Protein AF-A0AAW9QCF8-F1 (afdb_monomer)

InterPro domains:
  IPR000160 GGDEF domain [PF00990] (441-596)
  IPR000160 GGDEF domain [PS50887] (470-600)
  IPR000160 GGDEF domain [SM00267] (429-600)
  IPR000160 GGDEF domain [TIGR00254] (440-597)
  IPR000160 GGDEF domain [cd01949] (442-598)
  IPR029787 Nucleotide cyclase [SSF55073] (445-598)
  IPR043128 Reverse transcriptase/Diguanylate cyclase domain [G3DSA:3.30.70.270] (432-599)
  IPR050469 Diguanylate cyclase Dgc-like, bacteria [PTHR45138] (59-599)

Sequence (600 aa):
MNATLTPAQIAKGALRRLAVTQQEPTPENYARAWAEELGQPAAAAALPERSRPLLERLAARASDDADSRTELVRSLMQGQWDDLARALDRSADHGASSAQAWAGLLERMVRGLERGGRQWTMARKKDSLQRVLDGSRSDLPRLQQRLRQLVAGWDSDSNVDEGSGDAGGAAVPVHHAAAAQEPASAAVGGMPASSAGHWPELASSLSGTVVAALPTSAPNACELAATLAQLADRIHHEGATPELAQAVHGVCERARRLFAHRHHLLEQVGALCLELTAGLTELAEEGSWAQGQAEALRARLQGEDADTGAETLNVRGVRAAGELLAQTRQQQHRLRSERDQARDALKTLIHSLLQQVGDLGDETGRFSENLGRYAETIAEADSLVDLAGVVQAMVDESRAVQQRVSRTQQRLSEEHARASELESRVRDLEGELRRLSDEVATDALTQVANRRGLMQAFEAERARIDRDGRPLAVGLIDIDNFKRLNDTLGHGAGDEALKSLARRVREALRPIDHVARFGGEEFVVLLPDTGVEEAQQVLTRLQRQLTASLFMHEGQDVFVTFSAGVTAYRPGERIEVALERADEALYEAKHQGKNRTCAG

Mean predicted aligned error: 22.41 Å

Structure (mmCIF, N/CA/C/O backbone):
data_AF-A0AAW9QCF8-F1
#
_entry.id   AF-A0AAW9QCF8-F1
#
loop_
_atom_site.group_PDB
_atom_site.id
_atom_site.type_symbol
_atom_site.label_atom_id
_atom_site.label_alt_id
_atom_site.label_comp_id
_atom_site.label_asym_id
_atom_site.label_entity_id
_atom_site.label_seq_id
_atom_site.pdbx_PDB_ins_code
_atom_site.Cartn_x
_atom_site.Cartn_y
_atom_site.Cartn_z
_atom_site.occupancy
_atom_site.B_iso_or_equiv
_atom_site.auth_seq_id
_atom_site.auth_comp_id
_atom_site.auth_asym_id
_atom_site.auth_atom_id
_atom_site.pdbx_PDB_model_num
ATOM 1 N N . MET A 1 1 ? -54.223 -27.384 -18.149 1.00 37.25 1 MET A N 1
ATOM 2 C CA . MET A 1 1 ? -54.232 -26.599 -16.896 1.00 37.25 1 MET A CA 1
ATOM 3 C C . MET A 1 1 ? -52.918 -25.828 -16.815 1.00 37.25 1 MET A C 1
ATOM 5 O O . MET A 1 1 ? -51.976 -26.337 -16.235 1.00 37.25 1 MET A O 1
ATOM 9 N N . ASN A 1 2 ? -52.826 -24.647 -17.436 1.00 39.09 2 ASN A N 1
ATOM 10 C CA . ASN A 1 2 ? -51.687 -23.741 -17.238 1.00 39.09 2 ASN A CA 1
ATOM 11 C C . ASN A 1 2 ? -52.180 -22.593 -16.363 1.00 39.09 2 ASN A C 1
ATOM 13 O O . ASN A 1 2 ? -52.816 -21.667 -16.860 1.00 39.09 2 ASN A O 1
ATOM 17 N N . ALA A 1 3 ? -51.968 -22.705 -15.053 1.00 49.81 3 ALA A N 1
ATOM 18 C CA . ALA A 1 3 ? -52.207 -21.599 -14.140 1.00 49.81 3 ALA A CA 1
ATOM 19 C C . ALA A 1 3 ? -51.183 -20.505 -14.465 1.00 49.81 3 ALA A C 1
ATOM 21 O O . ALA A 1 3 ? -49.992 -20.671 -14.215 1.00 49.81 3 ALA A O 1
ATOM 22 N N . THR A 1 4 ? -51.636 -19.414 -15.079 1.00 61.69 4 THR A N 1
ATOM 23 C CA . THR A 1 4 ? -50.832 -18.208 -15.275 1.00 61.69 4 THR A CA 1
ATOM 24 C C . THR A 1 4 ? -50.436 -17.684 -13.901 1.00 61.69 4 THR A C 1
ATOM 26 O O . THR A 1 4 ? -51.288 -17.181 -13.165 1.00 61.69 4 THR A O 1
ATOM 29 N N . LEU A 1 5 ? -49.166 -17.867 -13.531 1.00 69.31 5 LEU A N 1
ATOM 30 C CA . LEU A 1 5 ? -48.614 -17.341 -12.287 1.00 69.31 5 LEU A CA 1
ATOM 31 C C . LEU A 1 5 ? -48.873 -15.836 -12.236 1.00 69.31 5 LEU A C 1
ATOM 33 O O . LEU A 1 5 ? -48.597 -15.104 -13.186 1.00 69.31 5 LEU A O 1
ATOM 37 N N . THR A 1 6 ? -49.435 -15.373 -11.126 1.00 78.88 6 THR A N 1
ATOM 38 C CA . THR A 1 6 ? -49.631 -13.937 -10.913 1.00 78.88 6 THR A CA 1
ATOM 39 C C . THR A 1 6 ? -48.269 -13.233 -10.817 1.00 78.88 6 THR A C 1
ATOM 41 O O . THR A 1 6 ? -47.312 -13.837 -10.323 1.00 78.88 6 THR A O 1
ATOM 44 N N . PRO A 1 7 ? -48.149 -11.951 -11.212 1.00 76.81 7 PRO A N 1
ATOM 45 C CA . PRO A 1 7 ? -46.881 -11.216 -11.133 1.00 76.81 7 PRO A CA 1
ATOM 46 C C . PRO A 1 7 ? -46.233 -11.257 -9.739 1.00 76.81 7 PRO A C 1
ATOM 48 O O . PRO A 1 7 ? -45.017 -11.348 -9.614 1.00 76.81 7 PRO A O 1
ATOM 51 N N . ALA A 1 8 ? -47.041 -11.285 -8.675 1.00 79.38 8 ALA A N 1
ATOM 52 C CA . ALA A 1 8 ? -46.558 -11.419 -7.301 1.00 79.38 8 ALA A CA 1
ATOM 53 C C . ALA A 1 8 ? -45.926 -12.795 -7.001 1.00 79.38 8 ALA A C 1
ATOM 55 O O . ALA A 1 8 ? -44.991 -12.891 -6.206 1.00 79.38 8 ALA A O 1
ATOM 56 N N . GLN A 1 9 ? -46.409 -13.868 -7.631 1.00 82.81 9 GLN A N 1
ATOM 57 C CA . GLN A 1 9 ? -45.841 -15.211 -7.479 1.00 82.81 9 GLN A CA 1
ATOM 58 C C . GLN A 1 9 ? -44.517 -15.351 -8.235 1.00 82.81 9 GLN A C 1
ATOM 60 O O . GLN A 1 9 ? -43.593 -15.967 -7.709 1.00 82.81 9 GLN A O 1
ATOM 65 N N . ILE A 1 10 ? -44.401 -14.716 -9.404 1.00 81.62 10 ILE A N 1
ATOM 66 C CA . ILE A 1 10 ? -43.161 -14.662 -10.193 1.00 81.62 10 ILE A CA 1
ATOM 67 C C . ILE A 1 10 ? -42.103 -13.833 -9.452 1.00 81.62 10 ILE A C 1
ATOM 69 O O . ILE A 1 10 ? -40.972 -14.287 -9.300 1.00 81.62 10 ILE A O 1
ATOM 73 N N . ALA A 1 11 ? -42.492 -12.691 -8.866 1.00 81.75 11 ALA A N 1
ATOM 74 C CA . ALA A 1 11 ? -41.622 -11.880 -8.004 1.00 81.75 11 ALA A CA 1
ATOM 75 C C . ALA A 1 11 ? -41.033 -12.698 -6.852 1.00 81.75 11 ALA A C 1
ATOM 77 O O . ALA A 1 11 ? -39.831 -12.679 -6.583 1.00 81.75 11 ALA A O 1
ATOM 78 N N . LYS A 1 12 ? -41.904 -13.447 -6.169 1.00 85.31 12 LYS A N 1
ATOM 79 C CA . LYS A 1 12 ? -41.529 -14.275 -5.025 1.00 85.31 12 LYS A CA 1
ATOM 80 C C . LYS A 1 12 ? -40.623 -15.437 -5.438 1.00 85.31 12 LYS A C 1
ATOM 82 O O . LYS A 1 12 ? -39.700 -15.763 -4.695 1.00 85.31 12 LYS A O 1
ATOM 87 N N . GLY A 1 13 ? -40.866 -16.037 -6.605 1.00 83.94 13 GLY A N 1
ATOM 88 C CA . GLY A 1 13 ? -39.987 -17.041 -7.210 1.00 83.94 13 GLY A CA 1
ATOM 89 C C . GLY A 1 13 ? -38.596 -16.478 -7.505 1.00 83.94 13 GLY A C 1
ATOM 90 O O . GLY A 1 13 ? -37.603 -17.037 -7.043 1.00 83.94 13 GLY A O 1
ATOM 91 N N . ALA A 1 14 ? -38.531 -15.310 -8.151 1.00 83.50 14 ALA A N 1
ATOM 92 C CA . ALA A 1 14 ? -37.286 -14.636 -8.511 1.00 83.50 14 ALA A CA 1
ATOM 93 C C . ALA A 1 14 ? -36.433 -14.271 -7.280 1.00 83.50 14 ALA A C 1
ATOM 95 O O . ALA A 1 14 ? -35.244 -14.585 -7.239 1.00 83.50 14 ALA A O 1
ATOM 96 N N . LEU A 1 15 ? -37.035 -13.698 -6.227 1.00 84.12 15 LEU A N 1
ATOM 97 C CA . LEU A 1 15 ? -36.326 -13.388 -4.972 1.00 84.12 15 LEU A CA 1
ATOM 98 C C . LEU A 1 15 ? -35.841 -14.644 -4.247 1.00 84.12 15 LEU A C 1
ATOM 100 O O . LEU A 1 15 ? -34.735 -14.665 -3.709 1.00 84.12 15 LEU A O 1
ATOM 104 N N . ARG A 1 16 ? -36.654 -15.708 -4.236 1.00 84.69 16 ARG A N 1
ATOM 105 C CA . ARG A 1 16 ? -36.264 -16.982 -3.625 1.00 84.69 16 ARG A CA 1
ATOM 106 C C . ARG A 1 16 ? -35.082 -17.600 -4.365 1.00 84.69 16 ARG A C 1
ATOM 108 O O . ARG A 1 16 ? -34.184 -18.132 -3.721 1.00 84.69 16 ARG A O 1
ATOM 115 N N . ARG A 1 17 ? -35.068 -17.509 -5.694 1.00 79.25 17 ARG A N 1
ATOM 116 C CA . ARG A 1 17 ? -33.975 -17.998 -6.535 1.00 79.25 17 ARG A CA 1
ATOM 117 C C . ARG A 1 17 ? -32.686 -17.226 -6.265 1.00 79.25 17 ARG A C 1
ATOM 119 O O . ARG A 1 17 ? -31.681 -17.866 -5.986 1.00 79.25 17 ARG A O 1
ATOM 126 N N . LEU A 1 18 ? -32.748 -15.893 -6.199 1.00 83.94 18 LEU A N 1
ATOM 127 C CA . LEU A 1 18 ? -31.604 -15.047 -5.830 1.00 83.94 18 LEU A CA 1
ATOM 128 C C . LEU A 1 18 ? -31.026 -15.395 -4.454 1.00 83.94 18 LEU A C 1
ATOM 130 O O . LEU A 1 18 ? -29.808 -15.528 -4.320 1.00 83.94 18 LEU A O 1
ATOM 134 N N . ALA A 1 19 ? -31.899 -15.617 -3.465 1.00 80.81 19 ALA A N 1
ATOM 135 C CA . ALA A 1 19 ? -31.506 -16.015 -2.115 1.00 80.81 19 ALA A CA 1
ATOM 136 C C . ALA A 1 19 ? -30.834 -17.400 -2.075 1.00 80.81 19 ALA A C 1
ATOM 138 O O . ALA A 1 19 ? -29.875 -17.595 -1.334 1.00 80.81 19 ALA A O 1
ATOM 139 N N . VAL A 1 20 ? -31.299 -18.353 -2.891 1.00 82.88 20 VAL A N 1
ATOM 140 C CA . VAL A 1 20 ? -30.681 -19.686 -3.012 1.00 82.88 20 VAL A CA 1
ATOM 141 C C . VAL A 1 20 ? -29.335 -19.613 -3.735 1.00 82.88 20 VAL A C 1
ATOM 143 O O . VAL A 1 20 ? -28.398 -20.302 -3.345 1.00 82.88 20 VAL A O 1
ATOM 146 N N . THR A 1 21 ? -29.210 -18.762 -4.754 1.00 76.94 21 THR A N 1
ATOM 147 C CA . THR A 1 21 ? -27.964 -18.585 -5.514 1.00 76.94 21 THR A CA 1
ATOM 148 C C . THR A 1 21 ? -26.952 -17.653 -4.843 1.00 76.94 21 THR A C 1
ATOM 150 O O . THR A 1 21 ? -25.882 -17.447 -5.407 1.00 76.94 21 THR A O 1
ATOM 153 N N . GLN A 1 22 ? 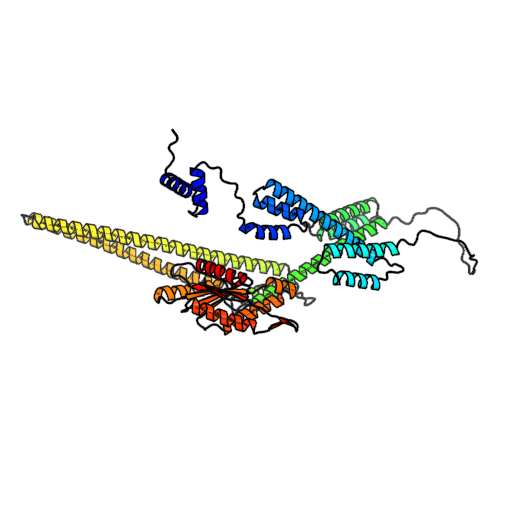-27.276 -17.082 -3.674 1.00 80.00 22 GLN A N 1
ATOM 154 C CA . GLN A 1 22 ? -26.458 -16.088 -2.957 1.00 80.00 22 GLN A CA 1
ATOM 155 C C . GLN A 1 22 ? -26.003 -14.916 -3.847 1.00 80.00 22 GLN A C 1
ATOM 157 O O . GLN A 1 22 ? -24.901 -14.395 -3.698 1.00 80.00 22 GLN A O 1
ATOM 162 N N . GLN A 1 23 ? -26.846 -14.509 -4.797 1.00 71.88 23 GLN A N 1
ATOM 163 C CA . GLN A 1 23 ? -26.563 -13.373 -5.672 1.00 71.88 23 GLN A CA 1
ATOM 164 C C . GLN A 1 23 ? -27.154 -12.108 -5.064 1.00 71.88 23 GLN A C 1
ATOM 166 O O . GLN A 1 23 ? -28.287 -12.119 -4.577 1.00 71.88 23 GLN A O 1
ATOM 171 N N . GLU A 1 24 ? -26.399 -11.013 -5.111 1.00 69.88 24 GLU A N 1
ATOM 172 C CA . GLU A 1 24 ? -26.893 -9.720 -4.653 1.00 69.88 24 GLU A CA 1
ATOM 173 C C . GLU A 1 24 ? -28.153 -9.327 -5.444 1.00 69.88 24 GLU A C 1
ATOM 175 O O . GLU A 1 24 ? -28.189 -9.506 -6.671 1.00 69.88 24 GLU A O 1
ATOM 180 N N . PRO A 1 25 ? -29.198 -8.807 -4.770 1.00 71.50 25 PRO A N 1
ATOM 181 C CA . PRO A 1 25 ? -30.473 -8.467 -5.390 1.00 71.50 25 PRO A CA 1
ATOM 182 C C . PRO A 1 25 ? -30.372 -7.153 -6.180 1.00 71.50 25 PRO A C 1
ATOM 184 O O . PRO A 1 25 ? -31.023 -6.159 -5.864 1.00 71.50 25 PRO A O 1
ATOM 187 N N . THR A 1 26 ? -29.539 -7.146 -7.219 1.00 75.25 26 THR A N 1
ATOM 188 C CA . THR A 1 26 ? -29.443 -6.052 -8.185 1.00 75.25 26 THR A CA 1
ATOM 189 C C . THR A 1 26 ? -30.610 -6.112 -9.182 1.00 75.25 26 THR A C 1
ATOM 191 O O . THR A 1 26 ? -31.163 -7.193 -9.425 1.00 75.25 26 THR A O 1
ATOM 194 N N . PRO A 1 27 ? -30.992 -4.982 -9.810 1.00 68.88 27 PRO A N 1
ATOM 195 C CA . PRO A 1 27 ? -32.065 -4.951 -10.809 1.00 68.88 27 PRO A CA 1
ATOM 196 C C . PRO A 1 27 ? -31.845 -5.924 -11.978 1.00 68.88 27 PRO A C 1
ATOM 198 O O . PRO A 1 27 ? -32.795 -6.533 -12.466 1.00 68.88 27 PRO A O 1
ATOM 201 N N . GLU A 1 28 ? -30.591 -6.115 -12.393 1.00 70.62 28 GLU A N 1
ATOM 202 C CA . GLU A 1 28 ? -30.205 -7.017 -13.484 1.00 70.62 28 GLU A CA 1
ATOM 203 C C . GLU A 1 28 ? -30.338 -8.494 -13.083 1.00 70.62 28 GLU A C 1
ATOM 205 O O . GLU A 1 28 ? -30.924 -9.293 -13.820 1.00 70.62 28 GLU A O 1
ATOM 210 N N . ASN A 1 29 ? -29.877 -8.855 -11.880 1.00 74.25 29 ASN A N 1
ATOM 211 C CA . ASN A 1 29 ? -30.011 -10.212 -11.347 1.00 74.25 29 ASN A CA 1
ATOM 212 C C . ASN A 1 29 ? -31.485 -10.573 -11.109 1.00 74.25 29 ASN A C 1
ATOM 214 O O . ASN A 1 29 ? -31.906 -11.694 -11.400 1.00 74.25 29 ASN A O 1
ATOM 218 N N . TYR A 1 30 ? -32.286 -9.611 -10.646 1.00 81.00 30 TYR A N 1
ATOM 219 C CA . TYR A 1 30 ? -33.728 -9.775 -10.489 1.00 81.00 30 TYR A CA 1
ATOM 220 C C . TYR A 1 30 ? -34.447 -9.945 -11.830 1.00 81.00 30 TYR A C 1
ATOM 222 O O . TYR A 1 30 ? -35.272 -10.846 -11.955 1.00 81.00 30 TYR A O 1
ATOM 230 N N . ALA A 1 31 ? -34.109 -9.151 -12.852 1.00 76.75 31 ALA A N 1
ATOM 231 C CA . ALA A 1 31 ? -34.680 -9.292 -14.193 1.00 76.75 31 ALA A CA 1
ATOM 232 C C . ALA A 1 31 ? -34.362 -10.661 -14.820 1.00 76.75 31 ALA A C 1
ATOM 234 O O . ALA A 1 31 ? -35.232 -11.274 -15.441 1.00 76.75 31 ALA A O 1
ATOM 235 N N . ARG A 1 32 ? -33.147 -11.181 -14.598 1.00 71.94 32 ARG A N 1
ATOM 236 C CA . ARG A 1 32 ? -32.743 -12.524 -15.039 1.00 71.94 32 ARG A CA 1
ATOM 237 C C . ARG A 1 32 ? -33.512 -13.623 -14.304 1.00 71.94 32 ARG A C 1
ATOM 239 O O . ARG A 1 32 ? -34.113 -14.474 -14.951 1.00 71.94 32 ARG A O 1
ATOM 246 N N . ALA A 1 33 ? -33.571 -13.560 -12.973 1.00 78.69 33 ALA A N 1
ATOM 247 C CA . ALA A 1 33 ? -34.332 -14.514 -12.165 1.00 78.69 33 ALA A CA 1
ATOM 248 C C . ALA A 1 33 ? -35.839 -14.478 -12.488 1.00 78.69 33 ALA A C 1
ATOM 250 O O . ALA A 1 33 ? -36.503 -15.510 -12.482 1.00 78.69 33 ALA A O 1
ATOM 251 N N . TRP A 1 34 ? -36.380 -13.306 -12.828 1.00 82.44 34 TRP A N 1
ATOM 252 C CA . TRP A 1 34 ? -37.761 -13.127 -13.274 1.00 82.44 34 TRP A CA 1
ATOM 253 C C . TRP A 1 34 ? -38.032 -13.761 -14.646 1.00 82.44 34 TRP A C 1
ATOM 255 O O . TRP A 1 34 ? -39.049 -14.430 -14.827 1.00 82.44 34 TRP A O 1
ATOM 265 N N . ALA A 1 35 ? -37.128 -13.576 -15.613 1.00 74.81 35 ALA A N 1
ATOM 266 C CA . ALA A 1 35 ? -37.239 -14.180 -16.942 1.00 74.81 35 ALA A CA 1
ATOM 267 C C . ALA A 1 35 ? -37.131 -15.716 -16.895 1.00 74.81 35 ALA A C 1
ATOM 269 O O . ALA A 1 35 ? -37.852 -16.412 -17.614 1.00 74.81 35 ALA A O 1
ATOM 270 N N . GLU A 1 36 ? -36.297 -16.242 -15.995 1.00 76.06 36 GLU A N 1
ATOM 271 C CA . GLU A 1 36 ? -36.171 -17.679 -15.730 1.00 76.06 36 GLU A CA 1
ATOM 272 C C . GLU A 1 36 ? -37.448 -18.278 -15.116 1.00 76.06 36 GLU A C 1
ATOM 274 O O . GLU A 1 36 ? -37.871 -19.359 -15.523 1.00 76.06 36 GLU A O 1
ATOM 279 N N . GLU A 1 37 ? -38.115 -17.571 -14.195 1.00 82.00 37 GLU A N 1
ATOM 280 C CA . GLU A 1 37 ? -39.420 -17.988 -13.642 1.00 82.00 37 GLU A CA 1
ATOM 281 C C . GLU A 1 37 ? -40.558 -17.933 -14.679 1.00 82.00 37 GLU A C 1
ATOM 283 O O . GLU A 1 37 ? -41.562 -18.632 -14.547 1.00 82.00 37 GLU A O 1
ATOM 288 N N . LEU A 1 38 ? -40.394 -17.140 -15.742 1.00 77.38 38 LEU A N 1
ATOM 289 C CA . LEU A 1 38 ? -41.301 -17.089 -16.892 1.00 77.38 38 LEU A CA 1
ATOM 290 C C . LEU A 1 38 ? -41.001 -18.155 -17.963 1.00 77.38 38 LEU A C 1
ATOM 292 O O . LEU A 1 38 ? -41.746 -18.252 -18.940 1.00 77.38 38 LEU A O 1
ATOM 296 N N . GLY A 1 39 ? -39.937 -18.952 -17.803 1.00 67.25 39 GLY A N 1
ATOM 297 C CA . GLY A 1 39 ? -39.540 -19.987 -18.762 1.00 67.25 39 GLY A CA 1
ATOM 298 C C . GLY A 1 39 ? -39.023 -19.442 -20.098 1.00 67.25 39 GLY A C 1
ATOM 299 O O . GLY A 1 39 ? -39.035 -20.163 -21.096 1.00 67.25 39 GLY A O 1
ATOM 300 N N . GLN A 1 40 ? -38.592 -18.178 -20.145 1.00 63.34 40 GLN A N 1
ATOM 301 C CA . GLN A 1 40 ? -37.971 -17.602 -21.337 1.00 63.34 40 GLN A CA 1
ATOM 302 C C . GLN A 1 40 ? -36.483 -17.984 -21.373 1.00 63.34 40 GLN A C 1
ATOM 304 O O . GLN A 1 40 ? -35.812 -17.884 -20.342 1.00 63.34 40 GLN A O 1
ATOM 309 N N . PRO A 1 41 ? -35.939 -18.433 -22.523 1.00 50.03 41 PRO A N 1
ATOM 310 C CA . PRO A 1 41 ? -34.514 -18.713 -22.629 1.00 50.03 41 PRO A CA 1
ATOM 311 C C . PRO A 1 41 ? -33.744 -17.422 -22.354 1.00 50.03 41 PRO A C 1
ATOM 313 O O . PRO A 1 41 ? -34.056 -16.380 -22.933 1.00 50.03 41 PRO A O 1
ATOM 316 N N . ALA A 1 42 ? -32.761 -17.496 -21.454 1.00 49.53 42 ALA A N 1
ATOM 317 C CA . ALA A 1 42 ? -31.885 -16.376 -21.149 1.00 49.53 42 ALA A CA 1
ATOM 318 C C . ALA A 1 42 ? -31.294 -15.859 -22.464 1.00 49.53 42 ALA A C 1
ATOM 320 O O . ALA A 1 42 ? -30.568 -16.585 -23.147 1.00 49.53 42 ALA A O 1
ATOM 321 N N . ALA A 1 43 ? -31.653 -14.632 -22.850 1.00 49.47 43 ALA A N 1
ATOM 322 C CA . ALA A 1 43 ? -31.053 -13.989 -24.004 1.00 49.47 43 ALA A CA 1
ATOM 323 C C . ALA A 1 43 ? -29.536 -14.013 -23.789 1.00 49.47 43 ALA A C 1
ATOM 325 O O . ALA A 1 43 ? -29.057 -13.497 -22.776 1.00 49.47 43 ALA A O 1
ATOM 326 N N . ALA A 1 44 ? -28.799 -14.670 -24.696 1.00 51.91 44 ALA A N 1
ATOM 327 C CA . ALA A 1 44 ? -27.344 -14.599 -24.712 1.00 51.91 44 ALA A CA 1
ATOM 328 C C . ALA A 1 44 ? -26.987 -13.120 -24.596 1.00 51.91 44 ALA A C 1
ATOM 330 O O . ALA A 1 44 ? -27.529 -12.313 -25.353 1.00 51.91 44 ALA A O 1
ATOM 331 N N . ALA A 1 45 ? -26.210 -12.777 -23.568 1.00 55.09 45 ALA A N 1
ATOM 332 C CA . ALA A 1 45 ? -26.008 -11.408 -23.129 1.00 55.09 45 ALA A CA 1
ATOM 333 C C . ALA A 1 45 ? -25.365 -10.585 -24.252 1.00 55.09 45 ALA A C 1
ATOM 335 O O . ALA A 1 45 ? -24.143 -10.487 -24.347 1.00 55.09 45 ALA A O 1
ATOM 336 N N . ALA A 1 46 ? -26.199 -10.024 -25.128 1.00 59.53 46 ALA A N 1
ATOM 337 C CA . ALA A 1 46 ? -25.791 -9.025 -26.087 1.00 59.53 46 ALA A CA 1
ATOM 338 C C . ALA A 1 46 ? -25.251 -7.866 -25.261 1.00 59.53 46 ALA A C 1
ATOM 340 O O . ALA A 1 46 ? -25.933 -7.334 -24.378 1.00 59.53 46 ALA A O 1
ATOM 341 N N . LEU A 1 47 ? -23.985 -7.537 -25.493 1.00 67.94 47 LEU A N 1
ATOM 342 C CA . LEU A 1 47 ? -23.349 -6.441 -24.792 1.00 67.94 47 LEU A CA 1
ATOM 343 C C . LEU A 1 47 ? -24.178 -5.165 -25.056 1.00 67.94 47 LEU A C 1
ATOM 345 O O . LEU A 1 47 ? -24.583 -4.919 -26.195 1.00 67.94 47 LEU A O 1
ATOM 349 N N . PRO A 1 48 ? -24.484 -4.359 -24.025 1.00 71.44 48 PRO A N 1
ATOM 350 C CA . PRO A 1 48 ? -25.374 -3.212 -24.182 1.00 71.44 48 PRO A CA 1
ATOM 351 C C . PRO A 1 48 ? -24.792 -2.214 -25.191 1.00 71.44 48 PRO A C 1
ATOM 353 O O . PRO A 1 48 ? -23.576 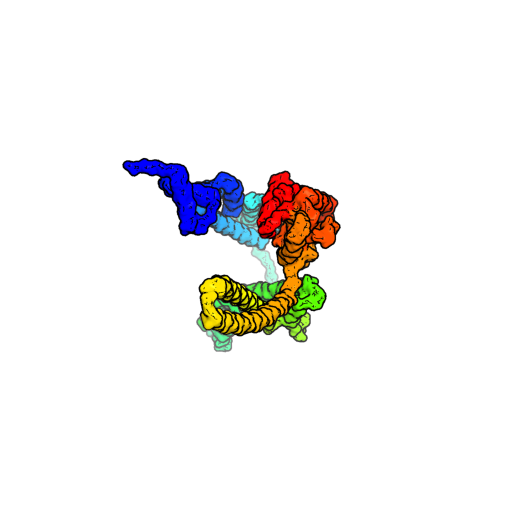-2.026 -25.215 1.00 71.44 48 PRO A O 1
ATOM 356 N N . GLU A 1 49 ? -25.623 -1.539 -25.997 1.00 69.12 49 GLU A N 1
ATOM 357 C CA . GLU A 1 49 ? -25.156 -0.696 -27.121 1.00 69.12 49 GLU A CA 1
ATOM 358 C C . GLU A 1 49 ? -24.130 0.378 -26.716 1.00 69.12 49 GLU A C 1
ATOM 360 O O . GLU A 1 49 ? -23.236 0.713 -27.492 1.00 69.12 49 GLU A O 1
ATOM 365 N N . ARG A 1 50 ? -24.174 0.841 -25.458 1.00 75.50 50 ARG A N 1
ATOM 366 C CA . ARG A 1 50 ? -23.169 1.740 -24.856 1.00 75.50 50 ARG A CA 1
ATOM 367 C C . ARG A 1 50 ? -21.732 1.200 -24.885 1.00 75.50 50 ARG A C 1
ATOM 369 O O . ARG A 1 50 ? -20.786 1.973 -24.795 1.00 75.50 50 ARG A O 1
ATOM 376 N N . SER A 1 51 ? -21.557 -0.115 -24.993 1.00 77.75 51 SER A N 1
ATOM 377 C CA . SER A 1 51 ? -20.247 -0.772 -25.055 1.00 77.75 51 SER A CA 1
ATOM 378 C C . SER A 1 51 ? -19.652 -0.795 -26.463 1.00 77.75 51 SER A C 1
ATOM 380 O O . SER A 1 51 ? -18.435 -0.904 -26.592 1.00 77.75 51 SER A O 1
ATOM 382 N N . ARG A 1 52 ? -20.456 -0.591 -27.516 1.00 80.31 52 ARG A N 1
ATOM 383 C CA . ARG A 1 52 ? -19.992 -0.514 -28.909 1.00 80.31 52 ARG A CA 1
ATOM 384 C C . ARG A 1 52 ? -18.805 0.439 -29.118 1.00 80.31 52 ARG A C 1
ATOM 386 O O . ARG A 1 52 ? -17.795 -0.021 -29.644 1.00 80.31 52 ARG A O 1
ATOM 393 N N . PRO A 1 53 ? -18.834 1.708 -28.662 1.00 78.56 53 PRO A N 1
ATOM 394 C CA . PRO A 1 53 ? -17.696 2.615 -28.835 1.00 78.56 53 PRO A CA 1
ATOM 395 C C . PRO A 1 53 ? -16.443 2.175 -28.059 1.00 78.56 53 PRO A C 1
ATOM 397 O O . PRO A 1 53 ? -15.321 2.468 -28.473 1.00 78.56 53 PRO A O 1
ATOM 400 N N . LEU A 1 54 ? -16.596 1.459 -26.939 1.00 78.44 54 LEU A N 1
ATOM 401 C CA . LEU A 1 54 ? -15.465 0.901 -26.190 1.00 78.44 54 LEU A CA 1
ATOM 402 C C . LEU A 1 54 ? -14.855 -0.298 -26.925 1.00 78.44 54 LEU A C 1
ATOM 404 O O . LEU A 1 54 ? -13.632 -0.401 -27.018 1.00 78.44 54 LEU A O 1
ATOM 408 N N . LEU A 1 55 ? -15.696 -1.159 -27.498 1.00 80.50 55 LEU A N 1
ATOM 409 C CA . LEU A 1 55 ? -15.271 -2.304 -28.301 1.00 80.50 55 LEU A CA 1
ATOM 410 C C . LEU A 1 55 ? -14.615 -1.861 -29.611 1.00 80.50 55 LEU A C 1
ATOM 412 O O . LEU A 1 55 ? -13.600 -2.430 -29.988 1.00 80.50 55 LEU A O 1
ATOM 416 N N . GLU A 1 56 ? -15.115 -0.810 -30.265 1.00 79.38 56 GLU A N 1
ATOM 417 C CA . GLU A 1 56 ? -14.490 -0.220 -31.458 1.00 79.38 56 GLU A CA 1
ATOM 418 C C . GLU A 1 56 ? -13.088 0.319 -31.149 1.00 79.38 56 GLU A C 1
ATOM 420 O O . GLU A 1 56 ? -12.150 0.093 -31.915 1.00 79.38 56 GLU A O 1
ATOM 425 N N . ARG A 1 57 ? -12.898 0.951 -29.983 1.00 77.69 57 ARG A N 1
ATOM 426 C CA . ARG A 1 57 ? -11.573 1.395 -29.517 1.00 77.69 57 ARG A CA 1
ATOM 427 C C . ARG A 1 57 ? -10.645 0.234 -29.167 1.00 77.69 57 ARG A C 1
ATOM 429 O O . ARG A 1 57 ? -9.438 0.350 -29.369 1.00 77.69 57 ARG A O 1
ATOM 436 N N . LEU A 1 58 ? -11.184 -0.857 -28.627 1.00 76.25 58 LEU A N 1
ATOM 437 C CA . LEU A 1 58 ? -10.419 -2.055 -28.289 1.00 76.25 58 LEU A CA 1
ATOM 438 C C . LEU A 1 58 ? -9.999 -2.817 -29.553 1.00 76.25 58 LEU A C 1
ATOM 440 O O . LEU A 1 58 ? -8.824 -3.138 -29.707 1.00 76.25 58 LEU A O 1
ATOM 444 N N . ALA A 1 59 ? -10.915 -3.003 -30.503 1.00 78.75 59 ALA A N 1
ATOM 445 C CA . ALA A 1 59 ? -10.627 -3.587 -31.808 1.00 78.75 59 ALA A CA 1
ATOM 446 C C . ALA A 1 59 ? -9.601 -2.745 -32.582 1.00 78.75 59 ALA A C 1
ATOM 448 O O . ALA A 1 59 ? -8.669 -3.301 -33.154 1.00 78.75 59 ALA A O 1
ATOM 449 N N . ALA A 1 60 ? -9.688 -1.410 -32.512 1.00 73.75 60 ALA A N 1
ATOM 450 C CA . ALA A 1 60 ? -8.701 -0.499 -33.099 1.00 73.75 60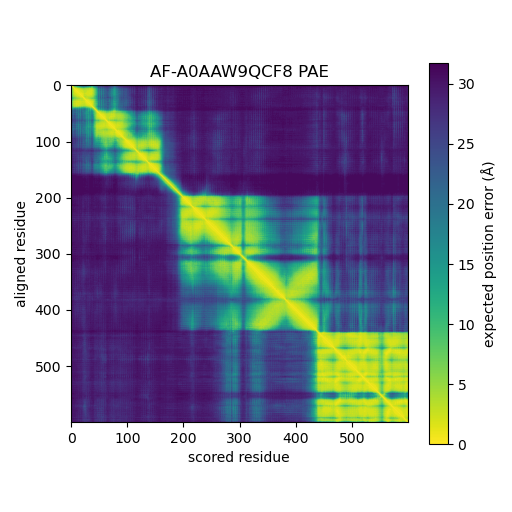 ALA A CA 1
ATOM 451 C C . ALA A 1 60 ? -7.290 -0.595 -32.509 1.00 73.75 60 ALA A C 1
ATOM 453 O O . ALA A 1 60 ? -6.352 -0.102 -33.125 1.00 73.75 60 ALA A O 1
ATOM 454 N N . ARG A 1 61 ? -7.129 -1.209 -31.334 1.00 70.12 61 ARG A N 1
ATOM 455 C CA . ARG A 1 61 ? -5.817 -1.514 -30.751 1.00 70.12 61 ARG A CA 1
ATOM 456 C C . ARG A 1 61 ? -5.335 -2.925 -31.056 1.00 70.12 61 ARG A C 1
ATOM 458 O O . ARG A 1 61 ? -4.141 -3.177 -30.963 1.00 70.12 61 ARG A O 1
ATOM 465 N N . ALA A 1 62 ? -6.257 -3.832 -31.359 1.00 65.38 62 ALA A N 1
ATOM 466 C CA . ALA A 1 62 ? -5.960 -5.233 -31.620 1.00 65.38 62 ALA A CA 1
ATOM 467 C C . ALA A 1 62 ? -5.617 -5.504 -33.094 1.00 65.38 62 ALA A C 1
ATOM 469 O O . ALA A 1 62 ? -4.909 -6.466 -33.384 1.00 65.38 62 ALA A O 1
ATOM 470 N N . SER A 1 63 ? -6.115 -4.679 -34.020 1.00 69.38 63 SER A N 1
ATOM 471 C CA . SER A 1 63 ? -5.888 -4.846 -35.454 1.00 69.38 63 SER A CA 1
ATOM 472 C C . SER A 1 63 ? -5.854 -3.504 -36.181 1.00 69.38 63 SER A C 1
ATOM 474 O O . SER A 1 63 ? -6.705 -2.648 -35.937 1.00 69.38 63 SER A O 1
ATOM 476 N N . ASP A 1 64 ? -4.912 -3.345 -37.110 1.00 67.94 64 ASP A N 1
ATOM 477 C CA . ASP A 1 64 ? -4.835 -2.179 -38.002 1.00 67.94 64 ASP A CA 1
ATOM 478 C C . ASP A 1 64 ? -5.780 -2.304 -39.216 1.00 67.94 64 ASP A C 1
ATOM 480 O O . ASP A 1 64 ? -6.051 -1.318 -39.904 1.00 67.94 64 ASP A O 1
ATOM 484 N N . ASP A 1 65 ? -6.320 -3.502 -39.470 1.00 74.44 65 ASP A N 1
ATOM 485 C CA . ASP A 1 65 ? -7.213 -3.779 -40.594 1.00 74.44 65 ASP A CA 1
ATOM 486 C C . ASP A 1 65 ? -8.672 -3.388 -40.289 1.00 74.44 65 ASP A C 1
ATOM 488 O O . ASP A 1 65 ? -9.252 -3.750 -39.263 1.00 74.44 65 ASP A O 1
ATOM 492 N N . ALA A 1 66 ? -9.295 -2.614 -41.179 1.00 73.38 66 ALA A N 1
ATOM 493 C CA . ALA A 1 66 ? -10.642 -2.081 -40.967 1.00 73.38 66 ALA A CA 1
ATOM 494 C C . ALA A 1 66 ? -11.725 -3.170 -40.988 1.00 73.38 66 ALA A C 1
ATOM 496 O O . ALA A 1 66 ? -12.675 -3.104 -40.197 1.00 73.38 66 ALA A O 1
ATOM 497 N N . ASP A 1 67 ? -11.559 -4.184 -41.834 1.00 73.88 67 ASP A N 1
ATOM 498 C CA . ASP A 1 67 ? -12.522 -5.274 -41.973 1.00 73.88 67 ASP A CA 1
ATOM 499 C C . ASP A 1 67 ? -12.464 -6.199 -40.754 1.00 73.88 67 ASP A C 1
ATOM 501 O O . ASP A 1 67 ? -13.498 -6.475 -40.135 1.00 73.88 67 ASP A O 1
ATOM 505 N N . SER A 1 68 ? -11.253 -6.546 -40.311 1.00 77.00 68 SER A N 1
ATOM 506 C CA . SER A 1 68 ? -11.011 -7.318 -39.088 1.00 77.00 68 SER A CA 1
ATOM 507 C C . SER A 1 68 ? -11.547 -6.613 -37.837 1.00 77.00 68 SER A C 1
ATOM 509 O O . SER A 1 68 ? -12.194 -7.242 -37.000 1.00 77.00 68 SER A O 1
ATOM 511 N N . ARG A 1 69 ? -11.375 -5.288 -37.714 1.00 80.88 69 ARG A N 1
ATOM 512 C CA . ARG A 1 69 ? -11.958 -4.511 -36.600 1.00 80.88 69 ARG A CA 1
ATOM 513 C C . ARG A 1 69 ? -13.477 -4.589 -36.571 1.00 80.88 69 ARG A C 1
ATOM 515 O O . ARG A 1 69 ? -14.070 -4.773 -35.510 1.00 80.88 69 ARG A O 1
ATOM 522 N N . THR A 1 70 ? -14.101 -4.448 -37.736 1.00 82.19 70 THR A N 1
ATOM 523 C CA . THR A 1 70 ? -15.561 -4.479 -37.861 1.00 82.19 70 THR A CA 1
ATOM 524 C C . THR A 1 70 ? -16.108 -5.868 -37.532 1.00 82.19 70 THR A C 1
ATOM 526 O O . THR A 1 70 ? -17.151 -5.984 -36.888 1.00 82.19 70 THR A O 1
ATOM 529 N N . GLU A 1 71 ? -15.398 -6.924 -37.930 1.00 82.56 71 GLU A N 1
ATOM 530 C CA . GLU A 1 71 ? -15.735 -8.306 -37.595 1.00 82.56 71 GLU A CA 1
ATOM 531 C C . GLU A 1 71 ? -15.605 -8.584 -36.089 1.00 82.56 71 GLU A C 1
ATOM 533 O O . GLU A 1 71 ? -16.556 -9.083 -35.493 1.00 82.56 71 GLU A O 1
ATOM 538 N N . LEU A 1 72 ? -14.510 -8.160 -35.445 1.00 82.62 72 LEU A N 1
ATOM 539 C CA . LEU A 1 72 ? -14.300 -8.307 -33.997 1.00 82.62 72 LEU A CA 1
ATOM 540 C C . LEU A 1 72 ? -15.405 -7.627 -33.176 1.00 82.62 72 LEU A C 1
ATOM 542 O O . LEU A 1 72 ? -15.975 -8.238 -32.272 1.00 82.62 72 LEU A O 1
ATOM 546 N N . VAL A 1 73 ? -15.741 -6.375 -33.507 1.00 84.19 73 VAL A N 1
ATOM 547 C CA . VAL A 1 73 ? -16.804 -5.621 -32.819 1.00 84.19 73 VAL A CA 1
ATOM 548 C C . VAL A 1 73 ? -18.161 -6.292 -33.011 1.00 84.19 73 VAL A C 1
ATOM 550 O O . VAL A 1 73 ? -18.929 -6.392 -32.057 1.00 84.19 73 VAL A O 1
ATOM 553 N N . ARG A 1 74 ? -18.459 -6.783 -34.220 1.00 83.81 74 ARG A N 1
ATOM 554 C CA . ARG A 1 74 ? -19.720 -7.474 -34.517 1.00 83.81 74 ARG A CA 1
ATOM 555 C C . ARG A 1 74 ? -19.857 -8.760 -33.704 1.00 83.81 74 ARG A C 1
ATOM 557 O O . ARG A 1 74 ? -20.886 -8.936 -33.054 1.00 83.81 74 ARG A O 1
ATOM 564 N N . SER A 1 75 ? -18.829 -9.606 -33.690 1.00 83.31 75 SER A N 1
ATOM 565 C CA . SER A 1 75 ? -18.842 -10.877 -32.957 1.00 83.31 75 SER A CA 1
ATOM 566 C C . SER A 1 75 ? -18.927 -10.663 -31.442 1.00 83.31 75 SER A C 1
ATOM 568 O O . SER A 1 75 ? -19.669 -11.372 -30.764 1.00 83.31 75 SER A O 1
ATOM 570 N N . LEU A 1 76 ? -18.255 -9.630 -30.912 1.00 80.50 76 LEU A N 1
ATOM 571 C CA . LEU A 1 76 ? -18.358 -9.221 -29.504 1.00 80.50 76 LEU A CA 1
ATOM 572 C C . LEU A 1 76 ? -19.763 -8.724 -29.148 1.00 80.50 76 LEU A C 1
ATOM 574 O O . LEU A 1 76 ? -20.318 -9.124 -28.128 1.00 80.50 76 LEU A O 1
ATOM 578 N N . MET A 1 77 ? -20.365 -7.884 -29.992 1.00 79.69 77 MET A N 1
ATOM 579 C CA . MET A 1 77 ? -21.705 -7.342 -29.741 1.00 79.69 77 MET A CA 1
ATOM 580 C C . MET A 1 77 ? -22.793 -8.417 -29.790 1.00 79.69 77 MET A C 1
ATOM 582 O O . MET A 1 77 ? -23.777 -8.328 -29.058 1.00 79.69 77 MET A O 1
ATOM 586 N N . GLN A 1 78 ? -22.606 -9.437 -30.628 1.00 80.38 78 GLN A N 1
ATOM 587 C CA . GLN A 1 78 ? -23.557 -10.533 -30.823 1.00 80.38 78 GLN A CA 1
ATOM 588 C C . GLN A 1 78 ? -23.291 -11.746 -29.914 1.00 80.38 78 GLN A C 1
ATOM 590 O O . GLN A 1 78 ? -24.041 -12.718 -29.978 1.00 80.38 78 GLN A O 1
ATOM 595 N N . GLY A 1 79 ? -22.252 -11.708 -29.069 1.00 75.44 79 GLY A N 1
ATOM 596 C CA . GLY A 1 79 ? -21.896 -12.818 -28.176 1.00 75.44 79 GLY A CA 1
ATOM 597 C C . GLY A 1 79 ? -21.456 -14.091 -28.913 1.00 75.44 79 GLY A C 1
ATOM 598 O O . GLY A 1 79 ? -21.629 -15.193 -28.394 1.00 75.44 79 GLY A O 1
ATOM 599 N N . GLN A 1 80 ? -20.919 -13.956 -30.130 1.00 78.31 80 GLN A N 1
ATOM 600 C CA . GLN A 1 80 ? -20.464 -15.059 -30.981 1.00 78.31 80 GLN A CA 1
ATOM 601 C C . GLN A 1 80 ? -18.987 -15.369 -30.707 1.00 78.31 80 GLN A C 1
ATOM 603 O O . GLN A 1 80 ? -18.086 -14.918 -31.417 1.00 78.31 80 GLN A O 1
ATOM 608 N N . TRP A 1 81 ? -18.731 -16.125 -29.639 1.00 75.12 81 TRP A N 1
ATOM 609 C CA . TRP A 1 81 ? -17.375 -16.381 -29.134 1.00 75.12 81 TRP A CA 1
ATOM 610 C C . TRP A 1 81 ? -16.489 -17.184 -30.099 1.00 75.12 81 TRP A C 1
ATOM 612 O O . TRP A 1 81 ? -15.298 -16.895 -30.208 1.00 75.12 81 TRP A O 1
ATOM 622 N N . ASP A 1 82 ? -17.062 -18.121 -30.856 1.00 73.94 82 ASP A N 1
ATOM 623 C CA . ASP A 1 82 ? -16.315 -18.925 -31.836 1.00 73.94 82 ASP A CA 1
ATOM 624 C C . ASP A 1 82 ? -15.886 -18.103 -33.065 1.00 73.94 82 ASP A C 1
ATOM 626 O O . ASP A 1 82 ? -14.806 -18.301 -33.628 1.00 73.94 82 ASP A O 1
ATOM 630 N N . ASP A 1 83 ? -16.715 -17.144 -33.482 1.00 75.31 83 ASP A N 1
ATOM 631 C CA . ASP A 1 83 ? -16.389 -16.214 -34.569 1.00 75.31 83 ASP A CA 1
ATOM 632 C C . ASP A 1 83 ? -15.356 -15.181 -34.121 1.00 75.31 83 ASP A C 1
ATOM 634 O O . ASP A 1 83 ? -14.449 -14.835 -34.881 1.00 75.31 83 ASP A O 1
ATOM 638 N N . LEU A 1 84 ? -15.446 -14.740 -32.864 1.00 79.12 84 LEU A N 1
ATOM 639 C CA . LEU A 1 84 ? -14.458 -13.866 -32.243 1.00 79.12 84 LEU A CA 1
ATOM 640 C C . LEU A 1 84 ? -13.075 -14.526 -32.171 1.00 79.12 84 LEU A C 1
ATOM 642 O O . LEU A 1 84 ? -12.093 -13.901 -32.565 1.00 79.12 84 LEU A O 1
ATOM 646 N N . ALA A 1 85 ? -12.994 -15.778 -31.711 1.00 75.44 85 ALA A N 1
ATOM 647 C CA . ALA A 1 85 ? -11.732 -16.514 -31.631 1.00 75.44 85 ALA A CA 1
ATOM 648 C C . ALA A 1 85 ? -11.058 -16.619 -33.010 1.00 75.44 85 ALA A C 1
ATOM 650 O O . ALA A 1 85 ? -9.903 -16.232 -33.173 1.00 75.44 85 ALA A O 1
ATOM 651 N N . ARG A 1 86 ? -11.822 -17.005 -34.042 1.00 79.88 86 ARG A N 1
ATOM 652 C CA . ARG A 1 86 ? -11.314 -17.098 -35.421 1.00 79.88 86 ARG A CA 1
ATOM 653 C C . ARG A 1 86 ? -10.862 -15.753 -35.994 1.00 79.88 86 ARG A C 1
ATOM 655 O O . ARG A 1 86 ? -9.917 -15.722 -36.780 1.00 79.88 86 ARG A O 1
ATOM 662 N N . ALA A 1 87 ? -11.537 -14.656 -35.656 1.00 77.38 87 ALA A N 1
ATOM 663 C CA . ALA A 1 87 ? -11.145 -13.317 -36.094 1.00 77.38 87 ALA A CA 1
ATOM 664 C C . ALA A 1 87 ? -9.866 -12.823 -35.388 1.00 77.38 87 ALA A C 1
ATOM 666 O O . ALA A 1 87 ? -9.028 -12.176 -36.020 1.00 77.38 87 ALA A O 1
ATOM 667 N N . LEU A 1 88 ? -9.680 -13.166 -34.109 1.00 76.00 88 LEU A N 1
ATOM 668 C CA . LEU A 1 88 ? -8.462 -12.851 -33.357 1.00 76.00 88 LEU A CA 1
ATOM 669 C C . LEU A 1 88 ? -7.243 -13.609 -33.894 1.00 76.00 88 LEU A C 1
ATOM 671 O O . LEU A 1 88 ? -6.211 -12.979 -34.122 1.00 76.00 88 LEU A O 1
ATOM 675 N N . ASP A 1 89 ? -7.379 -14.907 -34.175 1.00 77.81 89 ASP A N 1
ATOM 676 C CA . ASP A 1 89 ? -6.290 -15.722 -34.732 1.00 77.81 89 ASP A CA 1
ATOM 677 C C . ASP A 1 89 ? -5.826 -15.180 -36.093 1.00 77.81 89 ASP A C 1
ATOM 679 O O . ASP A 1 89 ? -4.634 -14.965 -36.314 1.00 77.81 89 ASP A O 1
ATOM 683 N N . ARG A 1 90 ? -6.767 -14.820 -36.981 1.00 75.19 90 ARG A N 1
ATOM 684 C CA . ARG A 1 90 ? -6.431 -14.192 -38.272 1.00 75.19 90 ARG A CA 1
ATOM 685 C C . ARG A 1 90 ? -5.706 -12.858 -38.105 1.00 75.19 90 ARG A C 1
ATOM 687 O O . ARG A 1 90 ? -4.779 -12.578 -38.863 1.00 75.19 90 ARG A O 1
ATOM 694 N N . SER A 1 91 ? -6.113 -12.027 -37.144 1.00 71.75 91 SER A N 1
ATOM 695 C CA . SER A 1 91 ? -5.445 -10.747 -36.873 1.00 71.75 91 SER A CA 1
ATOM 696 C C . SER A 1 91 ? -4.027 -10.950 -36.326 1.00 71.75 91 SER A C 1
ATOM 698 O O . SER A 1 91 ? -3.109 -10.219 -36.704 1.00 71.75 91 SER A O 1
ATOM 700 N N . ALA A 1 92 ? -3.823 -11.964 -35.481 1.00 69.25 92 ALA A N 1
ATOM 701 C CA . ALA A 1 92 ? -2.506 -12.333 -34.968 1.00 69.25 92 ALA A CA 1
ATOM 702 C C . ALA A 1 92 ? -1.568 -12.815 -36.090 1.00 69.25 92 ALA A C 1
ATOM 704 O O . ALA A 1 92 ? -0.425 -12.358 -36.168 1.00 69.25 92 ALA A O 1
ATOM 705 N N . ASP A 1 93 ? -2.068 -13.636 -37.018 1.00 72.00 93 ASP A N 1
ATOM 706 C CA . ASP A 1 93 ? -1.309 -14.099 -38.187 1.00 72.00 93 ASP A CA 1
ATOM 707 C C . ASP A 1 93 ? -0.910 -12.944 -39.125 1.00 72.00 93 ASP A C 1
ATOM 709 O O . ASP A 1 93 ? 0.221 -12.891 -39.621 1.00 72.00 93 ASP A O 1
ATOM 713 N N . HIS A 1 94 ? -1.795 -11.960 -39.330 1.00 69.12 94 HIS A N 1
ATOM 714 C CA . HIS A 1 94 ? -1.472 -10.749 -40.098 1.00 69.12 94 HIS A CA 1
ATOM 715 C C . HIS A 1 94 ? -0.394 -9.901 -39.407 1.00 69.12 94 HIS A C 1
ATOM 717 O O . HIS A 1 94 ? 0.516 -9.398 -40.076 1.00 69.12 94 HIS A O 1
ATOM 723 N N . GLY A 1 95 ? -0.448 -9.781 -38.076 1.00 67.25 95 GLY A N 1
ATOM 724 C CA . GLY A 1 95 ? 0.590 -9.130 -37.274 1.00 67.25 95 GLY A CA 1
ATOM 725 C C . GLY A 1 95 ? 1.951 -9.821 -37.408 1.00 67.25 95 GLY A C 1
ATOM 726 O O . GLY A 1 95 ? 2.956 -9.156 -37.674 1.00 67.25 95 GLY A O 1
ATOM 727 N N . ALA A 1 96 ? 1.981 -11.154 -37.320 1.00 66.44 96 ALA A N 1
ATOM 728 C CA . ALA A 1 96 ? 3.193 -11.954 -37.503 1.00 66.44 96 ALA A CA 1
ATOM 729 C C . ALA A 1 96 ? 3.780 -11.807 -38.921 1.00 66.44 96 ALA A C 1
ATOM 731 O O . ALA A 1 96 ? 4.979 -11.568 -39.077 1.00 66.44 96 ALA A O 1
ATOM 732 N N . SER A 1 97 ? 2.940 -11.847 -39.962 1.00 68.56 97 SER A N 1
ATOM 733 C CA . SER A 1 97 ? 3.359 -11.622 -41.354 1.00 68.56 97 SER A CA 1
ATOM 734 C C . SER A 1 97 ? 3.906 -10.204 -41.582 1.00 68.56 97 SER A C 1
ATOM 736 O O . SER A 1 97 ? 4.908 -10.017 -42.279 1.00 68.56 97 SER A O 1
ATOM 738 N N . SER A 1 98 ? 3.290 -9.185 -40.974 1.00 69.81 98 SER A N 1
ATOM 739 C CA . SER A 1 98 ? 3.764 -7.797 -41.047 1.00 69.81 98 SER A CA 1
ATOM 740 C C . SER A 1 98 ? 5.127 -7.628 -40.368 1.00 69.81 98 SER A C 1
ATOM 742 O O . SER A 1 98 ? 6.034 -7.023 -40.948 1.00 69.81 98 SER A O 1
ATOM 744 N N . ALA A 1 99 ? 5.319 -8.231 -39.190 1.00 68.62 99 ALA A N 1
ATOM 745 C CA . ALA A 1 99 ? 6.601 -8.245 -38.487 1.00 68.62 99 ALA A CA 1
ATOM 746 C C . ALA A 1 99 ? 7.704 -8.926 -39.318 1.00 68.62 99 ALA A C 1
ATOM 748 O O . ALA A 1 99 ? 8.794 -8.368 -39.460 1.00 68.62 99 ALA A O 1
ATOM 749 N N . GLN A 1 100 ? 7.407 -10.063 -39.959 1.00 74.25 100 GLN A N 1
ATOM 750 C CA . GLN A 1 100 ? 8.335 -10.749 -40.867 1.00 74.25 100 GLN A CA 1
ATOM 751 C C . GLN A 1 100 ? 8.714 -9.868 -42.074 1.00 74.25 100 GLN A C 1
ATOM 753 O O . GLN A 1 100 ? 9.881 -9.797 -42.469 1.00 74.25 100 GLN A O 1
ATOM 758 N N . ALA A 1 101 ? 7.746 -9.145 -42.648 1.00 74.75 101 ALA A N 1
ATOM 759 C CA . ALA A 1 101 ? 7.979 -8.231 -43.766 1.00 74.75 101 ALA A CA 1
ATOM 760 C C . ALA A 1 101 ? 8.832 -7.011 -43.371 1.00 74.75 101 ALA A C 1
ATOM 762 O O . ALA A 1 101 ? 9.634 -6.533 -44.179 1.00 74.75 101 ALA A O 1
ATOM 763 N N . TRP A 1 102 ? 8.678 -6.511 -42.142 1.00 78.62 102 TRP A N 1
ATOM 764 C CA . TRP A 1 102 ? 9.526 -5.461 -41.575 1.00 78.62 102 TRP A CA 1
ATOM 765 C C . TRP A 1 102 ? 10.940 -5.957 -41.283 1.00 78.62 102 TRP A C 1
ATOM 767 O O . TRP A 1 102 ? 11.894 -5.280 -41.664 1.00 78.62 102 TRP A O 1
ATOM 777 N N . ALA A 1 103 ? 11.091 -7.151 -40.710 1.00 75.38 103 ALA A N 1
ATOM 778 C CA . ALA A 1 103 ? 12.394 -7.773 -40.491 1.00 75.38 103 ALA A CA 1
ATOM 779 C C . ALA A 1 103 ? 13.164 -7.936 -41.815 1.00 75.38 103 ALA A C 1
ATOM 781 O O . ALA A 1 103 ? 14.289 -7.454 -41.941 1.00 75.38 103 ALA A O 1
ATOM 782 N N . GLY A 1 104 ? 12.523 -8.482 -42.855 1.00 82.19 104 GLY A N 1
ATOM 783 C CA . GLY A 1 104 ? 13.141 -8.624 -44.179 1.00 82.19 104 GLY A CA 1
ATOM 784 C C . GLY A 1 104 ? 13.436 -7.292 -44.886 1.00 82.19 104 GLY A C 1
ATOM 785 O O . GLY A 1 104 ? 14.333 -7.207 -45.728 1.00 82.19 104 GLY A O 1
ATOM 786 N N . LEU A 1 105 ? 12.700 -6.223 -44.573 1.00 84.12 105 LEU A N 1
ATOM 787 C CA . LEU A 1 105 ? 12.997 -4.878 -45.069 1.00 84.12 105 LEU A CA 1
ATOM 788 C C . LEU A 1 105 ? 14.202 -4.262 -44.350 1.00 84.12 105 LEU A C 1
ATOM 790 O O . LEU A 1 105 ? 15.092 -3.738 -45.016 1.00 84.12 105 LEU A O 1
ATOM 794 N N . LEU A 1 106 ? 14.259 -4.372 -43.023 1.00 80.44 106 LEU A N 1
ATOM 795 C CA . LEU A 1 106 ? 15.371 -3.881 -42.211 1.00 80.44 106 LEU A CA 1
ATOM 796 C C . LEU A 1 106 ? 16.673 -4.613 -42.548 1.00 80.44 106 LEU A C 1
ATOM 798 O O . LEU A 1 106 ? 17.696 -3.967 -42.747 1.00 80.44 106 LEU A O 1
ATOM 802 N N . GLU A 1 107 ? 16.639 -5.933 -42.733 1.00 80.44 107 GLU A N 1
ATOM 803 C CA . GLU A 1 107 ? 17.813 -6.693 -43.177 1.00 80.44 107 GLU A CA 1
ATOM 804 C C . GLU A 1 107 ? 18.316 -6.272 -44.562 1.00 80.44 107 GLU A C 1
ATOM 806 O O . GLU A 1 107 ? 19.525 -6.260 -44.811 1.00 80.44 107 GLU A O 1
ATOM 811 N N . ARG A 1 108 ? 17.410 -5.951 -45.496 1.00 81.38 108 ARG A N 1
ATOM 812 C CA . ARG A 1 108 ? 17.798 -5.424 -46.814 1.00 81.38 108 ARG A CA 1
ATOM 813 C C . ARG A 1 108 ? 18.360 -4.012 -46.709 1.00 81.38 108 ARG A C 1
ATOM 815 O O . ARG A 1 108 ? 19.339 -3.713 -47.381 1.00 81.38 108 ARG A O 1
ATOM 822 N N . MET A 1 109 ? 17.810 -3.174 -45.832 1.00 81.75 109 MET A N 1
ATOM 823 C CA . MET A 1 109 ? 18.346 -1.840 -45.557 1.00 81.75 109 MET A CA 1
ATOM 824 C C . MET A 1 109 ? 19.747 -1.888 -44.956 1.00 81.75 109 MET A C 1
ATOM 826 O O . MET A 1 109 ? 20.615 -1.164 -45.429 1.00 81.75 109 MET A O 1
ATOM 830 N N . VAL A 1 110 ? 19.982 -2.737 -43.951 1.00 79.25 110 VAL A N 1
ATOM 831 C CA . VAL A 1 110 ? 21.299 -2.891 -43.310 1.00 79.25 110 VAL A CA 1
ATOM 832 C C . VAL A 1 110 ? 22.330 -3.359 -44.337 1.00 79.25 110 VAL A C 1
ATOM 834 O O . VAL A 1 110 ? 23.341 -2.688 -44.535 1.00 79.25 110 VAL A O 1
ATOM 837 N N . ARG A 1 111 ? 22.019 -4.417 -45.102 1.00 78.81 111 ARG A N 1
ATOM 838 C CA . ARG A 1 111 ? 22.883 -4.889 -46.200 1.00 78.81 111 ARG A CA 1
ATOM 839 C C . ARG A 1 111 ? 23.099 -3.827 -47.281 1.00 78.81 111 ARG A C 1
ATOM 841 O O . ARG A 1 111 ? 24.191 -3.716 -47.830 1.00 78.81 111 ARG A O 1
ATOM 848 N N . GLY A 1 112 ? 22.067 -3.052 -47.605 1.00 75.12 112 GLY A N 1
ATOM 849 C CA . GLY A 1 112 ? 22.121 -1.984 -48.599 1.00 75.12 112 GLY A CA 1
ATOM 850 C C . GLY A 1 112 ? 22.928 -0.768 -48.142 1.00 75.12 112 GLY A C 1
ATOM 851 O O . GLY A 1 112 ? 23.567 -0.133 -48.975 1.00 75.12 112 GLY A O 1
ATOM 852 N N . LEU A 1 113 ? 22.945 -0.448 -46.846 1.00 74.69 113 LEU A N 1
ATOM 853 C CA . LEU A 1 113 ? 23.757 0.630 -46.272 1.00 74.69 113 LEU A CA 1
ATOM 854 C C . LEU A 1 113 ? 25.245 0.271 -46.272 1.00 74.69 113 LEU A C 1
ATOM 856 O O . LEU A 1 113 ? 26.069 1.117 -46.593 1.00 74.69 113 LEU A O 1
ATOM 860 N N . GLU A 1 114 ? 25.592 -0.983 -45.992 1.00 69.19 114 GLU A N 1
ATOM 861 C CA . GLU A 1 114 ? 26.987 -1.445 -45.965 1.00 69.19 114 GLU A CA 1
ATOM 862 C C . GLU A 1 114 ? 27.627 -1.549 -47.362 1.00 69.19 114 GLU A C 1
ATOM 864 O O . GLU A 1 114 ? 28.847 -1.463 -47.495 1.00 69.19 114 GLU A O 1
ATOM 869 N N . ARG A 1 115 ? 26.824 -1.686 -48.427 1.00 68.06 115 ARG A N 1
ATOM 870 C CA . ARG A 1 115 ? 27.318 -1.755 -49.813 1.00 68.06 115 ARG A CA 1
ATOM 871 C C . ARG A 1 115 ? 27.529 -0.365 -50.420 1.00 68.06 115 ARG A C 1
ATOM 873 O O . ARG A 1 115 ? 26.627 0.474 -50.413 1.00 68.06 115 ARG A O 1
ATOM 880 N N . GLY A 1 116 ? 28.695 -0.132 -51.019 1.00 60.31 116 GLY A N 1
ATOM 881 C CA . GLY A 1 116 ? 28.971 1.068 -51.819 1.00 60.31 116 GLY A CA 1
ATOM 882 C C . GLY A 1 116 ? 28.378 0.965 -53.228 1.00 60.31 116 GLY A C 1
ATOM 883 O O . GLY A 1 116 ? 28.520 -0.071 -53.868 1.00 60.31 116 GLY A O 1
ATOM 884 N N . GLY A 1 117 ? 27.716 2.027 -53.701 1.00 64.19 117 GLY A N 1
ATOM 885 C CA . GLY A 1 117 ? 27.199 2.158 -55.072 1.00 64.19 117 GLY A CA 1
ATOM 886 C C . GLY A 1 117 ? 27.732 3.423 -55.751 1.00 64.19 117 GLY A C 1
ATOM 887 O O . GLY A 1 117 ? 28.234 4.329 -55.079 1.00 64.19 117 GLY A O 1
ATOM 888 N N . ARG A 1 118 ? 27.652 3.491 -57.084 1.00 61.28 118 ARG A N 1
ATOM 889 C CA . ARG A 1 118 ? 28.248 4.578 -57.882 1.00 61.28 118 ARG A CA 1
ATOM 890 C C . ARG A 1 118 ? 27.472 5.893 -57.739 1.00 61.28 118 ARG A C 1
ATOM 892 O O . ARG A 1 118 ? 28.079 6.962 -57.788 1.00 61.28 118 ARG A O 1
ATOM 899 N N . GLN A 1 119 ? 26.155 5.834 -57.524 1.00 66.56 119 GLN A N 1
ATOM 900 C CA . GLN A 1 119 ? 25.300 7.008 -57.306 1.00 66.56 119 GLN A CA 1
ATOM 901 C C . GLN A 1 119 ? 24.947 7.224 -55.827 1.00 66.56 119 GLN A C 1
ATOM 903 O O . GLN A 1 119 ? 24.771 8.373 -55.390 1.00 66.56 119 GLN A O 1
ATOM 908 N N . TRP A 1 120 ? 24.881 6.142 -55.047 1.00 76.69 120 TRP A N 1
ATOM 909 C CA . TRP A 1 120 ? 24.520 6.173 -53.631 1.00 76.69 120 TRP A CA 1
ATOM 910 C C . TRP A 1 120 ? 25.730 6.023 -52.701 1.00 76.69 120 TRP A C 1
ATOM 912 O O . TRP A 1 120 ? 26.080 4.927 -52.261 1.00 76.69 120 TRP A O 1
ATOM 922 N N . THR A 1 121 ? 26.321 7.159 -52.323 1.00 77.56 121 THR A N 1
ATOM 923 C CA . THR A 1 121 ? 27.314 7.221 -51.241 1.00 77.56 121 THR A CA 1
ATOM 924 C C . THR A 1 121 ? 26.658 7.038 -49.870 1.00 77.56 121 THR A C 1
ATOM 926 O O . THR A 1 121 ? 25.477 7.345 -49.687 1.00 77.56 121 THR A O 1
ATOM 929 N N . MET A 1 122 ? 27.433 6.598 -48.874 1.00 76.62 122 MET A N 1
ATOM 930 C CA . MET A 1 122 ? 26.956 6.423 -47.494 1.00 76.62 122 MET A CA 1
ATOM 931 C C . MET A 1 122 ? 26.269 7.674 -46.928 1.00 76.62 122 MET A C 1
ATOM 933 O O . MET A 1 122 ? 25.191 7.583 -46.340 1.00 76.62 122 MET A O 1
ATOM 937 N N . ALA A 1 123 ? 26.836 8.856 -47.185 1.00 76.81 123 ALA A N 1
ATOM 938 C CA . ALA A 1 123 ? 26.242 10.129 -46.781 1.00 76.81 123 ALA A CA 1
ATOM 939 C C . ALA A 1 123 ? 24.871 10.372 -47.444 1.00 76.81 123 ALA A C 1
ATOM 941 O O . ALA A 1 123 ? 23.905 10.712 -46.766 1.00 76.81 123 ALA A O 1
ATOM 942 N N . ARG A 1 124 ? 24.737 10.104 -48.753 1.00 79.50 124 ARG A N 1
ATOM 943 C CA . ARG A 1 124 ? 23.462 10.247 -49.481 1.00 79.50 124 ARG A CA 1
ATOM 944 C C . ARG A 1 124 ? 22.394 9.253 -49.033 1.00 79.50 124 ARG A C 1
ATOM 946 O O . ARG A 1 124 ? 21.215 9.619 -48.986 1.00 79.50 124 ARG A O 1
ATOM 953 N N . LYS A 1 125 ? 22.782 8.011 -48.725 1.00 82.12 125 LYS A N 1
ATOM 954 C CA . LYS A 1 125 ? 21.869 6.991 -48.185 1.00 82.12 125 LYS A CA 1
ATOM 955 C C . LYS A 1 125 ? 21.340 7.421 -46.817 1.00 82.12 125 LYS A C 1
ATOM 957 O O . LYS A 1 125 ? 20.127 7.403 -46.619 1.00 82.12 125 LYS A O 1
ATOM 962 N N . LYS A 1 126 ? 22.223 7.901 -45.933 1.00 81.06 126 LYS A N 1
ATOM 963 C CA . LYS A 1 126 ? 21.869 8.419 -44.603 1.00 81.06 126 LYS A CA 1
ATOM 964 C C . LYS A 1 126 ? 20.923 9.623 -44.683 1.00 81.06 126 LYS A C 1
ATOM 966 O O . LYS A 1 126 ? 19.856 9.581 -44.082 1.00 81.06 126 LYS A O 1
ATOM 971 N N . ASP A 1 127 ? 21.234 10.628 -45.501 1.00 82.25 127 ASP A N 1
ATOM 972 C CA . ASP A 1 127 ? 20.387 11.824 -45.657 1.00 82.25 127 ASP A CA 1
ATOM 973 C C . ASP A 1 127 ? 19.014 11.524 -46.273 1.00 82.25 127 ASP A C 1
ATOM 975 O O . ASP A 1 127 ? 18.014 12.172 -45.960 1.00 82.25 127 ASP A O 1
ATOM 979 N N . SER A 1 128 ? 18.945 10.561 -47.193 1.00 82.62 128 SER A N 1
ATOM 980 C CA . SER A 1 128 ? 17.679 10.175 -47.827 1.00 82.62 128 SER A CA 1
ATOM 981 C C . SER A 1 128 ? 16.816 9.333 -46.893 1.00 82.62 128 SER A C 1
ATOM 983 O O . SER A 1 128 ? 15.599 9.504 -46.878 1.00 82.62 128 SER A O 1
ATOM 985 N N . LEU A 1 129 ? 17.440 8.487 -46.069 1.00 85.25 129 LEU A N 1
ATOM 986 C CA . LEU A 1 129 ? 16.761 7.764 -45.002 1.00 85.25 129 LEU A CA 1
ATOM 987 C C . LEU A 1 129 ? 16.207 8.728 -43.945 1.00 85.25 129 LEU A C 1
ATOM 989 O O . LEU A 1 129 ? 15.036 8.622 -43.589 1.00 85.25 129 LEU A O 1
ATOM 993 N N . GLN A 1 130 ? 17.010 9.708 -43.519 1.00 82.62 130 GLN A N 1
ATOM 994 C CA . GLN A 1 130 ? 16.600 10.757 -42.581 1.00 82.62 130 GLN A CA 1
ATOM 995 C C . GLN A 1 130 ? 15.358 11.504 -43.100 1.00 82.62 130 GLN A C 1
ATOM 997 O O . GLN A 1 130 ? 14.357 11.608 -42.400 1.00 82.62 130 GLN A O 1
ATOM 1002 N N . ARG A 1 131 ? 15.357 11.908 -44.381 1.00 82.62 131 ARG A N 1
ATOM 1003 C CA . ARG A 1 131 ? 14.205 12.568 -45.023 1.00 82.62 131 ARG A CA 1
ATOM 1004 C C . ARG A 1 131 ? 12.946 11.700 -45.086 1.00 82.62 131 ARG A C 1
ATOM 1006 O O . ARG A 1 131 ? 11.842 12.224 -44.938 1.00 82.62 131 ARG A O 1
ATOM 1013 N N . VAL A 1 132 ? 13.083 10.395 -45.328 1.00 84.50 132 VAL A N 1
ATOM 1014 C CA . VAL A 1 132 ? 11.936 9.469 -45.344 1.00 84.50 132 VAL A CA 1
ATOM 1015 C C . VAL A 1 132 ? 11.364 9.286 -43.939 1.00 84.50 132 VAL A C 1
ATOM 1017 O O . VAL A 1 132 ? 10.144 9.312 -43.785 1.00 84.50 132 VAL A O 1
ATOM 1020 N N . LEU A 1 133 ? 12.225 9.164 -42.926 1.00 81.00 133 LEU A N 1
ATOM 1021 C CA . LEU A 1 133 ? 11.814 9.054 -41.528 1.00 81.00 133 LEU A CA 1
ATOM 1022 C C . LEU A 1 133 ? 11.113 10.330 -41.056 1.00 81.00 133 LEU A C 1
ATOM 1024 O O . LEU A 1 133 ? 10.021 10.247 -40.506 1.00 81.00 133 LEU A O 1
ATOM 1028 N N . ASP A 1 134 ? 11.673 11.506 -41.340 1.00 77.69 134 ASP A N 1
ATOM 1029 C CA . ASP A 1 134 ? 11.103 12.792 -40.922 1.00 77.69 134 ASP A CA 1
ATOM 1030 C C . ASP A 1 134 ? 9.769 13.099 -41.616 1.00 77.69 134 ASP A C 1
ATOM 1032 O O . ASP A 1 134 ? 8.842 13.612 -40.993 1.00 77.69 134 ASP A O 1
ATOM 1036 N N . GLY A 1 135 ? 9.625 12.725 -42.890 1.00 75.12 135 GLY A N 1
ATOM 1037 C CA . GLY A 1 135 ? 8.415 12.978 -43.673 1.00 75.12 135 GLY A CA 1
ATOM 1038 C C . GLY A 1 135 ? 7.289 11.955 -43.495 1.00 75.12 135 GLY A C 1
ATOM 1039 O O . GLY A 1 135 ? 6.289 12.039 -44.214 1.00 75.12 135 GLY A O 1
ATOM 1040 N N . SER A 1 136 ? 7.446 10.926 -42.656 1.00 70.25 136 SER A N 1
ATOM 1041 C CA . SER A 1 136 ? 6.470 9.823 -42.540 1.00 70.25 136 SER A CA 1
ATOM 1042 C C . SER A 1 136 ? 6.325 9.262 -41.118 1.00 70.25 136 SER A C 1
ATOM 1044 O O . SER A 1 136 ? 5.876 8.133 -40.949 1.00 70.25 136 SER A O 1
ATOM 1046 N N . ARG A 1 137 ? 6.638 10.065 -40.088 1.00 62.94 137 ARG A N 1
ATOM 1047 C CA . ARG A 1 137 ? 6.567 9.666 -38.665 1.00 62.94 137 ARG A CA 1
ATOM 1048 C C . ARG A 1 137 ? 5.169 9.264 -38.168 1.00 62.94 137 ARG A C 1
ATOM 1050 O O . ARG A 1 137 ? 5.076 8.598 -37.147 1.00 62.94 137 ARG A O 1
ATOM 1057 N N . SER A 1 138 ? 4.099 9.669 -38.854 1.00 55.44 138 SER A N 1
ATOM 1058 C CA . SER A 1 138 ? 2.707 9.481 -38.410 1.00 55.44 138 SER A CA 1
ATOM 1059 C C . SER A 1 138 ? 1.894 8.460 -39.218 1.00 55.44 138 SER A C 1
ATOM 1061 O O . SER A 1 138 ? 0.720 8.266 -38.918 1.00 55.44 138 SER A O 1
ATOM 1063 N N . ASP A 1 139 ? 2.480 7.810 -40.230 1.00 70.75 139 ASP A N 1
ATOM 1064 C CA . ASP A 1 139 ? 1.772 6.889 -41.134 1.00 70.75 139 ASP A CA 1
ATOM 1065 C C . ASP A 1 139 ? 2.659 5.676 -41.465 1.00 70.75 139 ASP A C 1
ATOM 1067 O O . ASP A 1 139 ? 3.555 5.738 -42.314 1.00 70.75 139 ASP A O 1
ATOM 1071 N N . LEU A 1 140 ? 2.425 4.576 -40.742 1.00 66.38 140 LEU A N 1
ATOM 1072 C CA . LEU A 1 140 ? 3.255 3.371 -40.771 1.00 66.38 140 LEU A CA 1
ATOM 1073 C C . LEU A 1 140 ? 3.209 2.633 -42.131 1.00 66.38 140 LEU A C 1
ATOM 1075 O O . LEU A 1 140 ? 4.284 2.289 -42.637 1.00 66.38 140 LEU A O 1
ATOM 1079 N N . PRO A 1 141 ? 2.043 2.443 -42.788 1.00 69.81 141 PRO A N 1
ATOM 1080 C CA . PRO A 1 141 ? 1.987 1.899 -44.149 1.00 69.81 141 PRO A CA 1
ATOM 1081 C C . PRO A 1 141 ? 2.749 2.749 -45.173 1.00 69.81 141 PRO A C 1
ATOM 1083 O O . PRO A 1 141 ? 3.508 2.225 -45.996 1.00 69.81 141 PRO A O 1
ATOM 1086 N N . ARG A 1 142 ? 2.603 4.078 -45.107 1.00 73.62 142 ARG A N 1
ATOM 1087 C CA . ARG A 1 142 ? 3.280 4.997 -46.032 1.00 73.62 142 ARG A CA 1
ATOM 1088 C C . ARG A 1 142 ? 4.789 5.029 -45.813 1.00 73.62 142 ARG A C 1
ATOM 1090 O O . ARG A 1 142 ? 5.546 5.091 -46.786 1.00 73.62 142 ARG A O 1
ATOM 1097 N N . LEU A 1 143 ? 5.230 4.945 -44.559 1.00 79.00 143 LEU A N 1
ATOM 1098 C CA . LEU A 1 143 ? 6.637 4.790 -44.205 1.00 79.00 143 LEU A CA 1
ATOM 1099 C C . LEU A 1 143 ? 7.199 3.484 -44.780 1.00 79.00 143 LEU A C 1
ATOM 1101 O O . LEU A 1 143 ? 8.233 3.510 -45.448 1.00 79.00 143 LEU A O 1
ATOM 1105 N N . GLN A 1 144 ? 6.492 2.363 -44.604 1.00 80.25 144 GLN A N 1
ATOM 1106 C CA . GLN A 1 144 ? 6.907 1.067 -45.144 1.00 80.25 144 GLN A CA 1
ATOM 1107 C C . GLN A 1 144 ? 7.065 1.112 -46.669 1.00 80.25 144 GLN A C 1
ATOM 1109 O O . GLN A 1 144 ? 8.065 0.635 -47.207 1.00 80.25 144 GLN A O 1
ATOM 1114 N N . GLN A 1 145 ? 6.111 1.718 -47.381 1.00 81.06 145 GLN A N 1
ATOM 1115 C CA . GLN A 1 145 ? 6.157 1.850 -48.838 1.00 81.06 145 GLN A CA 1
ATOM 1116 C C . GLN A 1 145 ? 7.335 2.715 -49.309 1.00 81.06 145 GLN A C 1
ATOM 1118 O O . GLN A 1 145 ? 8.044 2.334 -50.242 1.00 81.06 145 GLN A O 1
ATOM 1123 N N . ARG A 1 146 ? 7.581 3.857 -48.657 1.00 81.31 146 ARG A N 1
ATOM 1124 C CA . ARG A 1 146 ? 8.696 4.755 -49.001 1.00 81.31 146 ARG A CA 1
ATOM 1125 C C . ARG A 1 146 ? 10.056 4.135 -48.709 1.00 81.31 146 ARG A C 1
ATOM 1127 O O . ARG A 1 146 ? 10.972 4.288 -49.512 1.00 81.31 146 ARG A O 1
ATOM 1134 N N . LEU A 1 147 ? 10.179 3.389 -47.612 1.00 84.19 147 LEU A N 1
ATOM 1135 C CA . LEU A 1 147 ? 11.392 2.634 -47.310 1.00 84.19 147 LEU A CA 1
ATOM 1136 C C . LEU A 1 147 ? 11.624 1.514 -48.334 1.00 84.19 147 LEU A C 1
ATOM 1138 O O . LEU A 1 147 ? 12.745 1.365 -48.809 1.00 84.19 147 LEU A O 1
ATOM 1142 N N . ARG A 1 148 ? 10.577 0.790 -48.765 1.00 84.88 148 ARG A N 1
ATOM 1143 C CA . ARG A 1 148 ? 10.685 -0.206 -49.854 1.00 84.88 148 ARG A CA 1
ATOM 1144 C C . ARG A 1 148 ? 11.204 0.416 -51.150 1.00 84.88 148 ARG A C 1
ATOM 1146 O O . ARG A 1 148 ? 12.082 -0.159 -51.783 1.00 84.88 148 ARG A O 1
ATOM 1153 N N . GLN A 1 149 ? 10.686 1.583 -51.529 1.00 84.38 149 GLN A N 1
ATOM 1154 C CA . GLN A 1 149 ? 11.119 2.304 -52.732 1.00 84.38 149 GLN A CA 1
ATOM 1155 C C . GLN A 1 149 ? 12.568 2.791 -52.629 1.00 84.38 149 GLN A C 1
ATOM 1157 O O . GLN A 1 149 ? 13.317 2.686 -53.597 1.00 84.38 149 GLN A O 1
ATOM 1162 N N . LEU A 1 150 ? 12.978 3.282 -51.457 1.00 84.44 150 LEU A N 1
ATOM 1163 C CA . LEU A 1 150 ? 14.350 3.725 -51.213 1.00 84.44 150 LEU A CA 1
ATOM 1164 C C . LEU A 1 150 ? 15.345 2.559 -51.321 1.00 84.44 150 LEU A C 1
ATOM 1166 O O . LEU A 1 150 ? 16.360 2.685 -52.000 1.00 84.44 150 LEU A O 1
ATOM 1170 N N . VAL A 1 151 ? 15.019 1.418 -50.707 1.00 84.31 151 VAL A N 1
ATOM 1171 C CA . VAL A 1 151 ? 15.835 0.194 -50.762 1.00 84.31 151 VAL A CA 1
ATOM 1172 C C . VAL A 1 151 ? 15.919 -0.356 -52.183 1.00 84.31 151 VAL A C 1
ATOM 1174 O O . VAL A 1 151 ? 17.011 -0.668 -52.639 1.00 84.31 151 VAL A O 1
ATOM 1177 N N . ALA A 1 152 ? 14.807 -0.390 -52.923 1.00 82.12 152 ALA A N 1
ATOM 1178 C CA . ALA A 1 152 ? 14.814 -0.795 -54.330 1.00 82.12 152 ALA A CA 1
ATOM 1179 C C . ALA A 1 152 ? 15.698 0.124 -55.197 1.00 82.12 152 ALA A C 1
ATOM 1181 O O . ALA A 1 152 ? 16.376 -0.346 -56.108 1.00 82.12 152 ALA A O 1
ATOM 1182 N N . GLY A 1 153 ? 15.740 1.425 -54.886 1.00 80.25 153 GLY A N 1
ATOM 1183 C CA . GLY A 1 153 ? 16.652 2.378 -55.520 1.00 80.25 153 GLY A CA 1
ATOM 1184 C C . GLY A 1 153 ? 18.127 2.082 -55.231 1.00 80.25 153 GLY A C 1
ATOM 1185 O O . GLY A 1 153 ? 18.960 2.218 -56.125 1.00 80.25 153 GLY A O 1
ATOM 1186 N N . TRP A 1 154 ? 18.453 1.626 -54.018 1.00 83.19 154 TRP A N 1
ATOM 1187 C CA . TRP A 1 154 ? 19.806 1.175 -53.673 1.00 83.19 154 TRP A CA 1
ATOM 1188 C C . TRP A 1 154 ? 20.180 -0.118 -54.400 1.00 83.19 154 TRP A C 1
ATOM 1190 O O . TRP A 1 154 ? 21.279 -0.199 -54.939 1.00 83.19 154 TRP A O 1
ATOM 1200 N N . ASP A 1 155 ? 19.259 -1.081 -54.465 1.00 75.81 155 ASP A N 1
ATOM 1201 C CA . ASP A 1 155 ? 19.472 -2.366 -55.140 1.00 75.81 155 ASP A CA 1
ATOM 1202 C C . ASP A 1 155 ? 19.628 -2.194 -56.670 1.00 75.81 155 ASP A C 1
ATOM 1204 O O . ASP A 1 155 ? 20.383 -2.923 -57.316 1.00 75.81 155 ASP A O 1
ATOM 1208 N N . SER A 1 156 ? 18.973 -1.188 -57.263 1.00 70.62 156 SER A N 1
ATOM 1209 C CA . SER A 1 156 ? 19.091 -0.880 -58.697 1.00 70.62 156 SER A CA 1
ATOM 1210 C C . SER A 1 156 ? 20.437 -0.257 -59.099 1.00 70.62 156 SER A C 1
ATOM 1212 O O . SER A 1 156 ? 20.907 -0.508 -60.204 1.00 70.62 156 SER A O 1
ATOM 1214 N N . ASP A 1 157 ? 21.092 0.491 -58.202 1.00 68.19 157 ASP A N 1
ATOM 1215 C CA . ASP A 1 157 ? 22.430 1.075 -58.428 1.00 68.19 157 ASP A CA 1
ATOM 1216 C C . ASP A 1 157 ? 23.545 0.019 -58.319 1.00 68.19 157 ASP A C 1
ATOM 1218 O O . ASP A 1 157 ? 24.650 0.224 -58.813 1.00 68.19 157 ASP A O 1
ATOM 1222 N N . SER A 1 158 ? 23.256 -1.133 -57.701 1.00 57.62 158 SER A N 1
ATOM 1223 C CA . SER A 1 158 ? 24.172 -2.279 -57.626 1.00 57.62 158 SER A CA 1
ATOM 1224 C C . SER A 1 158 ? 24.056 -3.271 -58.791 1.00 57.62 158 SER A C 1
ATOM 1226 O O . SER A 1 158 ? 24.967 -4.068 -58.978 1.00 57.62 158 SER A O 1
ATOM 1228 N N . ASN A 1 159 ? 22.982 -3.220 -59.587 1.00 50.12 159 ASN A N 1
ATOM 1229 C CA . ASN A 1 159 ? 22.693 -4.203 -60.647 1.00 50.12 159 ASN A CA 1
ATOM 1230 C C . ASN A 1 159 ? 23.200 -3.808 -62.051 1.00 50.12 159 ASN A C 1
ATOM 1232 O O . ASN A 1 159 ? 22.821 -4.440 -63.033 1.00 50.12 159 ASN A O 1
ATOM 1236 N N . VAL A 1 160 ? 24.039 -2.774 -62.179 1.00 49.09 160 VAL A N 1
ATOM 1237 C CA . VAL A 1 160 ? 24.527 -2.290 -63.491 1.00 49.09 160 VAL A CA 1
ATOM 1238 C C . VAL A 1 160 ? 25.852 -2.947 -63.924 1.00 49.09 160 VAL A C 1
ATOM 1240 O O . VAL A 1 160 ? 26.410 -2.561 -64.943 1.00 49.09 160 VAL A O 1
ATOM 1243 N N . ASP A 1 161 ? 26.350 -3.967 -63.218 1.00 42.78 161 ASP A N 1
ATOM 1244 C CA . ASP A 1 161 ? 27.647 -4.594 -63.539 1.00 42.78 161 ASP A CA 1
ATOM 1245 C C . ASP A 1 161 ? 27.559 -5.993 -64.169 1.00 42.78 161 ASP A C 1
ATOM 1247 O O . ASP A 1 161 ? 28.451 -6.813 -63.993 1.00 42.78 161 ASP A O 1
ATOM 1251 N N . GLU A 1 162 ? 26.514 -6.266 -64.958 1.00 44.94 162 GLU A N 1
ATOM 1252 C CA . GLU A 1 162 ? 26.548 -7.359 -65.939 1.00 44.94 162 GLU A CA 1
ATOM 1253 C C . GLU A 1 162 ? 25.876 -6.943 -67.254 1.00 44.94 162 GLU A C 1
ATOM 1255 O O . GLU A 1 162 ? 24.673 -7.098 -67.456 1.00 44.94 162 GLU A O 1
ATOM 1260 N N . GLY A 1 163 ? 26.692 -6.437 -68.181 1.00 37.50 163 GLY A N 1
ATOM 1261 C CA . GLY A 1 163 ? 26.383 -6.468 -69.608 1.00 37.50 163 GLY A CA 1
ATOM 1262 C C . GLY A 1 163 ? 26.543 -5.138 -70.333 1.00 37.50 163 GLY A C 1
ATOM 1263 O O . GLY A 1 163 ? 25.589 -4.377 -70.412 1.00 37.50 163 GLY A O 1
ATOM 1264 N N . SER A 1 164 ? 27.715 -4.924 -70.947 1.00 29.56 164 SER A N 1
ATOM 1265 C CA . SER A 1 164 ? 27.848 -4.634 -72.391 1.00 29.56 164 SER A CA 1
ATOM 1266 C C . SER A 1 164 ? 29.231 -4.065 -72.753 1.00 29.56 164 SER A C 1
ATOM 1268 O O . SER A 1 164 ? 29.505 -2.920 -72.413 1.00 29.56 164 SER A O 1
ATOM 1270 N N . GLY A 1 165 ? 30.009 -4.847 -73.520 1.00 28.97 165 GLY A N 1
ATOM 1271 C CA . GLY A 1 165 ? 30.970 -4.422 -74.561 1.00 28.97 165 GLY A CA 1
ATOM 1272 C C . GLY A 1 165 ? 32.195 -3.591 -74.148 1.00 28.97 165 GLY A C 1
ATOM 1273 O O . GLY A 1 165 ? 32.192 -2.865 -73.170 1.00 28.97 165 GLY A O 1
ATOM 1274 N N . ASP A 1 166 ? 33.301 -3.569 -74.874 1.00 28.23 166 ASP A N 1
ATOM 1275 C CA . ASP A 1 166 ? 33.816 -4.341 -76.000 1.00 28.23 166 ASP A CA 1
ATOM 1276 C C . ASP A 1 166 ? 35.307 -3.946 -76.103 1.00 28.23 166 ASP A C 1
ATOM 1278 O O . ASP A 1 166 ? 35.707 -2.872 -75.653 1.00 28.23 166 ASP A O 1
ATOM 1282 N N . ALA A 1 167 ? 36.096 -4.859 -76.653 1.00 31.48 167 ALA A N 1
ATOM 1283 C CA . ALA A 1 167 ? 37.449 -4.766 -77.190 1.00 31.48 167 ALA A CA 1
ATOM 1284 C C . ALA A 1 167 ? 38.308 -3.492 -76.990 1.00 31.48 167 ALA A C 1
ATOM 1286 O O . ALA A 1 167 ? 37.998 -2.407 -77.477 1.00 31.48 167 ALA A O 1
ATOM 1287 N N . GLY A 1 168 ? 39.551 -3.723 -76.542 1.00 26.95 168 GLY A N 1
ATOM 1288 C CA . GLY A 1 168 ? 40.707 -3.083 -77.180 1.00 26.95 168 GLY A CA 1
ATOM 1289 C C . GLY A 1 168 ? 41.855 -2.683 -76.257 1.00 26.95 168 GLY A C 1
ATOM 1290 O O . GLY A 1 168 ? 41.714 -1.784 -75.439 1.00 26.95 168 GLY A O 1
ATOM 1291 N N . GLY A 1 169 ? 43.040 -3.256 -76.503 1.00 26.94 169 GLY A N 1
ATOM 1292 C CA . GLY A 1 169 ? 44.289 -2.504 -76.329 1.00 26.94 169 GLY A CA 1
ATOM 1293 C C . GLY A 1 169 ? 45.322 -3.069 -75.357 1.00 26.94 169 GLY A C 1
ATOM 1294 O O . GLY A 1 169 ? 45.498 -2.548 -74.268 1.00 26.94 169 GLY A O 1
ATOM 1295 N N . ALA A 1 170 ? 46.046 -4.086 -75.829 1.00 26.25 170 ALA A N 1
ATOM 1296 C CA . ALA A 1 170 ? 47.504 -4.231 -75.745 1.00 26.25 170 ALA A CA 1
ATOM 1297 C C . ALA A 1 170 ? 48.236 -3.816 -74.447 1.00 26.25 170 ALA A C 1
ATOM 1299 O O . ALA A 1 170 ? 48.510 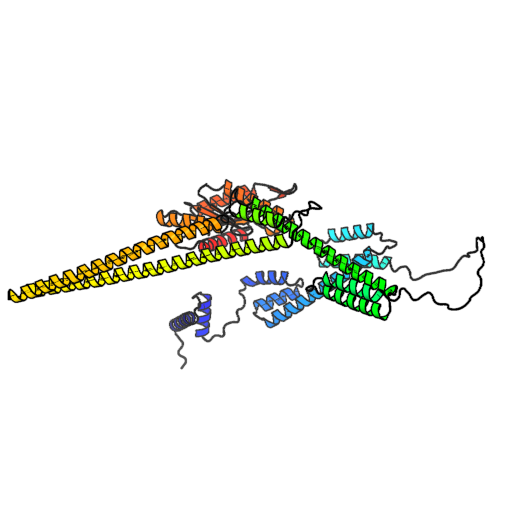-2.643 -74.203 1.00 26.25 170 ALA A O 1
ATOM 1300 N N . ALA A 1 171 ? 48.725 -4.825 -73.721 1.00 26.58 171 ALA A N 1
ATOM 1301 C CA . ALA A 1 171 ? 49.784 -4.698 -72.726 1.00 26.58 171 ALA A CA 1
ATOM 1302 C C . ALA A 1 171 ? 51.070 -5.367 -73.233 1.00 26.58 171 ALA A C 1
ATOM 1304 O O . ALA A 1 171 ? 51.042 -6.560 -73.521 1.00 26.58 171 ALA A O 1
ATOM 1305 N N . VAL A 1 172 ? 52.184 -4.624 -73.292 1.00 27.97 172 VAL A N 1
ATOM 1306 C CA . VAL A 1 172 ? 53.581 -5.117 -73.207 1.00 27.97 172 VAL A CA 1
ATOM 1307 C C . VAL A 1 172 ? 54.487 -3.926 -72.774 1.00 27.97 172 VAL A C 1
ATOM 1309 O O . VAL A 1 172 ? 54.091 -2.782 -72.986 1.00 27.97 172 VAL A O 1
ATOM 1312 N N . PRO A 1 173 ? 55.711 -4.116 -72.237 1.00 35.69 173 PRO A N 1
ATOM 1313 C CA . PRO A 1 173 ? 56.009 -4.457 -70.839 1.00 35.69 173 PRO A CA 1
ATOM 1314 C C . PRO A 1 173 ? 57.115 -3.551 -70.235 1.00 35.69 173 PRO A C 1
ATOM 1316 O O . PRO A 1 173 ? 57.766 -2.786 -70.942 1.00 35.69 173 PRO A O 1
ATOM 1319 N N . VAL A 1 174 ? 57.442 -3.725 -68.948 1.00 27.33 174 VAL A N 1
ATOM 1320 C CA . VAL A 1 174 ? 58.768 -3.348 -68.418 1.00 27.33 174 VAL A CA 1
ATOM 1321 C C . VAL A 1 174 ? 59.350 -4.507 -67.598 1.00 27.33 174 VAL A C 1
ATOM 1323 O O . VAL A 1 174 ? 58.931 -4.785 -66.479 1.00 27.33 174 VAL A O 1
ATOM 1326 N N . HIS A 1 175 ? 60.303 -5.200 -68.229 1.00 26.69 175 HIS A N 1
ATOM 1327 C CA . HIS A 1 175 ? 61.410 -5.986 -67.659 1.00 26.69 175 HIS A CA 1
ATOM 1328 C C . HIS A 1 175 ? 62.332 -5.074 -66.805 1.00 26.69 175 HIS A C 1
ATOM 1330 O O . HIS A 1 175 ? 62.374 -3.884 -67.078 1.00 26.69 175 HIS A O 1
ATOM 1336 N N . HIS A 1 176 ? 63.160 -5.438 -65.818 1.00 26.73 176 HIS A N 1
ATOM 1337 C CA . HIS A 1 176 ? 63.871 -6.630 -65.319 1.00 26.73 176 HIS A CA 1
ATOM 1338 C C . HIS A 1 176 ? 64.281 -6.280 -63.856 1.00 26.73 176 HIS A C 1
ATOM 1340 O O . HIS A 1 176 ? 64.392 -5.102 -63.532 1.00 26.73 176 HIS A O 1
ATOM 1346 N N . ALA A 1 177 ? 64.485 -7.201 -62.911 1.00 25.72 177 ALA A N 1
ATOM 1347 C CA . ALA A 1 177 ? 65.660 -8.077 -62.769 1.00 25.72 177 ALA A CA 1
ATOM 1348 C C . ALA A 1 177 ? 65.326 -9.163 -61.713 1.00 25.72 177 ALA A C 1
ATOM 1350 O O . ALA A 1 177 ? 64.781 -8.831 -60.667 1.00 25.72 177 ALA A O 1
ATOM 1351 N N . ALA A 1 178 ? 65.413 -10.475 -61.972 1.00 26.12 178 ALA A N 1
ATOM 1352 C CA . ALA A 1 178 ? 66.607 -11.317 -62.166 1.00 26.12 178 ALA A CA 1
ATOM 1353 C C . ALA A 1 178 ? 67.615 -11.192 -61.000 1.00 26.12 178 ALA A C 1
ATOM 1355 O O . ALA A 1 178 ? 68.099 -10.102 -60.741 1.00 26.12 178 ALA A O 1
ATOM 1356 N N . ALA A 1 179 ? 68.038 -12.236 -60.286 1.00 26.66 179 ALA A N 1
ATOM 1357 C CA . ALA A 1 179 ? 67.778 -13.670 -60.354 1.00 26.66 179 ALA A CA 1
ATOM 1358 C C . ALA A 1 179 ? 68.357 -14.326 -59.081 1.00 26.66 179 ALA A C 1
ATOM 1360 O O . ALA A 1 179 ? 69.399 -13.885 -58.599 1.00 26.66 179 ALA A O 1
ATOM 1361 N N . ALA A 1 180 ? 67.753 -15.414 -58.603 1.00 27.52 180 ALA A N 1
ATOM 1362 C CA . ALA A 1 180 ? 68.478 -16.493 -57.930 1.00 27.52 180 ALA A CA 1
ATOM 1363 C C . ALA A 1 180 ? 67.672 -17.797 -58.055 1.00 27.52 180 ALA A C 1
ATOM 1365 O O . ALA A 1 180 ? 66.494 -17.847 -57.722 1.00 27.52 180 ALA A O 1
ATOM 1366 N N . GLN A 1 181 ? 68.338 -18.793 -58.631 1.00 29.16 181 GLN A N 1
ATOM 1367 C CA . GLN A 1 181 ? 67.876 -20.090 -59.125 1.00 29.16 181 GLN A CA 1
ATOM 1368 C C . GLN A 1 181 ? 67.099 -20.975 -58.134 1.00 29.16 181 GLN A C 1
ATOM 1370 O O . GLN A 1 181 ? 67.479 -21.121 -56.975 1.00 29.16 181 GLN A O 1
ATOM 1375 N N . GLU A 1 182 ? 66.094 -21.677 -58.667 1.00 29.36 182 GLU A N 1
ATOM 1376 C CA . GLU A 1 182 ? 65.619 -22.963 -58.145 1.00 29.36 182 GLU A CA 1
ATOM 1377 C C . GLU A 1 182 ? 66.710 -24.042 -58.256 1.00 29.36 182 GLU A C 1
ATOM 1379 O O . GLU A 1 182 ? 67.487 -24.053 -59.219 1.00 29.36 182 GLU A O 1
ATOM 1384 N N . PRO A 1 183 ? 66.646 -25.060 -57.387 1.00 31.03 183 PRO A N 1
ATOM 1385 C CA . PRO A 1 183 ? 66.823 -26.415 -57.867 1.00 31.03 183 PRO A CA 1
ATOM 1386 C C . PRO A 1 183 ? 65.588 -27.275 -57.574 1.00 31.03 183 PRO A C 1
ATOM 1388 O O . PRO A 1 183 ? 65.128 -27.383 -56.445 1.00 31.03 183 PRO A O 1
ATOM 1391 N N . ALA A 1 184 ? 65.123 -27.912 -58.646 1.00 28.02 184 ALA A N 1
ATOM 1392 C CA . ALA A 1 184 ? 64.641 -29.287 -58.737 1.00 28.02 184 ALA A CA 1
ATOM 1393 C C . ALA A 1 184 ? 63.642 -29.816 -57.689 1.00 28.02 184 ALA A C 1
ATOM 1395 O O . ALA A 1 184 ? 63.944 -30.048 -56.521 1.00 28.02 184 ALA A O 1
ATOM 1396 N N . SER A 1 185 ? 62.484 -30.208 -58.222 1.00 42.00 185 SER A N 1
ATOM 1397 C CA . SER A 1 185 ? 61.563 -31.187 -57.656 1.00 42.00 185 SER A CA 1
ATOM 1398 C C . SER A 1 185 ? 62.284 -32.403 -57.056 1.00 42.00 185 SER A C 1
ATOM 1400 O O . SER A 1 185 ? 62.881 -33.203 -57.782 1.00 42.00 185 SER A O 1
ATOM 1402 N N . ALA A 1 186 ? 62.142 -32.597 -55.748 1.00 30.73 186 ALA A N 1
ATOM 1403 C CA . ALA A 1 186 ? 62.418 -33.863 -55.092 1.00 30.73 186 ALA A CA 1
ATOM 1404 C C . ALA A 1 186 ? 61.420 -34.076 -53.948 1.00 30.73 186 ALA A C 1
ATOM 1406 O O . ALA A 1 186 ? 61.395 -33.319 -52.988 1.00 30.73 186 ALA A O 1
ATOM 1407 N N . ALA A 1 187 ? 60.605 -35.115 -54.123 1.00 31.34 187 ALA A N 1
ATOM 1408 C CA . ALA A 1 187 ? 60.020 -35.987 -53.111 1.00 31.34 187 ALA A CA 1
ATOM 1409 C C . ALA A 1 187 ? 59.415 -35.381 -51.826 1.00 31.34 187 ALA A C 1
ATOM 1411 O O . ALA A 1 187 ? 60.084 -34.820 -50.965 1.00 31.34 187 ALA A O 1
ATOM 1412 N N . VAL A 1 188 ? 58.130 -35.703 -51.652 1.00 46.91 188 VAL A N 1
ATOM 1413 C CA . VAL A 1 188 ? 57.450 -35.942 -50.371 1.00 46.91 188 VAL A CA 1
ATOM 1414 C C . VAL A 1 188 ? 58.432 -36.437 -49.296 1.00 46.91 188 VAL A C 1
ATOM 1416 O O . VAL A 1 188 ? 58.944 -37.552 -49.376 1.00 46.91 188 VAL A O 1
ATOM 1419 N N . GLY A 1 189 ? 58.664 -35.610 -48.278 1.00 31.36 189 GLY A N 1
ATOM 1420 C CA . GLY A 1 189 ? 59.445 -35.932 -47.087 1.00 31.36 189 GLY A CA 1
ATOM 1421 C C . GLY A 1 189 ? 58.880 -35.149 -45.906 1.00 31.36 189 GLY A C 1
ATOM 1422 O O . GLY A 1 189 ? 58.902 -33.923 -45.909 1.00 31.36 189 GLY A O 1
ATOM 1423 N N . GLY A 1 190 ? 58.283 -35.870 -44.956 1.00 34.59 190 GLY A N 1
ATOM 1424 C CA . GLY A 1 190 ? 57.423 -35.338 -43.902 1.00 34.59 190 GLY A CA 1
ATOM 1425 C C . GLY A 1 190 ? 58.050 -34.258 -43.019 1.00 34.59 190 GLY A C 1
ATOM 1426 O O . GLY A 1 190 ? 59.173 -34.386 -42.535 1.00 34.59 190 GLY A O 1
ATOM 1427 N N . MET A 1 191 ? 57.253 -33.223 -42.752 1.00 32.88 191 MET A N 1
ATOM 1428 C CA . MET A 1 191 ? 57.411 -32.357 -41.584 1.00 32.88 191 MET A CA 1
ATOM 1429 C C . MET A 1 191 ? 57.145 -33.169 -40.301 1.00 32.88 191 MET A C 1
ATOM 1431 O O . MET A 1 191 ? 56.291 -34.061 -40.310 1.00 32.88 191 MET A O 1
ATOM 1435 N N . PRO A 1 192 ? 57.866 -32.896 -39.199 1.00 38.25 192 PRO A N 1
ATOM 1436 C CA . PRO A 1 192 ? 57.837 -33.726 -38.003 1.00 38.25 192 PRO A CA 1
ATOM 1437 C C . PRO A 1 192 ? 56.475 -33.647 -37.300 1.00 38.25 192 PRO A C 1
ATOM 1439 O O . PRO A 1 192 ? 55.998 -32.580 -36.918 1.00 38.25 192 PRO A O 1
ATOM 1442 N N . ALA A 1 193 ? 55.864 -34.815 -37.114 1.00 43.41 193 ALA A N 1
ATOM 1443 C CA . ALA A 1 193 ? 54.606 -35.034 -36.414 1.00 43.41 193 ALA A CA 1
ATOM 1444 C C . ALA A 1 193 ? 54.756 -34.895 -34.884 1.00 43.41 193 ALA A C 1
ATOM 1446 O O . ALA A 1 193 ? 54.653 -35.881 -34.159 1.00 43.41 193 ALA A O 1
ATOM 1447 N N . SER A 1 194 ? 55.004 -33.684 -34.373 1.00 47.72 194 SER A N 1
ATOM 1448 C CA . SER A 1 194 ? 55.081 -33.443 -32.918 1.00 47.72 194 SER A CA 1
ATOM 1449 C C . SER A 1 194 ? 54.179 -32.329 -32.369 1.00 47.72 194 SER A C 1
ATOM 1451 O O . SER A 1 194 ? 54.185 -32.103 -31.165 1.00 47.72 194 SER A O 1
ATOM 1453 N N . SER A 1 195 ? 53.326 -31.693 -33.180 1.00 46.75 195 SER A N 1
ATOM 1454 C CA . SER A 1 195 ? 52.270 -30.779 -32.687 1.00 46.75 195 SER A CA 1
ATOM 1455 C C . SER A 1 195 ? 50.865 -31.399 -32.661 1.00 46.75 195 SER A C 1
ATOM 1457 O O . SER A 1 195 ? 49.912 -30.755 -32.226 1.00 46.75 195 SER A O 1
ATOM 1459 N N . ALA A 1 196 ? 50.717 -32.654 -33.100 1.00 52.97 196 ALA A N 1
ATOM 1460 C CA . ALA A 1 196 ? 49.420 -33.314 -33.278 1.00 52.97 196 ALA A CA 1
ATOM 1461 C C . ALA A 1 196 ? 48.753 -33.803 -31.970 1.00 52.97 196 ALA A C 1
ATOM 1463 O O . ALA A 1 196 ? 47.636 -34.303 -32.018 1.00 52.97 196 ALA A O 1
ATOM 1464 N N . GLY A 1 197 ? 49.404 -33.663 -30.808 1.00 58.34 197 GLY A N 1
ATOM 1465 C CA . GLY A 1 197 ? 48.949 -34.297 -29.560 1.00 58.34 197 GLY A CA 1
ATOM 1466 C C . GLY A 1 197 ? 48.079 -33.453 -28.620 1.00 58.34 197 GLY A C 1
ATOM 1467 O O . GLY A 1 197 ? 47.375 -34.026 -27.799 1.00 58.34 197 GLY A O 1
ATOM 1468 N N . HIS A 1 198 ? 48.100 -32.118 -28.712 1.00 66.56 198 HIS A N 1
ATOM 1469 C CA . HIS A 1 198 ? 47.534 -31.256 -27.652 1.00 66.56 198 HIS A CA 1
ATOM 1470 C C . HIS A 1 198 ? 46.252 -30.502 -28.041 1.00 66.56 198 HIS A C 1
ATOM 1472 O O . HIS A 1 198 ? 45.605 -29.894 -27.189 1.00 66.56 198 HIS A O 1
ATOM 1478 N N . TRP A 1 199 ? 45.846 -30.551 -29.314 1.00 79.19 199 TRP A N 1
ATOM 1479 C CA . TRP A 1 199 ? 44.604 -29.923 -29.786 1.00 79.19 199 TRP A CA 1
ATOM 1480 C C . TRP A 1 199 ? 43.334 -30.476 -29.129 1.00 79.19 199 TRP A C 1
ATOM 1482 O O . TRP A 1 199 ? 42.474 -29.665 -28.785 1.00 79.19 199 TRP A O 1
ATOM 1492 N N . PRO A 1 200 ? 43.210 -31.796 -28.886 1.00 79.00 200 PRO A N 1
ATOM 1493 C CA . PRO A 1 200 ? 42.067 -32.355 -28.168 1.00 79.00 200 PRO A CA 1
ATOM 1494 C C . PRO A 1 200 ? 41.882 -31.782 -26.757 1.00 79.00 200 PRO A C 1
ATOM 1496 O O . PRO A 1 200 ? 40.782 -31.373 -26.389 1.00 79.00 200 PRO A O 1
ATOM 1499 N N . GLU A 1 201 ? 42.965 -31.708 -25.977 1.00 80.75 201 GLU A N 1
ATOM 1500 C CA . GLU A 1 201 ? 42.939 -31.188 -24.604 1.00 80.75 201 GLU A CA 1
ATOM 1501 C C . GLU A 1 201 ? 42.625 -29.689 -24.575 1.00 80.75 201 GLU A C 1
ATOM 1503 O O . GLU A 1 201 ? 41.822 -29.236 -23.755 1.00 80.75 201 GLU A O 1
ATOM 1508 N N . LEU A 1 202 ? 43.201 -28.918 -25.503 1.00 81.19 202 LEU A N 1
ATOM 1509 C CA . LEU A 1 202 ? 42.945 -27.483 -25.637 1.00 81.19 202 LEU A CA 1
ATOM 1510 C C . LEU A 1 202 ? 41.506 -27.191 -26.076 1.00 81.19 202 LEU A C 1
ATOM 1512 O O . LEU A 1 202 ? 40.857 -26.326 -25.489 1.00 81.19 202 LEU A O 1
ATOM 1516 N N . ALA A 1 203 ? 40.985 -27.918 -27.067 1.00 81.75 203 ALA A N 1
ATOM 1517 C CA . ALA A 1 203 ? 39.615 -27.753 -27.548 1.00 81.75 203 ALA A CA 1
ATOM 1518 C C . ALA A 1 203 ? 38.590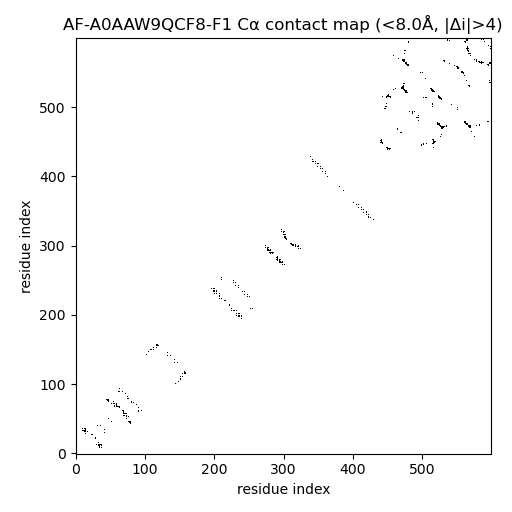 -28.132 -26.470 1.00 81.75 203 ALA A C 1
ATOM 1520 O O . ALA A 1 203 ? 37.625 -27.397 -26.254 1.00 81.75 203 ALA A O 1
ATOM 1521 N N . SER A 1 204 ? 38.837 -29.221 -25.735 1.00 82.12 204 SER A N 1
ATOM 1522 C CA . SER A 1 204 ? 38.002 -29.629 -24.603 1.00 82.12 204 SER A CA 1
ATOM 1523 C C . SER A 1 204 ? 38.051 -28.610 -23.462 1.00 82.12 204 SER A C 1
ATOM 1525 O O . SER A 1 204 ? 37.011 -28.265 -22.904 1.00 82.12 204 SER A O 1
ATOM 1527 N N . SER A 1 205 ? 39.233 -28.080 -23.131 1.00 84.00 205 SER A N 1
ATOM 1528 C CA . SER A 1 205 ? 39.392 -27.078 -22.068 1.00 84.00 205 SER A CA 1
ATOM 1529 C C . SER A 1 205 ? 38.730 -25.746 -22.428 1.00 84.00 205 SER A C 1
ATOM 1531 O O . SER A 1 205 ? 38.038 -25.153 -21.598 1.00 84.00 205 SER A O 1
ATOM 1533 N N . LEU A 1 206 ? 38.879 -25.288 -23.675 1.00 84.69 206 LEU A N 1
ATOM 1534 C CA . LEU A 1 206 ? 38.221 -24.081 -24.178 1.00 84.69 206 LEU A CA 1
ATOM 1535 C C . LEU A 1 206 ? 36.699 -24.248 -24.199 1.00 84.69 206 LEU A C 1
ATOM 1537 O O . LEU A 1 206 ? 35.984 -23.379 -23.700 1.00 84.69 206 LEU A O 1
ATOM 1541 N N . SER A 1 207 ? 36.211 -25.370 -24.737 1.00 85.06 207 SER A N 1
ATOM 1542 C CA . SER A 1 207 ? 34.784 -25.691 -24.766 1.00 85.06 207 SER A CA 1
ATOM 1543 C C . SER A 1 207 ? 34.203 -25.724 -23.354 1.00 85.06 207 SER A C 1
ATOM 1545 O O . SER A 1 207 ? 33.261 -24.990 -23.065 1.00 85.06 207 SER A O 1
ATOM 1547 N N . GLY A 1 208 ? 34.832 -26.461 -22.434 1.00 84.69 208 GLY A N 1
ATOM 1548 C CA . GLY A 1 208 ? 34.406 -26.536 -21.036 1.00 84.69 208 GLY A CA 1
ATOM 1549 C C . GLY A 1 208 ? 34.373 -25.172 -20.344 1.00 84.69 208 GLY A C 1
ATOM 1550 O O . GLY A 1 208 ? 33.403 -24.857 -19.659 1.00 84.69 208 GLY A O 1
ATOM 1551 N N . THR A 1 209 ? 35.382 -24.327 -20.578 1.00 84.75 209 THR A N 1
ATOM 1552 C CA . THR A 1 209 ? 35.456 -22.979 -19.987 1.00 84.75 209 THR A CA 1
ATOM 1553 C C . THR A 1 209 ? 34.340 -22.070 -20.502 1.00 84.75 209 THR A C 1
ATOM 1555 O O . THR A 1 209 ? 33.669 -21.400 -19.718 1.00 84.75 209 THR A O 1
ATOM 1558 N N . VAL A 1 210 ? 34.103 -22.050 -21.816 1.00 84.25 210 VAL A N 1
ATOM 1559 C CA . VAL A 1 210 ? 33.064 -21.205 -22.422 1.00 84.25 210 VAL A CA 1
ATOM 1560 C C . VAL A 1 210 ? 31.671 -21.704 -22.042 1.00 84.25 210 VAL A C 1
ATOM 1562 O O . VAL A 1 210 ? 30.819 -20.896 -21.685 1.00 84.25 210 VAL A O 1
ATOM 1565 N N . VAL A 1 211 ? 31.440 -23.020 -22.057 1.00 84.94 211 VAL A N 1
ATOM 1566 C CA . VAL A 1 211 ? 30.159 -23.624 -21.661 1.00 84.94 211 VAL A CA 1
ATOM 1567 C C . VAL A 1 211 ? 29.850 -23.354 -20.189 1.00 84.94 211 VAL A C 1
ATOM 1569 O O . VAL A 1 211 ? 28.717 -23.000 -19.877 1.00 84.94 211 VAL A O 1
ATOM 1572 N N . ALA A 1 212 ? 30.839 -23.430 -19.294 1.00 83.69 212 ALA A N 1
ATOM 1573 C CA . ALA A 1 212 ? 30.651 -23.109 -17.877 1.00 83.69 212 ALA A CA 1
ATOM 1574 C C . ALA A 1 212 ? 30.269 -21.636 -17.633 1.00 83.69 212 ALA A C 1
ATOM 1576 O O . ALA A 1 212 ? 29.581 -21.331 -16.660 1.00 83.69 212 ALA A O 1
ATOM 1577 N N . ALA A 1 213 ? 30.697 -20.724 -18.510 1.00 81.81 213 ALA A N 1
ATOM 1578 C CA . ALA A 1 213 ? 30.363 -19.304 -18.429 1.00 81.81 213 ALA A CA 1
ATOM 1579 C C . ALA A 1 213 ? 29.017 -18.949 -19.098 1.00 81.81 213 ALA A C 1
ATOM 1581 O O . ALA A 1 213 ? 28.460 -17.878 -18.834 1.00 81.81 213 ALA A O 1
ATOM 1582 N N . LEU A 1 214 ? 28.479 -19.816 -19.965 1.00 84.00 214 LEU A N 1
ATOM 1583 C CA . LEU A 1 214 ? 27.221 -19.592 -20.679 1.00 84.00 214 LEU A CA 1
ATOM 1584 C C . LEU A 1 214 ? 25.995 -19.844 -19.773 1.00 84.00 214 LEU A C 1
ATOM 1586 O O . LEU A 1 214 ? 25.942 -20.839 -19.052 1.00 84.00 214 LEU A O 1
ATOM 1590 N N . PRO A 1 215 ? 24.969 -18.971 -19.805 1.00 78.88 215 PRO A N 1
ATOM 1591 C CA . PRO A 1 215 ? 23.763 -19.152 -19.001 1.00 78.88 215 PRO A CA 1
ATOM 1592 C C . PRO A 1 215 ? 22.920 -20.329 -19.512 1.00 78.88 215 PRO A C 1
ATOM 1594 O O . PRO A 1 215 ? 22.503 -20.347 -20.667 1.00 78.88 215 PRO A O 1
ATOM 1597 N N . THR A 1 216 ? 22.599 -21.276 -18.630 1.00 77.06 216 THR A N 1
ATOM 1598 C CA . THR A 1 216 ? 21.860 -22.510 -18.965 1.00 77.06 216 THR A CA 1
ATOM 1599 C C . THR A 1 216 ? 20.378 -22.298 -19.285 1.00 77.06 216 THR A C 1
ATOM 1601 O O . THR A 1 216 ? 19.728 -23.191 -19.819 1.00 77.06 216 THR A O 1
ATOM 1604 N N . SER A 1 217 ? 19.827 -21.124 -18.970 1.00 75.00 217 SER A N 1
ATOM 1605 C CA . SER A 1 217 ? 18.415 -20.790 -19.176 1.00 75.00 217 SER A CA 1
ATOM 1606 C C . SER A 1 217 ? 18.111 -20.124 -20.524 1.00 75.00 217 SER A C 1
ATOM 1608 O O . SER A 1 217 ? 16.940 -19.925 -20.840 1.00 75.00 217 SER A O 1
ATOM 1610 N N . ALA A 1 218 ? 19.127 -19.764 -21.319 1.00 81.19 218 ALA A N 1
ATOM 1611 C CA . ALA A 1 218 ? 18.940 -19.027 -22.569 1.00 81.19 218 ALA A CA 1
ATOM 1612 C C . ALA A 1 218 ? 19.096 -19.941 -23.803 1.00 81.19 218 ALA A C 1
ATOM 1614 O O . ALA A 1 218 ? 20.157 -20.546 -23.972 1.00 81.19 218 ALA A O 1
ATOM 1615 N N . PRO A 1 219 ? 18.111 -19.996 -24.724 1.00 83.38 219 PRO A N 1
ATOM 1616 C CA . PRO A 1 219 ? 18.154 -20.898 -25.882 1.00 83.38 219 PRO A CA 1
ATOM 1617 C C . PRO A 1 219 ? 19.369 -20.646 -26.788 1.00 83.38 219 PRO A C 1
ATOM 1619 O O . PRO A 1 219 ? 20.050 -21.590 -27.182 1.00 83.38 219 PRO A O 1
ATOM 1622 N N . ASN A 1 220 ? 19.726 -19.378 -27.016 1.00 83.31 220 ASN A N 1
ATOM 1623 C CA . ASN A 1 220 ? 20.897 -19.003 -27.818 1.00 83.31 220 ASN A CA 1
ATOM 1624 C C . ASN A 1 220 ? 22.223 -19.446 -27.169 1.00 83.31 220 ASN A C 1
ATOM 1626 O O . ASN A 1 220 ? 23.196 -19.729 -27.863 1.00 83.31 220 ASN A O 1
ATOM 1630 N N . ALA A 1 221 ? 22.283 -19.505 -25.834 1.00 85.00 221 ALA A N 1
ATOM 1631 C CA . ALA A 1 221 ? 23.464 -19.969 -25.111 1.00 85.00 221 ALA A CA 1
ATOM 1632 C C . ALA A 1 221 ? 23.599 -21.498 -25.191 1.00 85.00 221 ALA A C 1
ATOM 1634 O O . ALA A 1 221 ? 24.704 -22.000 -25.390 1.00 85.00 221 ALA A O 1
ATOM 1635 N N . CYS A 1 222 ? 22.480 -22.226 -25.130 1.00 86.38 222 CYS A N 1
ATOM 1636 C CA . CYS A 1 222 ? 22.446 -23.672 -25.356 1.00 86.38 222 CYS A CA 1
ATOM 1637 C C . CYS A 1 222 ? 22.880 -24.042 -26.783 1.00 86.38 222 CYS A C 1
ATOM 1639 O O . CYS A 1 222 ? 23.652 -24.982 -26.964 1.00 86.38 222 CYS A O 1
ATOM 1641 N N . GLU A 1 223 ? 22.449 -23.280 -27.793 1.00 88.25 223 GLU A N 1
ATOM 1642 C CA . GLU A 1 223 ? 22.862 -23.479 -29.189 1.00 88.25 223 GLU A CA 1
ATOM 1643 C C . GLU A 1 223 ? 24.371 -23.248 -29.378 1.00 88.25 223 GLU A C 1
ATOM 1645 O O . GLU A 1 223 ? 25.058 -24.050 -30.017 1.00 88.25 223 GLU A O 1
ATOM 1650 N N . LEU A 1 224 ? 24.917 -22.187 -28.775 1.00 87.12 224 LEU A N 1
ATOM 1651 C CA . LEU A 1 224 ? 26.355 -21.906 -28.799 1.00 87.12 224 LEU A CA 1
ATOM 1652 C C . LEU A 1 224 ? 27.164 -22.998 -28.091 1.00 87.12 224 LEU A C 1
ATOM 1654 O O . LEU A 1 224 ? 28.196 -23.412 -28.616 1.00 87.12 224 LEU A O 1
ATOM 1658 N N . ALA A 1 225 ? 26.688 -23.493 -26.946 1.00 87.62 225 ALA A N 1
ATOM 1659 C CA . ALA A 1 225 ? 27.315 -24.591 -26.214 1.00 87.62 225 ALA A CA 1
ATOM 1660 C C . ALA A 1 225 ? 27.332 -25.890 -27.036 1.00 87.62 225 ALA A C 1
ATOM 1662 O O . ALA A 1 225 ? 28.376 -26.530 -27.153 1.00 87.62 225 ALA A O 1
ATOM 1663 N N . ALA A 1 226 ? 26.208 -26.242 -27.669 1.00 88.69 226 ALA A N 1
ATOM 1664 C CA . ALA A 1 226 ? 26.110 -27.408 -28.545 1.00 88.69 226 ALA A CA 1
ATOM 1665 C C . ALA A 1 226 ? 27.028 -27.287 -29.772 1.00 88.69 226 ALA A C 1
ATOM 1667 O O . ALA A 1 226 ? 27.737 -28.233 -30.113 1.00 88.69 226 ALA A O 1
ATOM 1668 N N . THR A 1 227 ? 27.074 -26.108 -30.398 1.00 89.62 227 THR A N 1
ATOM 1669 C CA . THR A 1 227 ? 27.951 -25.843 -31.549 1.00 89.62 227 THR A CA 1
ATOM 1670 C C . THR A 1 227 ? 29.427 -25.949 -31.158 1.00 89.62 227 THR A C 1
ATOM 1672 O O . THR A 1 227 ? 30.230 -26.512 -31.898 1.00 89.62 227 THR A O 1
ATOM 1675 N N . LEU A 1 228 ? 29.803 -25.430 -29.986 1.00 88.69 228 LEU A N 1
ATOM 1676 C CA . LEU A 1 228 ? 31.181 -25.481 -29.502 1.00 88.69 228 LEU A CA 1
ATOM 1677 C C . LEU A 1 228 ? 31.612 -26.909 -29.140 1.00 88.69 228 LEU A C 1
ATOM 1679 O O . LEU A 1 228 ? 32.738 -27.290 -29.448 1.00 88.69 228 LEU A O 1
ATOM 1683 N N . ALA A 1 229 ? 30.712 -27.711 -28.560 1.00 87.94 229 ALA A N 1
ATOM 1684 C CA . ALA A 1 229 ? 30.947 -29.130 -28.300 1.00 87.94 229 ALA A CA 1
ATOM 1685 C C . ALA A 1 229 ? 31.156 -29.922 -29.602 1.00 87.94 229 ALA A C 1
ATOM 1687 O O . ALA A 1 229 ? 32.141 -30.643 -29.724 1.00 87.94 229 ALA A O 1
ATOM 1688 N N . GLN A 1 230 ? 30.311 -29.704 -30.616 1.00 89.56 230 GLN A N 1
ATOM 1689 C CA . GLN A 1 230 ? 30.465 -30.335 -31.934 1.00 89.56 230 GLN A CA 1
ATOM 1690 C C . GLN A 1 230 ? 31.786 -29.953 -32.616 1.00 89.56 230 GLN A C 1
ATOM 1692 O O . GLN A 1 230 ? 32.436 -30.795 -33.232 1.00 89.56 230 GLN A O 1
ATOM 1697 N N . LEU A 1 231 ? 32.208 -28.689 -32.514 1.00 87.81 231 LEU A N 1
ATOM 1698 C CA . LEU A 1 231 ? 33.492 -28.245 -33.062 1.00 87.81 231 LEU A CA 1
ATOM 1699 C C . LEU A 1 231 ? 34.682 -28.831 -32.293 1.00 87.81 231 LEU A C 1
ATOM 1701 O O . LEU A 1 231 ? 35.679 -29.185 -32.918 1.00 87.81 231 LEU A O 1
ATOM 1705 N N . ALA A 1 232 ? 34.580 -28.972 -30.969 1.00 87.12 232 ALA A N 1
ATOM 1706 C CA . ALA A 1 232 ? 35.603 -29.625 -30.159 1.00 87.12 232 ALA A CA 1
ATOM 1707 C C . ALA A 1 232 ? 35.748 -31.114 -30.519 1.00 87.12 232 ALA A C 1
ATOM 1709 O O . ALA A 1 232 ? 36.872 -31.579 -30.707 1.00 87.12 232 ALA A O 1
ATOM 1710 N N . ASP A 1 233 ? 34.633 -31.826 -30.718 1.00 86.81 233 ASP A N 1
ATOM 1711 C CA . ASP A 1 233 ? 34.632 -33.218 -31.184 1.00 86.81 233 ASP A CA 1
ATOM 1712 C C . ASP A 1 233 ? 35.249 -33.345 -32.580 1.00 86.81 233 ASP A C 1
ATOM 1714 O O . ASP A 1 233 ? 36.051 -34.242 -32.831 1.00 86.81 233 ASP A O 1
ATOM 1718 N N . ARG A 1 234 ? 34.949 -32.423 -33.500 1.00 85.94 234 ARG A N 1
ATOM 1719 C CA . ARG A 1 234 ? 35.572 -32.429 -34.832 1.00 85.94 234 ARG A CA 1
ATOM 1720 C C . ARG A 1 234 ? 37.074 -32.171 -34.774 1.00 85.94 234 ARG A C 1
ATOM 1722 O O . ARG A 1 234 ? 37.824 -32.881 -35.431 1.00 85.94 234 ARG A O 1
ATOM 1729 N N . ILE A 1 235 ? 37.534 -31.235 -33.944 1.00 86.06 235 ILE A N 1
ATOM 1730 C CA . ILE A 1 235 ? 38.971 -30.976 -33.738 1.00 86.06 235 ILE A CA 1
ATOM 1731 C C . ILE A 1 235 ? 39.671 -32.184 -33.098 1.00 86.06 235 ILE A C 1
ATOM 1733 O O . ILE A 1 235 ? 40.831 -32.449 -33.415 1.00 86.06 235 ILE A O 1
ATOM 1737 N N . HIS A 1 236 ? 38.974 -32.943 -32.247 1.00 84.44 236 HIS A N 1
ATOM 1738 C CA . HIS A 1 236 ? 39.486 -34.185 -31.663 1.00 84.44 236 HIS A CA 1
ATOM 1739 C C . HIS A 1 236 ? 39.802 -35.248 -32.729 1.00 84.44 236 HIS A C 1
ATOM 1741 O O . HIS A 1 236 ? 40.810 -35.940 -32.613 1.00 84.44 236 HIS A O 1
ATOM 1747 N N . HIS A 1 237 ? 38.969 -35.364 -33.769 1.00 82.19 237 HIS A N 1
ATOM 1748 C CA . HIS A 1 237 ? 39.096 -36.399 -34.805 1.00 82.19 237 HIS A CA 1
ATOM 1749 C C . HIS A 1 237 ? 39.883 -35.940 -36.047 1.00 82.19 237 HIS A C 1
ATOM 1751 O O . HIS A 1 237 ? 40.657 -36.715 -36.603 1.00 82.19 237 HIS A O 1
ATOM 1757 N N . GLU A 1 238 ? 39.681 -34.698 -36.494 1.00 83.25 238 GLU A N 1
ATOM 1758 C CA . GLU A 1 238 ? 40.222 -34.141 -37.748 1.00 83.25 238 GLU A CA 1
ATOM 1759 C C . GLU A 1 238 ? 41.497 -33.296 -37.526 1.00 83.25 238 GLU A C 1
ATOM 1761 O O . GLU A 1 238 ? 42.213 -32.988 -38.479 1.00 83.25 238 GLU A O 1
ATOM 1766 N N . GLY A 1 239 ? 41.805 -32.923 -36.277 1.00 77.06 239 GLY A N 1
ATOM 1767 C CA . GLY A 1 239 ? 42.859 -31.962 -35.942 1.00 77.06 239 GLY A CA 1
ATOM 1768 C C . GLY A 1 239 ? 42.445 -30.500 -36.172 1.00 77.06 239 GLY A C 1
ATOM 1769 O O . GLY A 1 239 ? 41.362 -30.195 -36.670 1.00 77.06 239 GLY A O 1
ATOM 1770 N N . ALA A 1 240 ? 43.304 -29.553 -35.783 1.00 78.38 240 ALA A N 1
ATOM 1771 C CA . ALA A 1 240 ? 43.023 -28.121 -35.910 1.00 78.38 240 ALA A CA 1
ATOM 1772 C C . ALA A 1 240 ? 43.284 -27.611 -37.342 1.00 78.38 240 ALA A C 1
ATOM 1774 O O . ALA A 1 240 ? 44.352 -27.076 -37.644 1.00 78.38 240 ALA A O 1
ATOM 1775 N N . THR A 1 241 ? 42.307 -27.776 -38.237 1.00 85.56 241 THR A N 1
ATOM 1776 C CA . THR A 1 241 ? 42.358 -27.196 -39.590 1.00 85.56 241 THR A CA 1
ATOM 1777 C C . THR A 1 241 ? 42.066 -25.685 -39.566 1.00 85.56 241 THR A C 1
ATOM 1779 O O . THR A 1 241 ? 41.389 -25.205 -38.651 1.00 85.56 241 THR A O 1
ATOM 1782 N N . PRO A 1 242 ? 42.526 -24.904 -40.568 1.00 81.75 242 PRO A N 1
ATOM 1783 C CA . PRO A 1 242 ? 42.238 -23.467 -40.650 1.00 81.75 242 PRO A CA 1
ATOM 1784 C C . PRO A 1 242 ? 40.735 -23.145 -40.637 1.00 81.75 242 PRO A C 1
ATOM 1786 O O . PRO A 1 242 ? 40.308 -22.177 -40.012 1.00 81.75 242 PRO A O 1
ATOM 1789 N N . GLU A 1 243 ? 39.926 -23.994 -41.273 1.00 83.31 243 GLU A N 1
ATOM 1790 C CA . GLU A 1 243 ? 38.467 -23.863 -41.332 1.00 83.31 243 GLU A CA 1
ATOM 1791 C C . GLU A 1 243 ? 37.815 -24.079 -39.958 1.00 83.31 243 GLU A C 1
ATOM 1793 O O . GLU A 1 243 ? 36.977 -23.282 -39.528 1.00 83.31 243 GLU A O 1
ATOM 1798 N N . LEU A 1 244 ? 38.236 -25.117 -39.223 1.00 83.56 244 LEU A N 1
ATOM 1799 C CA . LEU A 1 244 ? 37.759 -25.385 -37.863 1.00 83.56 244 LEU A CA 1
ATOM 1800 C C . LEU A 1 244 ? 38.204 -24.294 -36.883 1.00 83.56 244 LEU A C 1
ATOM 1802 O O . LEU A 1 244 ? 37.413 -23.869 -36.041 1.00 83.56 244 LEU A O 1
ATOM 1806 N N . ALA A 1 245 ? 39.431 -23.785 -37.021 1.00 83.00 245 ALA A N 1
ATOM 1807 C CA . ALA A 1 245 ? 39.927 -22.670 -36.219 1.00 83.00 245 ALA A CA 1
ATOM 1808 C C . ALA A 1 245 ? 39.089 -21.395 -36.429 1.00 83.00 245 ALA A C 1
ATOM 1810 O O . ALA A 1 245 ? 38.734 -20.717 -35.460 1.00 83.00 245 ALA A O 1
ATOM 1811 N N . GLN A 1 246 ? 38.702 -21.094 -37.673 1.00 84.88 246 GLN A N 1
ATOM 1812 C CA . GLN A 1 246 ? 37.835 -19.958 -37.991 1.00 84.88 246 GLN A CA 1
ATOM 1813 C C . GLN A 1 246 ? 36.404 -20.152 -37.460 1.00 84.88 246 GLN A C 1
ATOM 1815 O O . GLN A 1 246 ? 35.803 -19.206 -36.943 1.00 84.88 246 GLN A O 1
ATOM 1820 N N . ALA A 1 247 ? 35.872 -21.378 -37.512 1.00 85.88 247 ALA A N 1
ATOM 1821 C CA . ALA A 1 247 ? 34.569 -21.712 -36.940 1.00 85.88 247 ALA A CA 1
ATOM 1822 C C . ALA A 1 247 ? 34.546 -21.546 -35.409 1.00 85.88 247 ALA A C 1
ATOM 1824 O O . ALA A 1 247 ? 33.628 -20.918 -34.872 1.00 85.88 247 ALA A O 1
ATOM 1825 N N . VAL A 1 248 ? 35.581 -22.028 -34.707 1.00 86.88 248 VAL A N 1
ATOM 1826 C CA . VAL A 1 248 ? 35.743 -21.832 -33.255 1.00 86.88 248 VAL A CA 1
ATOM 1827 C C . VAL A 1 248 ? 35.856 -20.348 -32.921 1.00 86.88 248 VAL A C 1
ATOM 1829 O O . VAL A 1 248 ? 35.145 -19.871 -32.037 1.00 86.88 248 VAL A O 1
ATOM 1832 N N . HIS A 1 249 ? 36.664 -19.586 -33.665 1.00 86.25 249 HIS A N 1
ATOM 1833 C CA . HIS A 1 249 ? 36.777 -18.138 -33.483 1.00 86.25 249 HIS A CA 1
ATOM 1834 C C . HIS A 1 249 ? 35.413 -17.432 -33.593 1.00 86.25 249 HIS A C 1
ATOM 1836 O O . HIS A 1 249 ? 35.066 -16.617 -32.735 1.00 86.25 249 HIS A O 1
ATOM 1842 N N . GLY A 1 250 ? 34.595 -17.794 -34.588 1.00 86.50 250 GLY A N 1
ATOM 1843 C CA . GLY A 1 250 ? 33.251 -17.240 -34.769 1.00 86.50 250 GLY A CA 1
ATOM 1844 C C . GLY A 1 250 ? 32.281 -17.565 -33.625 1.00 86.50 250 GLY A C 1
ATOM 1845 O O . GLY A 1 250 ? 31.470 -16.718 -33.237 1.00 86.50 250 GLY A O 1
ATOM 1846 N N . VAL A 1 251 ? 32.356 -18.767 -33.044 1.00 87.81 251 VAL A N 1
ATOM 1847 C CA . VAL A 1 251 ? 31.573 -19.129 -31.847 1.00 87.81 251 VAL A CA 1
ATOM 1848 C C . VAL A 1 251 ? 32.072 -18.360 -30.621 1.00 87.81 251 VAL A C 1
ATOM 1850 O O . VAL A 1 251 ? 31.259 -17.779 -29.903 1.00 87.81 251 VAL A O 1
ATOM 1853 N N . CYS A 1 252 ? 33.388 -18.264 -30.419 1.00 85.38 252 CYS A N 1
ATOM 1854 C CA . CYS A 1 252 ? 33.987 -17.507 -29.318 1.00 85.38 252 CYS A CA 1
ATOM 1855 C C . CYS A 1 252 ? 33.659 -16.005 -29.382 1.00 85.38 252 CYS A C 1
ATOM 1857 O O . CYS A 1 252 ? 33.396 -15.401 -28.347 1.00 85.38 252 CYS A O 1
ATOM 1859 N N . GLU A 1 253 ? 33.614 -15.387 -30.566 1.00 86.62 253 GLU A N 1
ATOM 1860 C CA . GLU A 1 253 ? 33.165 -13.992 -30.732 1.00 86.62 253 GLU A CA 1
ATOM 1861 C C . GLU A 1 253 ? 31.684 -13.790 -30.386 1.00 86.62 253 GLU A C 1
ATOM 1863 O O . GLU A 1 253 ? 31.295 -12.781 -29.792 1.00 86.62 253 GLU A O 1
ATOM 1868 N N . ARG A 1 254 ? 30.822 -14.749 -30.738 1.00 86.81 254 ARG A N 1
ATOM 1869 C CA . ARG A 1 254 ? 29.409 -14.709 -30.332 1.00 86.81 254 ARG A CA 1
ATOM 1870 C C . ARG A 1 254 ? 29.261 -14.871 -28.818 1.00 86.81 254 ARG A C 1
ATOM 1872 O O . ARG A 1 254 ? 28.521 -14.102 -28.208 1.00 86.81 254 ARG A O 1
ATOM 1879 N N . ALA A 1 255 ? 30.012 -15.790 -28.211 1.00 85.44 255 ALA A N 1
ATOM 1880 C CA . ALA A 1 255 ? 30.045 -15.968 -26.761 1.00 85.44 255 ALA A CA 1
ATOM 1881 C C . ALA A 1 255 ? 30.565 -14.712 -26.036 1.00 85.44 255 ALA A C 1
ATOM 1883 O O . ALA A 1 255 ? 29.921 -14.246 -25.101 1.00 85.44 255 ALA A O 1
ATOM 1884 N N . ARG A 1 256 ? 31.655 -14.089 -26.515 1.00 85.44 256 ARG A N 1
ATOM 1885 C CA . ARG A 1 256 ? 32.185 -12.823 -25.969 1.00 85.44 256 ARG A CA 1
ATOM 1886 C C . ARG A 1 256 ? 31.160 -11.697 -25.989 1.00 85.44 256 ARG A C 1
ATOM 1888 O O . ARG A 1 256 ? 31.015 -11.007 -24.987 1.00 85.44 256 ARG A O 1
ATOM 1895 N N . ARG A 1 257 ? 30.419 -11.530 -27.089 1.00 85.38 257 ARG A N 1
ATOM 1896 C CA . ARG A 1 257 ? 29.340 -10.529 -27.170 1.00 85.38 257 ARG A CA 1
ATOM 1897 C C . ARG A 1 257 ? 28.232 -10.794 -26.156 1.00 85.38 257 ARG A C 1
ATOM 1899 O O . ARG A 1 257 ? 27.757 -9.858 -25.519 1.00 85.38 257 ARG A O 1
ATOM 1906 N N . LEU A 1 258 ? 27.856 -12.059 -25.970 1.00 85.56 258 LEU A N 1
ATOM 1907 C CA . LEU A 1 258 ? 26.859 -12.448 -24.975 1.00 85.56 258 LEU A CA 1
ATOM 1908 C C . LEU A 1 258 ? 27.351 -12.186 -23.542 1.00 85.56 258 LEU A C 1
ATOM 1910 O O . LEU A 1 258 ? 26.595 -11.656 -22.729 1.00 85.56 258 LEU A O 1
ATOM 1914 N N . PHE A 1 259 ? 28.618 -12.485 -23.243 1.00 85.06 259 PHE A N 1
ATOM 1915 C CA . PHE A 1 259 ? 29.231 -12.177 -21.949 1.00 85.06 259 PHE A CA 1
ATOM 1916 C C . PHE A 1 259 ? 29.329 -10.674 -21.699 1.00 85.06 259 PHE A C 1
ATOM 1918 O O . PHE A 1 259 ? 28.939 -10.230 -20.625 1.00 85.06 259 PHE A O 1
ATOM 1925 N N . ALA A 1 260 ? 29.767 -9.887 -22.685 1.00 81.94 260 ALA A N 1
ATOM 1926 C CA . ALA A 1 260 ? 29.852 -8.433 -22.576 1.00 81.94 260 ALA A CA 1
ATOM 1927 C C . ALA A 1 260 ? 28.476 -7.804 -22.322 1.00 81.94 260 ALA A C 1
ATOM 1929 O O . ALA A 1 260 ? 28.325 -6.993 -21.413 1.00 81.94 260 ALA A O 1
ATOM 1930 N N . HIS A 1 261 ? 27.451 -8.234 -23.065 1.00 82.69 261 HIS A N 1
ATOM 1931 C CA . HIS A 1 261 ? 26.085 -7.769 -22.849 1.00 82.69 261 HIS A CA 1
ATOM 1932 C C . HIS A 1 261 ? 25.573 -8.128 -21.449 1.00 82.69 261 HIS A C 1
ATOM 1934 O O . HIS A 1 261 ? 24.998 -7.288 -20.764 1.00 82.69 261 HIS A O 1
ATOM 1940 N N . ARG A 1 262 ? 25.816 -9.360 -20.990 1.00 83.06 262 ARG A N 1
ATOM 1941 C CA . ARG A 1 262 ? 25.406 -9.807 -19.656 1.00 83.06 262 ARG A CA 1
ATOM 1942 C C . ARG A 1 262 ? 26.148 -9.070 -18.542 1.00 83.06 262 ARG A C 1
ATOM 1944 O O . ARG A 1 262 ? 25.523 -8.726 -17.548 1.00 83.06 262 ARG A O 1
ATOM 1951 N N . HIS A 1 263 ? 27.448 -8.846 -18.696 1.00 81.19 263 HIS A N 1
ATOM 1952 C CA . HIS A 1 263 ? 28.246 -8.087 -17.739 1.00 81.19 263 HIS A CA 1
ATOM 1953 C C . HIS A 1 263 ? 27.722 -6.656 -17.624 1.00 81.19 263 HIS A C 1
ATOM 1955 O O . HIS A 1 263 ? 27.388 -6.226 -16.527 1.00 81.19 263 HIS A O 1
ATOM 1961 N N . HIS A 1 264 ? 27.495 -5.996 -18.762 1.00 80.94 264 HIS A N 1
ATOM 1962 C CA . HIS A 1 264 ? 26.898 -4.667 -18.796 1.00 80.94 264 HIS A CA 1
ATOM 1963 C C . HIS A 1 264 ? 25.506 -4.636 -18.148 1.00 80.94 264 HIS A C 1
ATOM 1965 O O . HIS A 1 264 ? 25.226 -3.765 -17.336 1.00 80.94 264 HIS A O 1
ATOM 1971 N N . LEU A 1 265 ? 24.634 -5.611 -18.434 1.00 80.56 265 LEU A N 1
ATOM 1972 C CA . LEU A 1 265 ? 23.327 -5.704 -17.775 1.00 80.56 265 LEU A CA 1
ATOM 1973 C C . LEU A 1 265 ? 23.447 -5.858 -16.253 1.00 80.56 265 LEU A C 1
ATOM 1975 O O . LEU A 1 265 ? 22.670 -5.248 -15.525 1.00 80.56 265 LEU A O 1
ATOM 1979 N N . LEU A 1 266 ? 24.392 -6.666 -15.768 1.00 80.19 266 LEU A N 1
ATOM 1980 C CA . LEU A 1 266 ? 24.619 -6.846 -14.333 1.00 80.19 266 LEU A CA 1
ATOM 1981 C C . LEU A 1 266 ? 25.141 -5.563 -13.676 1.00 80.19 266 LEU A C 1
ATOM 1983 O O . LEU A 1 266 ? 24.686 -5.234 -12.585 1.00 80.19 266 LEU A O 1
ATOM 1987 N N . GLU A 1 267 ? 26.022 -4.819 -14.346 1.00 79.19 267 GLU A N 1
ATOM 1988 C CA . GLU A 1 267 ? 26.455 -3.492 -13.895 1.00 79.19 267 GLU A CA 1
ATOM 1989 C C . GLU A 1 267 ? 25.284 -2.506 -13.842 1.00 79.19 267 GLU A C 1
ATOM 1991 O O . GLU A 1 267 ? 25.109 -1.827 -12.836 1.00 79.19 267 GLU A O 1
ATOM 1996 N N . GLN A 1 268 ? 24.437 -2.458 -14.877 1.00 80.38 268 GLN A N 1
ATOM 1997 C CA . GLN A 1 268 ? 23.290 -1.544 -14.927 1.00 80.38 268 GLN A CA 1
ATOM 1998 C C . GLN A 1 268 ? 22.228 -1.874 -13.873 1.00 80.38 268 GLN A C 1
ATOM 2000 O O . GLN A 1 268 ? 21.746 -0.981 -13.183 1.00 80.38 268 GLN A O 1
ATOM 2005 N N . VAL A 1 269 ? 21.881 -3.155 -13.703 1.00 82.06 269 VAL A N 1
ATOM 2006 C CA . VAL A 1 269 ? 20.994 -3.601 -12.611 1.00 82.06 269 VAL A CA 1
ATOM 2007 C C . VAL A 1 269 ? 21.611 -3.253 -11.264 1.00 82.06 269 VAL A C 1
ATOM 2009 O O . VAL A 1 269 ? 20.911 -2.882 -10.327 1.00 82.06 269 VAL A O 1
ATOM 2012 N N . GLY A 1 270 ? 22.929 -3.358 -11.176 1.00 78.81 270 GLY A N 1
ATOM 2013 C CA . GLY A 1 270 ? 23.653 -3.039 -9.977 1.00 78.81 270 GLY A CA 1
ATOM 2014 C C . GLY A 1 270 ? 23.620 -1.571 -9.578 1.00 78.81 270 GLY A C 1
ATOM 2015 O O . GLY A 1 270 ? 23.255 -1.246 -8.448 1.00 78.81 270 GLY A O 1
ATOM 2016 N N . ALA A 1 271 ? 23.936 -0.699 -10.531 1.00 78.38 271 ALA A N 1
ATOM 2017 C CA . ALA A 1 271 ? 23.822 0.743 -10.388 1.00 78.38 271 ALA A CA 1
ATOM 2018 C C . ALA A 1 271 ? 22.382 1.145 -10.048 1.00 78.38 271 ALA A C 1
ATOM 2020 O O . ALA A 1 271 ? 22.170 1.915 -9.120 1.00 78.38 271 ALA A O 1
ATOM 2021 N N . LEU A 1 272 ? 21.386 0.544 -10.712 1.00 79.69 272 LEU A N 1
ATOM 2022 C CA . LEU A 1 272 ? 19.976 0.772 -10.399 1.00 79.69 272 LEU A CA 1
ATOM 2023 C C . LEU A 1 272 ? 19.643 0.401 -8.948 1.00 79.69 272 LEU A C 1
ATOM 2025 O O . LEU A 1 272 ? 18.957 1.158 -8.272 1.00 79.69 272 LEU A O 1
ATOM 2029 N N . CYS A 1 273 ? 20.119 -0.741 -8.448 1.00 77.62 273 CYS A N 1
ATOM 2030 C CA . CYS A 1 273 ? 19.907 -1.125 -7.053 1.00 77.62 273 CYS A CA 1
ATOM 2031 C C . CYS A 1 273 ? 20.524 -0.109 -6.084 1.00 77.62 273 CYS A C 1
ATOM 2033 O O . CYS A 1 273 ? 19.874 0.252 -5.107 1.00 77.62 273 CYS A O 1
ATOM 2035 N N . LEU A 1 274 ? 21.744 0.364 -6.352 1.00 77.75 274 LEU A N 1
ATOM 2036 C CA . LEU A 1 274 ? 22.414 1.360 -5.512 1.00 77.75 274 LEU A CA 1
ATOM 2037 C C . LEU A 1 274 ? 21.684 2.709 -5.537 1.00 77.75 274 LEU A C 1
ATOM 2039 O O . LEU A 1 274 ? 21.389 3.241 -4.468 1.00 77.75 274 LEU A O 1
ATOM 2043 N N . GLU A 1 275 ? 21.304 3.201 -6.716 1.00 79.12 275 GLU A N 1
ATOM 2044 C CA . GLU A 1 275 ? 20.504 4.422 -6.899 1.00 79.12 275 GLU A CA 1
ATOM 2045 C C . GLU A 1 275 ? 19.150 4.332 -6.191 1.00 79.12 275 GLU A C 1
ATOM 2047 O O . GLU A 1 275 ? 18.762 5.241 -5.463 1.00 79.12 275 GLU A O 1
ATOM 2052 N N . LEU A 1 276 ? 18.450 3.199 -6.314 1.00 77.00 276 LEU A N 1
ATOM 2053 C CA . LEU A 1 276 ? 17.197 2.976 -5.594 1.00 77.00 276 LEU A CA 1
ATOM 2054 C C . LEU A 1 276 ? 17.413 3.013 -4.080 1.00 77.00 276 LEU A C 1
ATOM 2056 O O . LEU A 1 276 ? 16.622 3.627 -3.373 1.00 77.00 276 LEU A O 1
ATOM 2060 N N . THR A 1 277 ? 18.475 2.388 -3.565 1.00 74.38 277 THR A N 1
ATOM 2061 C CA . THR A 1 277 ? 18.761 2.444 -2.124 1.00 74.38 277 THR A CA 1
ATOM 2062 C C . THR A 1 277 ? 19.169 3.834 -1.651 1.00 74.38 277 THR A C 1
ATOM 2064 O O . THR A 1 277 ? 18.736 4.236 -0.578 1.00 74.38 277 THR A O 1
ATOM 2067 N N . ALA A 1 278 ? 19.935 4.584 -2.445 1.00 73.75 278 ALA A N 1
ATOM 2068 C CA . ALA A 1 278 ? 20.322 5.955 -2.132 1.00 73.75 278 ALA A CA 1
ATOM 2069 C C . ALA A 1 278 ? 19.107 6.888 -2.126 1.00 73.75 278 ALA A C 1
ATOM 2071 O O . ALA A 1 278 ? 18.904 7.612 -1.156 1.00 73.75 278 ALA A O 1
ATOM 2072 N N . GLY A 1 279 ? 18.247 6.784 -3.141 1.00 70.62 279 GLY A N 1
ATOM 2073 C CA . GLY A 1 279 ? 16.983 7.508 -3.189 1.00 70.62 279 GLY A CA 1
ATOM 2074 C C . GLY A 1 279 ? 16.091 7.175 -1.995 1.00 70.62 279 GLY A C 1
ATOM 2075 O O . GLY A 1 279 ? 15.528 8.079 -1.394 1.00 70.62 279 GLY A O 1
ATOM 2076 N N . LEU A 1 280 ? 16.000 5.904 -1.586 1.00 69.88 280 LEU A N 1
ATOM 2077 C CA . LEU A 1 280 ? 15.256 5.521 -0.378 1.00 69.88 280 LEU A CA 1
ATOM 2078 C C . LEU A 1 280 ? 15.847 6.135 0.899 1.00 69.88 280 LEU A C 1
ATOM 2080 O O . LEU A 1 280 ? 15.078 6.513 1.774 1.00 69.88 280 LEU A O 1
ATOM 2084 N N . THR A 1 281 ? 17.172 6.258 1.009 1.00 68.00 281 THR A N 1
ATOM 2085 C CA . THR A 1 281 ? 17.826 6.939 2.137 1.00 68.00 281 THR A CA 1
ATOM 2086 C C . THR A 1 281 ? 17.538 8.441 2.142 1.00 68.00 281 THR A C 1
ATOM 2088 O O . THR A 1 281 ? 17.243 8.982 3.198 1.00 68.00 281 THR A O 1
ATOM 2091 N N . GLU A 1 282 ? 17.589 9.109 0.986 1.00 65.25 282 GLU A N 1
ATOM 2092 C CA . GLU A 1 282 ? 17.303 10.550 0.863 1.00 65.25 282 GLU A CA 1
ATOM 2093 C C . GLU A 1 282 ? 15.819 10.889 1.060 1.00 65.25 282 GLU A C 1
ATOM 2095 O O . GLU A 1 282 ? 15.476 11.978 1.513 1.00 65.25 282 GLU A O 1
ATOM 2100 N N . LEU A 1 283 ? 14.933 9.959 0.699 1.00 56.59 283 LEU A N 1
ATOM 2101 C CA . LEU A 1 283 ? 13.487 10.091 0.859 1.00 56.59 283 LEU A CA 1
ATOM 2102 C C . LEU A 1 283 ? 13.006 9.749 2.273 1.00 56.59 283 LEU A C 1
ATOM 2104 O O . LEU A 1 283 ? 11.895 10.139 2.637 1.00 56.59 283 LEU A O 1
ATOM 2108 N N . ALA A 1 284 ? 13.799 8.999 3.037 1.00 57.03 284 ALA A N 1
ATOM 2109 C CA . ALA A 1 284 ? 13.496 8.660 4.418 1.00 57.03 284 ALA A CA 1
ATOM 2110 C C . ALA A 1 284 ? 13.774 9.861 5.338 1.00 57.03 284 ALA A C 1
ATOM 2112 O O . ALA A 1 284 ? 14.724 10.613 5.130 1.00 57.03 284 ALA A O 1
ATOM 2113 N N . GLU A 1 285 ? 12.942 10.057 6.365 1.00 53.91 285 GLU A N 1
ATOM 2114 C CA . GLU A 1 285 ? 13.146 11.143 7.334 1.00 53.91 285 GLU A CA 1
ATOM 2115 C C . GLU A 1 285 ? 14.489 10.981 8.071 1.00 53.91 285 GLU A C 1
ATOM 2117 O O . GLU A 1 285 ? 14.897 9.859 8.386 1.00 53.91 285 GLU A O 1
ATOM 2122 N N . GLU A 1 286 ? 15.164 12.093 8.383 1.00 48.28 286 GLU A N 1
ATOM 2123 C CA . GLU A 1 286 ? 16.452 12.066 9.089 1.00 48.28 286 GLU A CA 1
ATOM 2124 C C . GLU A 1 286 ? 16.337 11.377 10.464 1.00 48.28 286 GLU A C 1
ATOM 2126 O O . GLU A 1 286 ? 15.558 11.781 11.329 1.00 48.28 286 GLU A O 1
ATOM 2131 N N . GLY A 1 287 ? 17.148 10.337 10.683 1.00 49.28 287 GLY A N 1
ATOM 2132 C CA . GLY A 1 287 ? 17.167 9.530 11.907 1.00 49.28 287 GLY A CA 1
ATOM 2133 C C . GLY A 1 287 ? 16.115 8.417 11.952 1.00 49.28 287 GLY A C 1
ATOM 2134 O O . GLY A 1 287 ? 15.911 7.809 13.008 1.00 49.28 287 GLY A O 1
ATOM 2135 N N . SER A 1 288 ? 15.446 8.146 10.833 1.00 56.00 288 SER A N 1
ATOM 2136 C CA . SER A 1 288 ? 14.386 7.146 10.739 1.00 56.00 288 SER A CA 1
ATOM 2137 C C . SER A 1 288 ? 14.910 5.706 10.628 1.00 56.00 288 SER A C 1
ATOM 2139 O O . SER A 1 288 ? 16.081 5.437 10.336 1.00 56.00 288 SER A O 1
ATOM 2141 N N . TRP A 1 289 ? 14.040 4.736 10.918 1.00 62.78 289 TRP A N 1
ATOM 2142 C CA . TRP A 1 289 ? 14.422 3.324 10.929 1.00 62.78 289 TRP A CA 1
ATOM 2143 C C . TRP A 1 289 ? 14.724 2.811 9.520 1.00 62.78 289 TRP A C 1
ATOM 2145 O O . TRP A 1 289 ? 15.677 2.047 9.357 1.00 62.78 289 TRP A O 1
ATOM 2155 N N . ALA A 1 290 ? 13.969 3.222 8.498 1.00 62.12 290 ALA A N 1
ATOM 2156 C CA . ALA A 1 290 ? 14.229 2.809 7.128 1.00 62.12 290 ALA A CA 1
ATOM 2157 C C . ALA A 1 290 ? 15.380 3.589 6.495 1.00 62.12 290 ALA A C 1
ATOM 2159 O O . ALA A 1 290 ? 16.063 2.990 5.669 1.00 62.12 290 ALA A O 1
ATOM 2160 N N . GLN A 1 291 ? 15.709 4.805 6.953 1.00 65.44 291 GLN A N 1
ATOM 2161 C CA . GLN A 1 291 ? 17.016 5.400 6.652 1.00 65.44 291 GLN A CA 1
ATOM 2162 C C . GLN A 1 291 ? 18.135 4.467 7.140 1.00 65.44 291 GLN A C 1
ATOM 2164 O O . GLN A 1 291 ? 18.977 4.052 6.346 1.00 65.44 291 GLN A O 1
ATOM 2169 N N . GLY A 1 292 ? 18.082 4.025 8.402 1.00 63.53 292 GLY A N 1
ATOM 2170 C CA . GLY A 1 292 ? 19.061 3.086 8.957 1.00 63.53 292 GLY A CA 1
ATOM 2171 C C . GLY A 1 292 ? 19.091 1.726 8.244 1.00 63.53 292 GLY A C 1
ATOM 2172 O O . GLY A 1 292 ? 20.162 1.153 8.052 1.00 63.53 292 GLY A O 1
ATOM 2173 N N . GLN A 1 293 ? 17.945 1.194 7.803 1.00 68.81 293 GLN A N 1
ATOM 2174 C CA . GLN A 1 293 ? 17.900 -0.046 7.016 1.00 68.81 293 GLN A CA 1
ATOM 2175 C C . GLN A 1 293 ? 18.404 0.146 5.584 1.00 68.81 293 GLN A C 1
ATOM 2177 O O . GLN A 1 293 ? 19.087 -0.737 5.073 1.00 68.81 293 GLN A O 1
ATOM 2182 N N . ALA A 1 294 ? 18.092 1.269 4.936 1.00 71.31 294 ALA A N 1
ATOM 2183 C CA . ALA A 1 294 ? 18.552 1.602 3.591 1.00 71.31 294 ALA A CA 1
ATOM 2184 C C . ALA A 1 294 ? 20.063 1.860 3.580 1.00 71.31 294 ALA A C 1
ATOM 2186 O O . ALA A 1 294 ? 20.763 1.325 2.724 1.00 71.31 294 ALA A O 1
ATOM 2187 N N . GLU A 1 295 ? 20.590 2.555 4.589 1.00 70.88 295 GLU A N 1
ATOM 2188 C CA . GLU A 1 295 ? 22.028 2.705 4.827 1.00 70.88 295 GLU A CA 1
ATOM 2189 C C . GLU A 1 295 ? 22.692 1.351 5.092 1.00 70.88 295 GLU A C 1
ATOM 2191 O O . GLU A 1 295 ? 23.709 1.027 4.484 1.00 70.88 295 GLU A O 1
ATOM 2196 N N . ALA A 1 296 ? 22.098 0.504 5.938 1.00 70.50 296 ALA A N 1
ATOM 2197 C CA . ALA A 1 296 ? 22.627 -0.826 6.231 1.00 70.50 296 ALA A CA 1
ATOM 2198 C C . ALA A 1 296 ? 22.530 -1.795 5.036 1.00 70.50 296 ALA A C 1
ATOM 2200 O O . ALA A 1 296 ? 23.301 -2.758 4.954 1.00 70.50 296 ALA A O 1
ATOM 2201 N N . LEU A 1 297 ? 21.580 -1.577 4.127 1.00 76.00 297 LEU A N 1
ATOM 2202 C CA . LEU A 1 297 ? 21.446 -2.289 2.861 1.00 76.00 297 LEU A CA 1
ATOM 2203 C C . LEU A 1 297 ? 22.518 -1.805 1.879 1.00 76.00 297 LEU A C 1
ATOM 2205 O O . LEU A 1 297 ? 23.255 -2.626 1.337 1.00 76.00 297 LEU A O 1
ATOM 2209 N N . ARG A 1 298 ? 22.671 -0.487 1.729 1.00 75.06 298 ARG A N 1
ATOM 2210 C CA . ARG A 1 298 ? 23.686 0.156 0.888 1.00 75.06 298 ARG A CA 1
ATOM 2211 C C . ARG A 1 298 ? 25.099 -0.235 1.310 1.00 75.06 298 ARG A C 1
ATOM 2213 O O . ARG A 1 298 ? 25.854 -0.714 0.474 1.00 75.06 298 ARG A O 1
ATOM 2220 N N . ALA A 1 299 ? 25.415 -0.165 2.601 1.00 72.88 299 ALA A N 1
ATOM 2221 C CA . ALA A 1 299 ? 26.713 -0.559 3.152 1.00 72.88 299 ALA A CA 1
ATOM 2222 C C . ALA A 1 299 ? 27.048 -2.042 2.922 1.00 72.88 299 ALA A C 1
ATOM 2224 O O . ALA A 1 299 ? 28.214 -2.417 2.880 1.00 72.88 299 ALA A O 1
ATOM 2225 N N . ARG A 1 300 ? 26.038 -2.912 2.782 1.00 75.00 300 ARG A N 1
ATOM 2226 C CA . ARG A 1 300 ? 26.245 -4.326 2.433 1.00 75.00 300 ARG A CA 1
ATOM 2227 C C . ARG A 1 300 ? 26.361 -4.543 0.929 1.00 75.00 300 ARG A C 1
ATOM 2229 O O . ARG A 1 300 ? 27.050 -5.471 0.520 1.00 75.00 300 ARG A O 1
ATOM 2236 N N . LEU A 1 301 ? 25.669 -3.743 0.119 1.00 71.81 301 LEU A N 1
ATOM 2237 C CA . LEU A 1 301 ? 25.723 -3.813 -1.342 1.00 71.81 301 LEU A CA 1
ATOM 2238 C C . LEU A 1 301 ? 27.021 -3.211 -1.902 1.00 71.81 301 LEU A C 1
ATOM 2240 O O . LEU A 1 301 ? 27.541 -3.737 -2.885 1.00 71.81 301 LEU A O 1
ATOM 2244 N N . GLN A 1 302 ? 27.560 -2.175 -1.256 1.00 70.31 302 GLN A N 1
ATOM 2245 C CA . GLN A 1 302 ? 28.868 -1.592 -1.546 1.00 70.31 302 GLN A CA 1
ATOM 2246 C C . GLN A 1 302 ? 29.972 -2.514 -1.004 1.00 70.31 302 GLN A C 1
ATOM 2248 O O . GLN A 1 302 ? 30.247 -2.550 0.192 1.00 70.31 302 GLN A O 1
ATOM 2253 N N . GLY A 1 303 ? 30.589 -3.308 -1.881 1.00 58.59 303 GLY A N 1
ATOM 2254 C CA . GLY A 1 303 ? 31.862 -3.958 -1.581 1.00 58.59 303 GLY A CA 1
ATOM 2255 C C . GLY A 1 303 ? 33.012 -3.043 -1.994 1.00 58.59 303 GLY A C 1
ATOM 2256 O O . GLY A 1 303 ? 33.023 -2.571 -3.126 1.00 58.59 303 GLY A O 1
ATOM 2257 N N . GLU A 1 304 ? 33.979 -2.801 -1.109 1.00 53.53 304 GLU A N 1
ATOM 2258 C CA . GLU A 1 304 ? 35.243 -2.171 -1.508 1.00 53.53 304 GLU A CA 1
ATOM 2259 C C . GLU A 1 304 ? 36.077 -3.183 -2.303 1.00 53.53 304 GLU A C 1
ATOM 2261 O O . GLU A 1 304 ? 36.538 -4.192 -1.760 1.00 53.53 304 GLU A O 1
ATOM 2266 N N . ASP A 1 305 ? 36.259 -2.925 -3.598 1.00 49.47 305 ASP A N 1
ATOM 2267 C CA . ASP A 1 305 ? 37.239 -3.637 -4.412 1.00 49.47 305 ASP A CA 1
ATOM 2268 C C . ASP A 1 305 ? 38.620 -3.002 -4.180 1.00 49.47 305 ASP A C 1
ATOM 2270 O O . ASP A 1 305 ? 38.889 -1.875 -4.610 1.00 49.47 305 ASP A O 1
ATOM 2274 N N . ALA A 1 306 ? 39.481 -3.704 -3.437 1.00 46.38 306 ALA A N 1
ATOM 2275 C CA . ALA A 1 306 ? 40.725 -3.165 -2.876 1.00 46.38 306 ALA A CA 1
ATOM 2276 C C . ALA A 1 306 ? 41.757 -2.699 -3.925 1.00 46.38 306 ALA A C 1
ATOM 2278 O O . ALA A 1 306 ? 42.661 -1.940 -3.581 1.00 46.38 306 ALA A O 1
ATOM 2279 N N . ASP A 1 307 ? 41.623 -3.126 -5.186 1.00 45.62 307 ASP A N 1
ATOM 2280 C CA . ASP A 1 307 ? 42.579 -2.832 -6.265 1.00 45.62 307 ASP A CA 1
ATOM 2281 C C . ASP A 1 307 ? 42.130 -1.719 -7.230 1.00 45.62 307 ASP A C 1
ATOM 2283 O O . ASP A 1 307 ? 42.962 -1.155 -7.940 1.00 45.62 307 ASP A O 1
ATOM 2287 N N . THR A 1 308 ? 40.836 -1.382 -7.295 1.00 51.06 308 THR A N 1
ATOM 2288 C CA . THR A 1 308 ? 40.312 -0.440 -8.311 1.00 51.06 308 THR A CA 1
ATOM 2289 C C . THR A 1 308 ? 39.465 0.699 -7.755 1.00 51.06 308 THR A C 1
ATOM 2291 O O . THR A 1 308 ? 39.239 1.671 -8.476 1.00 51.06 308 THR A O 1
ATOM 2294 N N . GLY A 1 309 ? 39.015 0.631 -6.496 1.00 47.44 309 GLY A N 1
ATOM 2295 C CA . GLY A 1 309 ? 38.175 1.675 -5.895 1.00 47.44 309 GLY A CA 1
ATOM 2296 C C . GLY A 1 309 ? 36.818 1.865 -6.589 1.00 47.44 309 GLY A C 1
ATOM 2297 O O . GLY A 1 309 ? 36.134 2.851 -6.328 1.00 47.44 309 GLY A O 1
ATOM 2298 N N . ALA A 1 310 ? 36.436 0.949 -7.483 1.00 47.25 310 ALA A N 1
ATOM 2299 C CA . ALA A 1 310 ? 35.145 0.951 -8.151 1.00 47.25 310 ALA A CA 1
ATOM 2300 C C . ALA A 1 310 ? 34.100 0.275 -7.253 1.00 47.25 310 ALA A C 1
ATOM 2302 O O . ALA A 1 310 ? 34.350 -0.796 -6.699 1.00 47.25 310 ALA A O 1
ATOM 2303 N N . GLU A 1 311 ? 32.923 0.891 -7.121 1.00 54.72 311 GLU A N 1
ATOM 2304 C CA . GLU A 1 311 ? 31.787 0.310 -6.402 1.00 54.72 311 GLU A CA 1
ATOM 2305 C C . GLU A 1 311 ? 31.264 -0.913 -7.172 1.00 54.72 311 GLU A C 1
ATOM 2307 O O . GLU A 1 311 ? 30.487 -0.785 -8.119 1.00 54.72 311 GLU A O 1
ATOM 2312 N N . THR A 1 312 ? 31.702 -2.116 -6.797 1.00 55.69 312 THR A N 1
ATOM 2313 C CA . THR A 1 312 ? 31.246 -3.358 -7.429 1.00 55.69 312 THR A CA 1
ATOM 2314 C C . THR A 1 312 ? 30.353 -4.155 -6.481 1.00 55.69 312 THR A C 1
ATOM 2316 O O . THR A 1 312 ? 30.622 -4.325 -5.289 1.00 55.69 312 THR A O 1
ATOM 2319 N N . LEU A 1 313 ? 29.237 -4.663 -7.011 1.00 63.69 313 LEU A N 1
ATOM 2320 C CA . LEU A 1 313 ? 28.337 -5.526 -6.250 1.00 63.69 313 LEU A CA 1
ATOM 2321 C C . LEU A 1 313 ? 28.986 -6.872 -5.979 1.00 63.69 313 LEU A C 1
ATOM 2323 O O . LEU A 1 313 ? 29.175 -7.698 -6.874 1.00 63.69 313 LEU A O 1
ATOM 2327 N N . ASN A 1 314 ? 29.254 -7.130 -4.706 1.00 69.19 314 ASN A N 1
ATOM 2328 C CA . ASN A 1 314 ? 29.762 -8.415 -4.262 1.00 69.19 314 ASN A CA 1
ATOM 2329 C C . ASN A 1 314 ? 28.606 -9.405 -4.044 1.00 69.19 314 ASN A C 1
ATOM 2331 O O . ASN A 1 314 ? 27.623 -9.098 -3.370 1.00 69.19 314 ASN A O 1
ATOM 2335 N N . VAL A 1 315 ? 28.754 -10.643 -4.526 1.00 70.50 315 VAL A N 1
ATOM 2336 C CA . VAL A 1 315 ? 27.811 -11.754 -4.285 1.00 70.50 315 VAL A CA 1
ATOM 2337 C C . VAL A 1 315 ? 27.519 -11.947 -2.790 1.00 70.50 315 VAL A C 1
ATOM 2339 O O . VAL A 1 315 ? 26.379 -12.224 -2.413 1.00 70.50 315 VAL A O 1
ATOM 2342 N N . ARG A 1 316 ? 28.524 -11.772 -1.919 1.00 70.62 316 ARG A N 1
ATOM 2343 C CA . ARG A 1 316 ? 28.336 -11.821 -0.457 1.00 70.62 316 ARG A CA 1
ATOM 2344 C C . ARG A 1 316 ? 27.462 -10.673 0.043 1.00 70.62 316 ARG A C 1
ATOM 2346 O O . ARG A 1 316 ? 26.599 -10.903 0.885 1.00 70.62 316 ARG A O 1
ATOM 2353 N N . GLY A 1 317 ? 27.661 -9.480 -0.508 1.00 72.44 317 GLY A N 1
ATOM 2354 C CA . GLY A 1 317 ? 26.889 -8.282 -0.195 1.00 72.44 317 GLY A CA 1
ATOM 2355 C C . GLY A 1 317 ? 25.421 -8.408 -0.586 1.00 72.44 317 GLY A C 1
ATOM 2356 O O . GLY A 1 317 ? 24.536 -8.215 0.243 1.00 72.44 317 GLY A O 1
ATOM 2357 N N . VAL A 1 318 ? 25.157 -8.865 -1.815 1.00 76.56 318 VAL A N 1
ATOM 2358 C CA . VAL A 1 318 ? 23.797 -9.130 -2.319 1.00 76.56 318 VAL A CA 1
ATOM 2359 C C . VAL A 1 318 ? 23.088 -10.205 -1.491 1.00 76.56 318 VAL A C 1
ATOM 2361 O O . VAL A 1 318 ? 21.908 -10.062 -1.170 1.00 76.56 318 VAL A O 1
ATOM 2364 N N . ARG A 1 319 ? 23.791 -11.273 -1.091 1.00 74.69 319 ARG A N 1
ATOM 2365 C CA . ARG A 1 319 ? 23.212 -12.300 -0.212 1.00 74.69 319 ARG A CA 1
ATOM 2366 C C . ARG A 1 319 ? 22.886 -11.738 1.176 1.00 74.69 319 ARG A C 1
ATOM 2368 O O . ARG A 1 319 ? 21.778 -11.958 1.653 1.00 74.69 319 ARG A O 1
ATOM 2375 N N . ALA A 1 320 ? 23.799 -10.987 1.789 1.00 71.69 320 ALA A N 1
ATOM 2376 C CA . ALA A 1 320 ? 23.586 -10.381 3.105 1.00 71.69 320 ALA A CA 1
ATOM 2377 C C . ALA A 1 320 ? 22.439 -9.351 3.098 1.00 71.69 320 ALA A C 1
ATOM 2379 O O . ALA A 1 320 ? 21.642 -9.293 4.034 1.00 71.69 320 ALA A O 1
ATOM 2380 N N . ALA A 1 321 ? 22.320 -8.576 2.019 1.00 75.31 321 ALA A N 1
ATOM 2381 C CA . ALA A 1 321 ? 21.192 -7.691 1.749 1.00 75.31 321 ALA A CA 1
ATOM 2382 C C . ALA A 1 321 ? 19.861 -8.464 1.668 1.00 75.31 321 ALA A C 1
ATOM 2384 O O . ALA A 1 321 ? 18.880 -8.100 2.319 1.00 75.31 321 ALA A O 1
ATOM 2385 N N . GLY A 1 322 ? 19.836 -9.573 0.922 1.00 76.81 322 GLY A N 1
ATOM 2386 C CA . GLY A 1 322 ? 18.666 -10.450 0.827 1.00 76.81 322 GLY A CA 1
ATOM 2387 C C . GLY A 1 322 ? 18.263 -11.080 2.166 1.00 76.81 322 GLY A C 1
ATOM 2388 O O . GLY A 1 322 ? 17.074 -11.146 2.483 1.00 76.81 322 GLY A O 1
ATOM 2389 N N . GLU A 1 323 ? 19.236 -11.504 2.975 1.00 76.44 323 GLU A N 1
ATOM 2390 C CA . GLU A 1 323 ? 19.009 -12.052 4.319 1.00 76.44 323 GLU A CA 1
ATOM 2391 C C . GLU A 1 323 ? 18.413 -11.008 5.269 1.00 76.44 323 GLU A C 1
ATOM 2393 O O . GLU A 1 323 ? 17.441 -11.308 5.963 1.00 76.44 323 GLU A O 1
ATOM 2398 N N . LEU A 1 324 ? 18.920 -9.772 5.250 1.00 74.12 324 LEU A N 1
ATOM 2399 C CA . LEU A 1 324 ? 18.370 -8.669 6.039 1.00 74.12 324 LEU A CA 1
ATOM 2400 C C . LEU A 1 324 ? 16.904 -8.394 5.680 1.00 74.12 324 LEU A C 1
ATOM 2402 O O . LEU A 1 324 ? 16.051 -8.331 6.564 1.00 74.12 324 LEU A O 1
ATOM 2406 N N . LEU A 1 325 ? 16.576 -8.308 4.388 1.00 76.19 325 LEU A N 1
ATOM 2407 C CA . LEU A 1 325 ? 15.195 -8.091 3.937 1.00 76.19 325 LEU A CA 1
ATOM 2408 C C . LEU A 1 325 ? 14.267 -9.250 4.332 1.00 76.19 325 LEU A C 1
ATOM 2410 O O . LEU A 1 325 ? 13.104 -9.038 4.690 1.00 76.19 325 LEU A O 1
ATOM 2414 N N . ALA A 1 326 ? 14.763 -10.487 4.277 1.00 73.00 326 ALA A N 1
ATOM 2415 C CA . ALA A 1 326 ? 14.013 -11.658 4.716 1.00 73.00 326 ALA A CA 1
ATOM 2416 C C . ALA A 1 326 ? 13.742 -11.633 6.230 1.00 73.00 326 ALA A C 1
ATOM 2418 O O . ALA A 1 326 ? 12.599 -11.849 6.636 1.00 73.00 326 ALA A O 1
ATOM 2419 N N . GLN A 1 327 ? 14.749 -11.309 7.045 1.00 76.81 327 GLN A N 1
ATOM 2420 C CA . GLN A 1 327 ? 14.625 -11.199 8.502 1.00 76.81 327 GLN A CA 1
ATOM 2421 C C . GLN A 1 327 ? 13.641 -10.098 8.907 1.00 76.81 327 GLN A C 1
ATOM 2423 O O . GLN A 1 327 ? 12.741 -10.340 9.712 1.00 76.81 327 GLN A O 1
ATOM 2428 N N . THR A 1 328 ? 13.742 -8.920 8.293 1.00 72.75 328 THR A N 1
ATOM 2429 C CA . THR A 1 328 ? 12.835 -7.791 8.541 1.00 72.75 328 THR A CA 1
ATOM 2430 C C . THR A 1 328 ? 11.382 -8.151 8.234 1.00 72.75 328 THR A C 1
ATOM 2432 O O . THR A 1 328 ? 10.485 -7.918 9.046 1.00 72.75 328 THR A O 1
ATOM 2435 N N . ARG A 1 329 ? 11.133 -8.797 7.091 1.00 74.50 329 ARG A N 1
ATOM 2436 C CA . ARG A 1 329 ? 9.795 -9.271 6.712 1.00 74.50 329 ARG A CA 1
ATOM 2437 C C . ARG A 1 329 ? 9.267 -10.331 7.679 1.00 74.50 329 ARG A C 1
ATOM 2439 O O . ARG A 1 329 ? 8.098 -10.280 8.059 1.00 74.50 329 ARG A O 1
ATOM 2446 N N . GLN A 1 330 ? 10.109 -11.270 8.105 1.00 74.88 330 GLN A N 1
ATOM 2447 C CA . GLN A 1 330 ? 9.731 -12.285 9.088 1.00 74.88 330 GLN A CA 1
ATOM 2448 C C . GLN A 1 330 ? 9.358 -11.654 10.436 1.00 74.88 330 GLN A C 1
ATOM 2450 O O . GLN A 1 330 ? 8.344 -12.033 11.025 1.00 74.88 330 GLN A O 1
ATOM 2455 N N . GLN A 1 331 ? 10.119 -10.658 10.890 1.00 74.94 331 GLN A N 1
ATOM 2456 C CA . GLN A 1 331 ? 9.833 -9.921 12.120 1.00 74.94 331 GLN A CA 1
ATOM 2457 C C . GLN A 1 331 ? 8.492 -9.178 12.037 1.00 74.94 331 GLN A C 1
ATOM 2459 O O . GLN A 1 331 ? 7.677 -9.275 12.955 1.00 74.94 331 GLN A O 1
ATOM 2464 N N . GLN A 1 332 ? 8.205 -8.507 10.917 1.00 74.75 332 GLN A N 1
ATOM 2465 C CA . GLN A 1 332 ? 6.909 -7.854 10.701 1.00 74.75 332 GLN A CA 1
ATOM 2466 C C . GLN A 1 332 ? 5.742 -8.850 10.715 1.00 74.75 332 GLN A C 1
ATOM 2468 O O . GLN A 1 332 ? 4.708 -8.581 11.329 1.00 74.75 332 GLN A O 1
ATOM 2473 N N . HIS A 1 333 ? 5.890 -10.008 10.063 1.00 72.56 333 HIS A N 1
ATOM 2474 C CA . HIS A 1 333 ? 4.867 -11.058 10.095 1.00 72.56 333 HIS A CA 1
ATOM 2475 C C . HIS A 1 333 ? 4.625 -11.579 11.512 1.00 72.56 333 HIS A C 1
ATOM 2477 O O . HIS A 1 333 ? 3.469 -11.743 11.907 1.00 72.56 333 HIS A O 1
ATOM 2483 N N . ARG A 1 334 ? 5.694 -11.793 12.286 1.00 82.81 334 ARG A N 1
ATOM 2484 C CA . ARG A 1 334 ? 5.602 -12.241 13.676 1.00 82.81 334 ARG A CA 1
ATOM 2485 C C . ARG A 1 334 ? 4.825 -11.246 14.536 1.00 82.81 334 ARG A C 1
ATOM 2487 O O . ARG A 1 334 ? 3.856 -11.643 15.173 1.00 82.81 334 ARG A O 1
ATOM 2494 N N . LEU A 1 335 ? 5.189 -9.964 14.503 1.00 76.12 335 LEU A N 1
ATOM 2495 C CA . LEU A 1 335 ? 4.519 -8.930 15.300 1.00 76.12 335 LEU A CA 1
ATOM 2496 C C . LEU A 1 335 ? 3.037 -8.769 14.927 1.00 76.12 335 LEU A C 1
ATOM 2498 O O . LEU A 1 335 ? 2.192 -8.625 15.808 1.00 76.12 335 LEU A O 1
ATOM 2502 N N . ARG A 1 336 ? 2.691 -8.856 13.633 1.00 74.12 336 ARG A N 1
ATOM 2503 C CA . ARG A 1 336 ? 1.284 -8.856 13.185 1.00 74.12 336 ARG A CA 1
ATOM 2504 C C . ARG A 1 336 ? 0.512 -10.046 13.746 1.00 74.12 336 ARG A C 1
ATOM 2506 O O . ARG A 1 336 ? -0.589 -9.859 14.255 1.00 74.12 336 ARG A O 1
ATOM 2513 N N . SER A 1 337 ? 1.103 -11.238 13.689 1.00 81.88 337 SER A N 1
ATOM 2514 C CA . SER A 1 337 ? 0.493 -12.449 14.240 1.00 81.88 337 SER A CA 1
ATOM 2515 C C . SER A 1 337 ? 0.302 -12.354 15.755 1.00 81.88 337 SER A C 1
ATOM 2517 O O . SER A 1 337 ? -0.762 -12.719 16.246 1.00 81.88 337 SER A O 1
ATOM 2519 N N . GLU A 1 338 ? 1.297 -11.860 16.498 1.00 83.44 338 GLU A N 1
ATOM 2520 C CA . GLU A 1 338 ? 1.198 -11.677 17.955 1.00 83.44 338 GLU A CA 1
ATOM 2521 C C . GLU A 1 338 ? 0.092 -10.672 18.320 1.00 83.44 338 GLU A C 1
ATOM 2523 O O . GLU A 1 338 ? -0.704 -10.929 19.224 1.00 83.44 338 GLU A O 1
ATOM 2528 N N . ARG A 1 339 ? -0.029 -9.564 17.576 1.00 86.06 339 ARG A N 1
ATOM 2529 C CA . ARG A 1 339 ? -1.116 -8.587 17.753 1.00 86.06 339 ARG A CA 1
ATOM 2530 C C . ARG A 1 339 ? -2.486 -9.211 17.495 1.00 86.06 339 ARG A C 1
ATOM 2532 O O . ARG A 1 339 ? -3.407 -9.001 18.281 1.00 86.06 339 ARG A O 1
ATOM 2539 N N . ASP A 1 340 ? -2.638 -9.943 16.395 1.00 77.62 340 ASP A N 1
ATOM 2540 C CA . ASP A 1 340 ? -3.923 -10.545 16.029 1.00 77.62 340 ASP A CA 1
ATOM 2541 C C . ASP A 1 340 ? -4.365 -11.578 17.074 1.00 77.62 340 ASP A C 1
ATOM 2543 O O . ASP A 1 340 ? -5.514 -11.545 17.515 1.00 77.62 340 ASP A O 1
ATOM 2547 N N . GLN A 1 341 ? -3.429 -12.394 17.568 1.00 86.44 341 GLN A N 1
ATOM 2548 C CA . GLN A 1 341 ? -3.671 -13.322 18.675 1.00 86.44 341 GLN A CA 1
ATOM 2549 C C . GLN A 1 341 ? -4.083 -12.597 19.962 1.00 86.44 341 GLN A C 1
ATOM 2551 O O . GLN A 1 341 ? -5.064 -12.990 20.591 1.00 86.44 341 GLN A O 1
ATOM 2556 N N . ALA A 1 342 ? -3.386 -11.523 20.344 1.00 80.44 342 ALA A N 1
ATOM 2557 C CA . ALA A 1 342 ? -3.727 -10.747 21.537 1.00 80.44 342 ALA A CA 1
ATOM 2558 C C . ALA A 1 342 ? -5.115 -10.089 21.423 1.00 80.44 342 ALA A C 1
ATOM 2560 O O . ALA A 1 342 ? -5.895 -10.102 22.376 1.00 80.44 342 ALA A O 1
ATOM 2561 N N . ARG A 1 343 ? -5.467 -9.575 20.237 1.00 79.56 343 ARG A N 1
ATOM 2562 C CA . ARG A 1 343 ? -6.788 -8.995 19.964 1.00 79.56 343 ARG A CA 1
ATOM 2563 C C . ARG A 1 343 ? -7.901 -10.038 20.055 1.00 79.56 343 ARG A C 1
ATOM 2565 O O . ARG A 1 343 ? -8.964 -9.751 20.601 1.00 79.56 343 ARG A O 1
ATOM 2572 N N . ASP A 1 344 ? -7.682 -11.233 19.520 1.00 85.31 344 ASP A N 1
ATOM 2573 C CA . ASP A 1 344 ? -8.686 -12.297 19.563 1.00 85.31 344 ASP A CA 1
ATOM 2574 C C . ASP A 1 344 ? -8.818 -12.907 20.972 1.00 85.31 344 ASP A C 1
ATOM 2576 O O . ASP A 1 344 ? -9.931 -13.217 21.409 1.00 85.31 344 ASP A O 1
ATOM 2580 N N . ALA A 1 345 ? -7.726 -12.963 21.742 1.00 86.06 345 ALA A N 1
ATOM 2581 C CA . ALA A 1 345 ? -7.770 -13.286 23.168 1.00 86.06 345 ALA A CA 1
ATOM 2582 C C . ALA A 1 345 ? -8.607 -12.261 23.953 1.00 86.06 345 ALA A C 1
ATOM 2584 O O . ALA A 1 345 ? -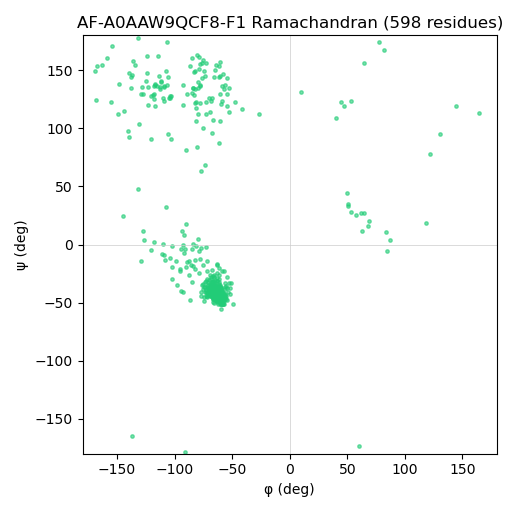9.492 -12.656 24.712 1.00 86.06 345 ALA A O 1
ATOM 2585 N N . LEU A 1 346 ? -8.405 -10.959 23.712 1.00 83.50 346 LEU A N 1
ATOM 2586 C CA . LEU A 1 346 ? -9.182 -9.891 24.350 1.00 83.50 346 LEU A CA 1
ATOM 2587 C C . LEU A 1 346 ? -10.680 -9.997 24.028 1.00 83.50 346 LEU A C 1
ATOM 2589 O O . LEU A 1 346 ? -11.508 -9.905 24.931 1.00 83.50 346 LEU A O 1
ATOM 2593 N N . LYS A 1 347 ? -11.048 -10.258 22.765 1.00 84.94 347 LYS A N 1
ATOM 2594 C CA . LYS A 1 347 ? -12.454 -10.489 22.379 1.00 84.94 347 LYS A CA 1
ATOM 2595 C C . LYS A 1 347 ? -13.078 -11.653 23.147 1.00 84.94 347 LYS A C 1
ATOM 2597 O O . LYS A 1 347 ? -14.214 -11.546 23.603 1.00 84.94 347 LYS A O 1
ATOM 2602 N N . THR A 1 348 ? -12.337 -12.750 23.286 1.00 89.62 348 THR A N 1
ATOM 2603 C CA . THR A 1 348 ? -12.797 -13.942 24.013 1.00 89.62 348 THR A CA 1
ATOM 2604 C C . THR A 1 348 ? -13.021 -13.625 25.495 1.00 89.62 348 THR A C 1
ATOM 2606 O O . THR A 1 348 ? -14.041 -14.010 26.066 1.00 89.62 348 THR A O 1
ATOM 2609 N N . LEU A 1 349 ? -12.114 -12.852 26.096 1.00 89.19 349 LEU A N 1
ATOM 2610 C CA . LEU A 1 349 ? -12.202 -12.374 27.479 1.00 89.19 349 LEU A CA 1
ATOM 2611 C C . LEU A 1 349 ? -13.412 -11.454 27.702 1.00 89.19 349 LEU A C 1
ATOM 2613 O O . LEU A 1 349 ? -14.173 -11.657 28.644 1.00 89.19 349 LEU A O 1
ATOM 2617 N N . ILE A 1 350 ? -13.657 -10.499 26.799 1.00 84.81 350 ILE A N 1
ATOM 2618 C CA . ILE A 1 350 ? -14.837 -9.619 26.853 1.00 84.81 350 ILE A CA 1
ATOM 2619 C C . ILE A 1 350 ? -16.131 -10.437 26.772 1.00 84.81 350 ILE A C 1
ATOM 2621 O O . ILE A 1 350 ? -17.075 -10.169 27.513 1.00 84.81 350 ILE A O 1
ATOM 2625 N N . HIS A 1 351 ? -16.178 -11.455 25.911 1.00 87.50 351 HIS A N 1
ATOM 2626 C CA . HIS A 1 351 ? -17.349 -12.325 25.804 1.00 87.50 351 HIS A CA 1
ATOM 2627 C C . HIS A 1 351 ? -17.603 -13.109 27.104 1.00 87.50 351 HIS A C 1
ATOM 2629 O O . HIS A 1 351 ? -18.736 -13.156 27.579 1.00 87.50 351 HIS A O 1
ATOM 2635 N N . SER A 1 352 ? -16.543 -13.646 27.721 1.00 87.00 352 SER A N 1
ATOM 2636 C CA . SER A 1 352 ? -16.598 -14.306 29.035 1.00 87.00 352 SER A CA 1
ATOM 2637 C C . SER A 1 352 ? -17.104 -13.364 30.136 1.00 87.00 352 SER A C 1
ATOM 2639 O O . SER A 1 352 ? -17.992 -13.735 30.904 1.00 87.00 352 SER A O 1
ATOM 2641 N N . LEU A 1 353 ? -16.607 -12.121 30.181 1.00 86.44 353 LEU A N 1
ATOM 2642 C CA . LEU A 1 353 ? -17.051 -11.101 31.139 1.00 86.44 353 LEU A CA 1
ATOM 2643 C C . LEU A 1 353 ? -18.544 -10.780 30.986 1.00 86.44 353 LEU A C 1
ATOM 2645 O O . LEU A 1 353 ? -19.269 -10.748 31.979 1.00 86.44 353 LEU A O 1
ATOM 2649 N N . LEU A 1 354 ? -19.018 -10.576 29.752 1.00 85.00 354 LEU A N 1
ATOM 2650 C CA . LEU A 1 354 ? -20.431 -10.297 29.477 1.00 85.00 354 LEU A CA 1
ATOM 2651 C C . LEU A 1 354 ? -21.337 -11.453 29.914 1.00 85.00 354 LEU A C 1
ATOM 2653 O O . LEU A 1 354 ? -22.388 -11.212 30.505 1.00 85.00 354 LEU A O 1
ATOM 2657 N N . GLN A 1 355 ? -20.913 -12.695 29.673 1.00 87.62 355 GLN A N 1
ATOM 2658 C CA . GLN A 1 355 ? -21.659 -13.874 30.102 1.00 87.62 355 GLN A CA 1
ATOM 2659 C C . GLN A 1 355 ? -21.749 -13.962 31.634 1.00 87.62 355 GLN A C 1
ATOM 2661 O O . GLN A 1 355 ? -22.832 -14.167 32.170 1.00 87.62 355 GLN A O 1
ATOM 2666 N N . GLN A 1 356 ? -20.645 -13.723 32.348 1.00 84.56 356 GLN A N 1
ATOM 2667 C CA . GLN A 1 356 ? -20.624 -13.753 33.817 1.00 84.56 356 GLN A CA 1
ATOM 2668 C C . GLN A 1 356 ? -21.490 -12.658 34.454 1.00 84.56 356 GLN A C 1
ATOM 2670 O O . GLN A 1 356 ? -22.121 -12.890 35.486 1.00 84.56 356 GLN A O 1
ATOM 2675 N N . VAL A 1 357 ? -21.537 -11.464 33.854 1.00 85.94 357 VAL A N 1
ATOM 2676 C CA . VAL A 1 357 ? -22.449 -10.394 34.291 1.00 85.94 357 VAL A CA 1
ATOM 2677 C C . VAL A 1 357 ? -23.908 -10.808 34.082 1.00 85.94 357 VAL A C 1
ATOM 2679 O O . VAL A 1 357 ? -24.739 -10.539 34.949 1.00 85.94 357 VAL A O 1
ATOM 2682 N N . GLY A 1 358 ? -24.208 -11.499 32.977 1.00 85.25 358 GLY A N 1
ATOM 2683 C CA . GLY A 1 358 ? -25.518 -12.102 32.727 1.00 85.25 358 GLY A CA 1
ATOM 2684 C C . GLY A 1 358 ? -25.912 -13.117 33.803 1.00 85.25 358 GLY A C 1
ATOM 2685 O O . GLY A 1 358 ? -26.964 -12.965 34.421 1.00 85.25 358 GLY A O 1
ATOM 2686 N N . ASP A 1 359 ? -25.032 -14.078 34.103 1.00 85.44 359 ASP A N 1
ATOM 2687 C CA . ASP A 1 359 ? -25.269 -15.110 35.123 1.00 85.44 359 ASP A CA 1
ATOM 2688 C C . ASP A 1 359 ? -25.545 -14.496 36.511 1.00 85.44 359 ASP A C 1
ATOM 2690 O O . ASP A 1 359 ? -26.443 -14.935 37.234 1.00 85.44 359 ASP A O 1
ATOM 2694 N N . LEU A 1 360 ? -24.813 -13.437 36.883 1.00 85.81 360 LEU A N 1
ATOM 2695 C CA . LEU A 1 360 ? -25.032 -12.712 38.139 1.00 85.81 360 LEU A CA 1
ATOM 2696 C C . LEU A 1 360 ? -26.402 -12.007 38.176 1.00 85.81 360 LEU A C 1
ATOM 2698 O O . LEU A 1 360 ? -27.055 -11.952 39.226 1.00 85.81 360 LEU A O 1
ATOM 2702 N N . GLY A 1 361 ? -26.834 -11.459 37.038 1.00 84.38 361 GLY A N 1
ATOM 2703 C CA . GLY A 1 361 ? -28.155 -10.853 36.869 1.00 84.38 361 GLY A CA 1
ATOM 2704 C C . GLY A 1 361 ? -29.282 -11.866 37.073 1.00 84.38 361 GLY A C 1
ATOM 2705 O O . GLY A 1 361 ? -30.226 -11.597 37.817 1.00 84.38 361 GLY A O 1
ATOM 2706 N N . ASP A 1 362 ? -29.142 -13.063 36.506 1.00 86.00 362 ASP A N 1
ATOM 2707 C CA . ASP A 1 362 ? -30.115 -14.147 36.670 1.00 86.00 362 ASP A CA 1
ATOM 2708 C C . ASP A 1 362 ? -30.192 -14.639 38.126 1.00 86.00 362 ASP A C 1
ATOM 2710 O O . ASP A 1 362 ? -31.282 -14.879 38.656 1.00 86.00 362 ASP A O 1
ATOM 2714 N N . GLU A 1 363 ? -29.051 -14.765 38.813 1.00 83.25 363 GLU A N 1
ATOM 2715 C CA . GLU A 1 363 ? -29.016 -15.181 40.222 1.00 83.25 363 GLU A CA 1
ATOM 2716 C C . GLU A 1 363 ? -29.666 -14.154 41.159 1.00 83.25 363 GLU A C 1
ATOM 2718 O O . GLU A 1 363 ? -30.436 -14.521 42.051 1.00 83.25 363 GLU A O 1
ATOM 2723 N N . THR A 1 364 ? -29.393 -12.865 40.954 1.00 84.31 364 THR A N 1
ATOM 2724 C CA . THR A 1 364 ? -30.014 -11.791 41.748 1.00 84.31 364 THR A CA 1
ATOM 2725 C C . THR A 1 364 ? -31.507 -11.647 41.453 1.00 84.31 364 THR A C 1
ATOM 2727 O O . THR A 1 364 ? -32.286 -11.414 42.381 1.00 84.31 364 THR A O 1
ATOM 2730 N N . GLY A 1 365 ? -31.927 -11.881 40.205 1.00 86.00 365 GLY A N 1
ATOM 2731 C CA . GLY A 1 365 ? -33.336 -11.972 39.822 1.00 86.00 365 GLY A CA 1
ATOM 2732 C C . GLY A 1 365 ? -34.086 -13.061 40.595 1.00 86.00 365 GLY A C 1
ATOM 2733 O O . GLY A 1 365 ? -35.094 -12.769 41.238 1.00 86.00 365 GLY A O 1
ATOM 2734 N N . ARG A 1 366 ? -33.549 -14.291 40.632 1.00 85.62 366 ARG A N 1
ATOM 2735 C CA . ARG A 1 366 ? -34.140 -15.417 41.388 1.00 85.62 366 ARG A CA 1
ATOM 2736 C C . ARG A 1 366 ? -34.248 -15.140 42.886 1.00 85.62 366 ARG A C 1
ATOM 2738 O O . ARG A 1 366 ? -35.237 -15.509 43.512 1.00 85.62 366 ARG A O 1
ATOM 2745 N N . PHE A 1 367 ? -33.248 -14.484 43.473 1.00 86.62 367 PHE A N 1
ATOM 2746 C CA . PHE A 1 367 ? -33.301 -14.099 44.883 1.00 86.62 367 PHE A CA 1
ATOM 2747 C C . PHE A 1 367 ? -34.423 -13.088 45.164 1.00 86.62 367 PHE A C 1
ATOM 2749 O O . PHE A 1 367 ? -35.145 -13.240 46.148 1.00 86.62 367 PHE A O 1
ATOM 2756 N N . SER A 1 368 ? -34.606 -12.094 44.286 1.00 85.06 368 SER A N 1
ATOM 2757 C CA . SER A 1 368 ? -35.710 -11.127 44.375 1.00 85.06 368 SER A CA 1
ATOM 2758 C C . SER A 1 368 ? -37.080 -11.815 44.300 1.00 85.06 368 SER A C 1
ATOM 2760 O O . SER A 1 368 ? -37.982 -11.508 45.078 1.00 85.06 368 SER A O 1
ATOM 2762 N N . GLU A 1 369 ? -37.216 -12.806 43.417 1.00 88.38 369 GLU A N 1
ATOM 2763 C CA . GLU A 1 369 ? -38.423 -13.632 43.288 1.00 88.38 369 GLU A CA 1
ATOM 2764 C C . GLU A 1 369 ? -38.705 -14.437 44.570 1.00 88.38 369 GLU A C 1
ATOM 2766 O O . GLU A 1 369 ? -39.818 -14.417 45.102 1.00 88.38 369 GLU A O 1
ATOM 2771 N N . ASN A 1 370 ? -37.674 -15.076 45.133 1.00 87.69 370 ASN A N 1
ATOM 2772 C CA . ASN A 1 370 ? -37.773 -15.808 46.396 1.00 87.69 370 ASN A CA 1
ATOM 2773 C C . ASN A 1 370 ? -38.125 -14.894 47.580 1.00 87.69 370 ASN A C 1
ATOM 2775 O O . ASN A 1 370 ? -38.913 -15.301 48.431 1.00 87.69 370 ASN A O 1
ATOM 2779 N N . LEU A 1 371 ? -37.600 -13.664 47.632 1.00 86.38 371 LEU A N 1
ATOM 2780 C CA . LEU A 1 371 ? -37.971 -12.668 48.645 1.00 86.38 371 LEU A CA 1
ATOM 2781 C C . LEU A 1 371 ? -39.458 -12.309 48.586 1.00 86.38 371 LEU A C 1
ATOM 2783 O O . LEU A 1 371 ? -40.091 -12.223 49.638 1.00 86.38 371 LEU A O 1
ATOM 2787 N N . GLY A 1 372 ? -40.023 -12.148 47.385 1.00 86.75 372 GLY A N 1
ATOM 2788 C CA . GLY A 1 372 ? -41.468 -11.964 47.212 1.00 86.75 372 GLY A CA 1
ATOM 2789 C C . GLY A 1 372 ? -42.260 -13.130 47.808 1.00 86.75 372 GLY A C 1
ATOM 2790 O O . GLY A 1 372 ? -43.180 -12.927 48.596 1.00 86.75 372 GLY A O 1
ATOM 2791 N N . ARG A 1 373 ? -41.811 -14.358 47.534 1.00 86.06 373 ARG A N 1
ATOM 2792 C CA . ARG A 1 373 ? -42.414 -15.591 48.057 1.00 86.06 373 ARG A CA 1
ATOM 2793 C C . ARG A 1 373 ? -42.300 -15.721 49.581 1.00 86.06 373 ARG A C 1
ATOM 2795 O O . ARG A 1 373 ? -43.238 -16.169 50.239 1.00 86.06 373 ARG A O 1
ATOM 2802 N N . TYR A 1 374 ? -41.168 -15.317 50.163 1.00 87.00 374 TYR A N 1
ATOM 2803 C CA . TYR A 1 374 ? -40.990 -15.278 51.616 1.00 87.00 374 TYR A CA 1
ATOM 2804 C C . TYR A 1 374 ? -41.900 -14.226 52.257 1.00 87.00 374 TYR A C 1
ATOM 2806 O O . TYR A 1 374 ? -42.493 -14.506 53.294 1.00 87.00 374 TYR A O 1
ATOM 2814 N N . ALA A 1 375 ? -42.068 -13.056 51.631 1.00 84.69 375 ALA A N 1
ATOM 2815 C CA . ALA A 1 375 ? -42.981 -12.019 52.109 1.00 84.69 375 ALA A CA 1
ATOM 2816 C C . ALA A 1 375 ? -44.449 -12.484 52.113 1.00 84.69 375 ALA A C 1
ATOM 2818 O O . ALA A 1 375 ? -45.154 -12.228 53.088 1.00 84.69 375 ALA A O 1
ATOM 2819 N N . GLU A 1 376 ? -44.888 -13.216 51.082 1.00 85.38 376 GLU A N 1
ATOM 2820 C CA . GLU A 1 376 ? -46.218 -13.847 51.040 1.00 85.38 376 GLU A CA 1
ATOM 2821 C C . GLU A 1 376 ? -46.383 -14.899 52.144 1.00 85.38 376 GLU A C 1
ATOM 2823 O O . GLU A 1 376 ? -47.320 -14.825 52.933 1.00 85.38 376 GLU A O 1
ATOM 2828 N N . THR A 1 377 ? -45.423 -15.820 52.279 1.00 83.31 377 THR A N 1
ATOM 2829 C CA . THR A 1 377 ? -45.473 -16.868 53.319 1.00 83.31 377 THR A CA 1
ATOM 2830 C C . THR A 1 377 ? -45.505 -16.278 54.736 1.00 83.31 377 THR A C 1
ATOM 2832 O O . THR A 1 377 ? -46.173 -16.810 55.616 1.00 83.31 377 THR A O 1
ATOM 2835 N N . ILE A 1 378 ? -44.794 -15.169 54.974 1.00 83.56 378 ILE A N 1
ATOM 2836 C CA . ILE A 1 378 ? -44.809 -14.442 56.254 1.00 83.56 378 ILE A CA 1
ATOM 2837 C C . ILE A 1 378 ? -46.180 -13.804 56.511 1.00 83.56 378 ILE A C 1
ATOM 2839 O O . ILE A 1 378 ? -46.629 -13.789 57.655 1.00 83.56 378 ILE A O 1
ATOM 2843 N N . ALA A 1 379 ? -46.837 -13.278 55.473 1.00 83.06 379 ALA A N 1
ATOM 2844 C CA . ALA A 1 379 ? -48.163 -12.676 55.587 1.00 83.06 379 ALA A CA 1
ATOM 2845 C C . ALA A 1 379 ? -49.264 -13.708 55.896 1.00 83.06 379 ALA A C 1
ATOM 2847 O O . ALA A 1 379 ? -50.257 -13.355 56.529 1.00 83.06 379 ALA A O 1
ATOM 2848 N N . GLU A 1 380 ? -49.078 -14.964 55.481 1.00 85.81 380 GLU A N 1
ATOM 2849 C CA . GLU A 1 380 ? -50.024 -16.072 55.684 1.00 85.81 380 GLU A CA 1
ATOM 2850 C C . GLU A 1 380 ? -49.739 -16.927 56.936 1.00 85.81 380 GLU A C 1
ATOM 2852 O O . GLU A 1 380 ? -50.491 -17.853 57.232 1.00 85.81 380 GLU A O 1
ATOM 2857 N N . ALA A 1 381 ? -48.659 -16.663 57.679 1.00 83.88 381 ALA A N 1
ATOM 2858 C CA . ALA A 1 381 ? -48.240 -17.517 58.790 1.00 83.88 381 ALA A CA 1
ATOM 2859 C C . ALA A 1 381 ? -49.076 -17.311 60.073 1.00 83.88 381 ALA A C 1
ATOM 2861 O O . ALA A 1 381 ? -49.056 -16.241 60.680 1.00 83.88 381 ALA A O 1
ATOM 2862 N N . ASP A 1 382 ? -49.707 -18.386 60.558 1.00 82.31 382 ASP A N 1
ATOM 2863 C CA . ASP A 1 382 ? -50.539 -18.392 61.776 1.00 82.31 382 ASP A CA 1
ATOM 2864 C C . ASP A 1 382 ? -49.763 -18.733 63.069 1.00 82.31 382 ASP A C 1
ATOM 2866 O O . ASP A 1 382 ? -50.329 -18.730 64.168 1.00 82.31 382 ASP A O 1
ATOM 2870 N N . SER A 1 383 ? -48.465 -19.056 62.974 1.00 84.56 383 SER A N 1
ATOM 2871 C CA . SER A 1 383 ? -47.653 -19.464 64.126 1.00 84.56 383 SER A CA 1
ATOM 2872 C C . SER A 1 383 ? -46.234 -18.883 64.127 1.00 84.56 383 SER A C 1
ATOM 2874 O O . SER A 1 383 ? -45.582 -18.715 63.096 1.00 84.56 383 SER A O 1
ATOM 2876 N N . LEU A 1 384 ? -45.712 -18.625 65.333 1.00 77.56 384 LEU A N 1
ATOM 2877 C CA . LEU A 1 384 ? -44.321 -18.198 65.546 1.00 77.56 384 LEU A CA 1
ATOM 2878 C C . LEU A 1 384 ? -43.295 -19.261 65.111 1.00 77.56 384 LEU A C 1
ATOM 2880 O O . LEU A 1 384 ? -42.156 -18.915 64.802 1.00 77.56 384 LEU A O 1
ATOM 2884 N N . VAL A 1 385 ? -43.684 -20.541 65.094 1.00 80.69 385 VAL A N 1
ATOM 2885 C CA . VAL A 1 385 ? -42.812 -21.651 64.677 1.00 80.69 385 VAL A CA 1
ATOM 2886 C C . VAL A 1 385 ? -42.614 -21.633 63.160 1.00 80.69 385 VAL A C 1
ATOM 2888 O O . VAL A 1 385 ? -41.482 -21.779 62.699 1.00 80.69 385 VAL A O 1
ATOM 2891 N N . ASP A 1 386 ? -43.675 -21.363 62.396 1.00 78.00 386 ASP A N 1
ATOM 2892 C CA . ASP A 1 386 ? -43.610 -21.263 60.931 1.00 78.00 386 ASP A CA 1
ATOM 2893 C C . ASP A 1 386 ? -42.825 -20.019 60.488 1.00 78.00 386 ASP A C 1
ATOM 2895 O O . ASP A 1 386 ? -41.956 -20.104 59.617 1.00 78.00 386 ASP A O 1
ATOM 2899 N N . LEU A 1 387 ? -43.026 -18.883 61.169 1.00 82.12 387 LEU A N 1
ATOM 2900 C CA . LEU A 1 387 ? -42.240 -17.661 60.950 1.00 82.12 387 LEU A CA 1
ATOM 2901 C C . LEU A 1 387 ? -40.742 -17.875 61.206 1.00 82.12 387 LEU A C 1
ATOM 2903 O O . LEU A 1 387 ? -39.910 -17.414 60.423 1.00 82.12 387 LEU A O 1
ATOM 2907 N N . ALA A 1 388 ? -40.382 -18.590 62.277 1.00 81.12 388 ALA A N 1
ATOM 2908 C CA . ALA A 1 388 ? -38.985 -18.886 62.589 1.00 81.12 388 ALA A CA 1
ATOM 2909 C C . ALA A 1 388 ? -38.313 -19.727 61.488 1.00 81.12 388 ALA A C 1
ATOM 2911 O O . ALA A 1 388 ? -37.161 -19.463 61.138 1.00 81.12 388 ALA A O 1
ATOM 2912 N N . GLY A 1 389 ? -39.035 -20.687 60.899 1.00 84.25 389 GLY A N 1
ATOM 2913 C CA . GLY A 1 389 ? -38.548 -21.490 59.774 1.00 84.25 389 GLY A CA 1
ATOM 2914 C C . GLY A 1 389 ? -38.284 -20.663 58.512 1.00 84.25 389 GLY A C 1
ATOM 2915 O O . GLY A 1 389 ? -37.224 -20.801 57.898 1.00 84.25 389 GLY A O 1
ATOM 2916 N N . VAL A 1 390 ? -39.204 -19.760 58.152 1.00 86.69 390 VAL A N 1
ATOM 2917 C CA . VAL A 1 390 ? -39.065 -18.889 56.967 1.00 86.69 390 VAL A CA 1
ATOM 2918 C C . VAL A 1 390 ? -37.923 -17.886 57.132 1.00 86.69 390 VAL A C 1
ATOM 2920 O O . VAL A 1 390 ? -37.119 -17.710 56.216 1.00 86.69 390 VAL A O 1
ATOM 2923 N N . VAL A 1 391 ? -37.797 -17.260 58.306 1.00 84.44 391 VAL A N 1
ATOM 2924 C CA . VAL A 1 391 ? -36.705 -16.314 58.589 1.00 84.44 391 VAL A CA 1
ATOM 2925 C C . VAL A 1 391 ? -35.344 -17.011 58.528 1.00 84.44 391 VAL A C 1
ATOM 2927 O O . VAL A 1 391 ? -34.406 -16.461 57.951 1.00 84.44 391 VAL A O 1
ATOM 2930 N N . GLN A 1 392 ? -35.233 -18.232 59.063 1.00 86.56 392 GLN A N 1
ATOM 2931 C CA . GLN A 1 392 ? -34.001 -19.017 58.991 1.00 86.56 392 GLN A CA 1
ATOM 2932 C C . GLN A 1 392 ? -33.626 -19.339 57.534 1.00 86.56 392 GLN A C 1
ATOM 2934 O O . GLN A 1 392 ? -32.490 -19.095 57.129 1.00 86.56 392 GLN A O 1
ATOM 2939 N N . ALA A 1 393 ? -34.594 -19.794 56.728 1.00 86.75 393 ALA A N 1
ATOM 2940 C CA . ALA A 1 393 ? -34.394 -20.067 55.305 1.00 86.75 393 ALA A CA 1
ATOM 2941 C C . ALA A 1 393 ? -33.956 -18.814 54.526 1.00 86.75 393 ALA A C 1
ATOM 2943 O O . ALA A 1 393 ? -33.037 -18.881 53.713 1.00 86.75 393 ALA A O 1
ATOM 2944 N N . MET A 1 394 ? -34.546 -17.651 54.820 1.00 88.69 394 MET A N 1
ATOM 2945 C CA . MET A 1 394 ? -34.173 -16.381 54.192 1.00 88.69 394 MET A CA 1
ATOM 2946 C C . MET A 1 394 ? -32.738 -15.955 54.542 1.00 88.69 394 MET A C 1
ATOM 2948 O O . MET A 1 394 ? -32.005 -15.483 53.672 1.00 88.69 394 MET A O 1
ATOM 2952 N N . VAL A 1 395 ? -32.313 -16.125 55.799 1.00 88.19 395 VAL A N 1
ATOM 2953 C CA . VAL A 1 395 ? -30.940 -15.809 56.235 1.00 88.19 395 VAL A CA 1
ATOM 2954 C C . VAL A 1 395 ? -29.922 -16.740 55.573 1.00 88.19 395 VAL A C 1
ATOM 2956 O O . VAL A 1 395 ? -28.866 -16.276 55.135 1.00 88.19 395 VAL A O 1
ATOM 2959 N N . ASP A 1 396 ? -30.231 -18.032 55.467 1.00 88.44 396 ASP A N 1
ATOM 2960 C CA . ASP A 1 396 ? -29.351 -19.012 54.826 1.00 88.44 396 ASP A CA 1
ATOM 2961 C C . ASP A 1 396 ? -29.248 -18.774 53.307 1.00 88.44 396 ASP A C 1
ATOM 2963 O O . ASP A 1 396 ? -28.140 -18.758 52.762 1.00 88.44 396 ASP A O 1
ATOM 2967 N N . GLU A 1 397 ? -30.365 -18.472 52.636 1.00 87.38 397 GLU A N 1
ATOM 2968 C CA . GLU A 1 397 ? -30.401 -18.065 51.222 1.00 87.38 397 GLU A CA 1
ATOM 2969 C C . GLU A 1 397 ? -29.599 -16.773 50.995 1.00 87.38 397 GLU A C 1
ATOM 2971 O O . GLU A 1 397 ? -28.750 -16.706 50.107 1.00 87.38 397 GLU A O 1
ATOM 2976 N N . SER A 1 398 ? -29.796 -15.754 51.840 1.00 87.94 398 SER A N 1
ATOM 2977 C CA . SER A 1 398 ? -29.074 -14.480 51.748 1.00 87.94 398 SER A CA 1
ATOM 2978 C C . SER A 1 398 ? -27.562 -14.664 51.881 1.00 87.94 398 SER A C 1
ATOM 2980 O O . SER A 1 398 ? -26.804 -14.039 51.134 1.00 87.94 398 SER A O 1
ATOM 2982 N N . ARG A 1 399 ? -27.106 -15.532 52.794 1.00 89.75 399 ARG A N 1
ATOM 2983 C CA . ARG A 1 399 ? -25.682 -15.871 52.938 1.00 89.75 399 ARG A CA 1
ATOM 2984 C C . ARG A 1 399 ? -25.149 -16.604 51.711 1.00 89.75 399 ARG A C 1
ATOM 2986 O O . ARG A 1 399 ? -24.040 -16.303 51.266 1.00 89.75 399 ARG A O 1
ATOM 2993 N N . ALA A 1 400 ? -25.923 -17.536 51.154 1.00 87.56 400 ALA A N 1
ATOM 2994 C CA . ALA A 1 400 ? -25.546 -18.262 49.946 1.00 87.56 400 ALA A CA 1
ATOM 2995 C C . ALA A 1 400 ? -25.399 -17.319 48.741 1.00 87.56 400 ALA A C 1
ATOM 2997 O O . ALA A 1 400 ? -24.400 -17.399 48.023 1.00 87.56 400 ALA A O 1
ATOM 2998 N N . VAL A 1 401 ? -26.338 -16.386 48.556 1.00 88.06 401 VAL A N 1
ATOM 2999 C CA . VAL A 1 401 ? -26.282 -15.360 47.504 1.00 88.06 401 VAL A CA 1
ATOM 3000 C C . VAL A 1 401 ? -25.082 -14.435 47.706 1.00 88.06 401 VAL A C 1
ATOM 3002 O O . VAL A 1 401 ? -24.305 -14.245 46.773 1.00 88.06 401 VAL A O 1
ATOM 3005 N N . GLN A 1 402 ? -24.847 -13.929 48.922 1.00 87.50 402 GLN A N 1
ATOM 3006 C CA . GLN A 1 402 ? -23.674 -13.092 49.213 1.00 87.50 402 GLN A CA 1
ATOM 3007 C C . GLN A 1 402 ? -22.351 -13.789 48.873 1.00 87.50 402 GLN A C 1
ATOM 3009 O O . GLN A 1 402 ? -21.466 -13.172 48.278 1.00 87.50 402 GLN A O 1
ATOM 3014 N N . GLN A 1 403 ? -22.207 -15.074 49.211 1.00 88.62 403 GLN A N 1
ATOM 3015 C CA . GLN A 1 403 ? -21.003 -15.837 48.874 1.00 88.62 403 GLN A CA 1
ATOM 3016 C C . GLN A 1 403 ? -20.805 -15.985 47.361 1.00 88.62 403 GLN A C 1
ATOM 3018 O O . GLN A 1 403 ? -19.672 -15.891 46.885 1.00 88.62 403 GLN A O 1
ATOM 3023 N N . ARG A 1 404 ? -21.877 -16.207 46.591 1.00 87.00 404 ARG A N 1
ATOM 3024 C CA . ARG A 1 404 ? -21.792 -16.310 45.124 1.00 87.00 404 ARG A CA 1
ATOM 3025 C C . ARG A 1 404 ? -21.472 -14.975 44.470 1.00 87.00 404 ARG A C 1
ATOM 3027 O O . ARG A 1 404 ? -20.582 -14.926 43.624 1.00 87.00 404 ARG A O 1
ATOM 3034 N N . VAL A 1 405 ? -22.116 -13.895 44.914 1.00 87.69 405 VAL A N 1
ATOM 3035 C CA . VAL A 1 405 ? -21.834 -12.537 44.430 1.00 87.69 405 VAL A CA 1
ATOM 3036 C C . VAL A 1 405 ? -20.376 -12.177 44.690 1.00 87.69 405 VAL A C 1
ATOM 3038 O O . VAL A 1 405 ? -19.689 -11.731 43.776 1.00 87.69 405 VAL A O 1
ATOM 3041 N N . SER A 1 406 ? -19.869 -12.450 45.894 1.00 88.62 406 SER A N 1
ATOM 3042 C CA . SER A 1 406 ? -18.471 -12.187 46.247 1.00 88.62 406 SER A CA 1
ATOM 3043 C C . SER A 1 406 ? -17.485 -12.971 45.366 1.00 88.62 406 SER A C 1
ATOM 3045 O O . SER A 1 406 ? -16.541 -12.387 44.836 1.00 88.62 406 SER A O 1
ATOM 3047 N N . ARG A 1 407 ? -17.733 -14.268 45.120 1.00 88.56 407 ARG A N 1
ATOM 3048 C CA . ARG A 1 407 ? -16.903 -15.089 44.215 1.00 88.56 407 ARG A CA 1
ATOM 3049 C C . ARG A 1 407 ? -16.926 -14.588 42.773 1.00 88.56 407 ARG A C 1
ATOM 3051 O O . ARG A 1 407 ? -15.887 -14.578 42.117 1.00 88.56 407 ARG A O 1
ATOM 3058 N N . THR A 1 408 ? -18.092 -14.186 42.276 1.00 87.12 408 THR A N 1
ATOM 3059 C CA . THR A 1 408 ? -18.235 -13.691 40.901 1.00 87.12 408 THR A CA 1
ATOM 3060 C C . THR A 1 408 ? -17.586 -12.320 40.741 1.00 87.12 408 THR A C 1
ATOM 3062 O O . THR A 1 408 ? -16.860 -12.111 39.778 1.00 87.12 408 THR A O 1
ATOM 3065 N N . GLN A 1 409 ? -17.731 -11.420 41.720 1.00 85.44 409 GLN A N 1
ATOM 3066 C CA . GLN A 1 409 ? -17.006 -10.145 41.750 1.00 85.44 409 GLN A CA 1
ATOM 3067 C C . GLN A 1 409 ? -15.486 -10.344 41.743 1.00 85.44 409 GLN A C 1
ATOM 3069 O O . GLN A 1 409 ? -14.785 -9.632 41.028 1.00 85.44 409 GLN A O 1
ATOM 3074 N N . GLN A 1 410 ? -14.977 -11.326 42.493 1.00 88.31 410 GLN A N 1
ATOM 3075 C CA . GLN A 1 410 ? -13.551 -11.652 42.507 1.00 88.31 410 GLN A CA 1
ATOM 3076 C C . GLN A 1 410 ? -13.065 -12.205 41.156 1.00 88.31 410 GLN A C 1
ATOM 3078 O O . GLN A 1 410 ? -12.007 -11.817 40.677 1.00 88.31 410 GLN A O 1
ATOM 3083 N N . ARG A 1 411 ? -13.852 -13.055 40.487 1.00 87.00 411 ARG A N 1
ATOM 3084 C CA . ARG A 1 411 ? -13.534 -13.516 39.123 1.00 87.00 411 ARG A CA 1
ATOM 3085 C C . ARG A 1 411 ? -13.560 -12.391 38.093 1.00 87.00 411 ARG A C 1
ATOM 3087 O O . ARG A 1 411 ? -12.655 -12.306 37.269 1.00 87.00 411 ARG A O 1
ATOM 3094 N N . LEU A 1 412 ? -14.571 -11.526 38.147 1.00 86.44 412 LEU A N 1
ATOM 3095 C CA . LEU A 1 412 ? -14.686 -10.377 37.248 1.00 86.44 412 LEU A CA 1
ATOM 3096 C C . LEU A 1 412 ? -13.503 -9.419 37.415 1.00 86.44 412 LEU A C 1
ATOM 3098 O O . LEU A 1 412 ? -13.006 -8.904 36.418 1.00 86.44 412 LEU A O 1
ATOM 3102 N N . SER A 1 413 ? -13.019 -9.196 38.642 1.00 86.50 413 SER A N 1
ATOM 3103 C CA . SER A 1 413 ? -11.848 -8.343 38.869 1.00 86.50 413 SER A CA 1
ATOM 3104 C C . SER A 1 413 ? -10.553 -8.968 38.336 1.00 86.50 413 SER A C 1
ATOM 3106 O O . SER A 1 413 ? -9.749 -8.258 37.732 1.00 86.50 413 SER A O 1
ATOM 3108 N N . GLU A 1 414 ? -10.373 -10.285 38.477 1.00 88.88 414 GLU A N 1
ATOM 3109 C CA . GLU A 1 414 ? -9.244 -11.025 37.892 1.00 88.88 414 GLU A CA 1
ATOM 3110 C C . GLU A 1 414 ? -9.254 -10.976 36.355 1.00 88.88 414 GLU A C 1
ATOM 3112 O O . GLU A 1 414 ? -8.235 -10.683 35.729 1.00 88.88 414 GLU A O 1
ATOM 3117 N N . GLU A 1 415 ? -10.406 -11.222 35.731 1.00 87.44 415 GLU A N 1
ATOM 3118 C CA . GLU A 1 415 ? -10.565 -11.166 34.273 1.00 87.44 415 GLU A CA 1
ATOM 3119 C C . GLU A 1 415 ? -10.430 -9.728 33.743 1.00 87.44 415 GLU A C 1
ATOM 3121 O O . GLU A 1 415 ? -9.815 -9.513 32.700 1.00 87.44 415 GLU A O 1
ATOM 3126 N N . HIS A 1 416 ? -10.913 -8.721 34.477 1.00 83.81 416 HIS A N 1
ATOM 3127 C CA . HIS A 1 416 ? -10.712 -7.314 34.125 1.00 83.81 416 HIS A CA 1
ATOM 3128 C C . HIS A 1 416 ? -9.230 -6.912 34.174 1.00 83.81 416 HIS A C 1
ATOM 3130 O O . HIS A 1 416 ? -8.749 -6.231 33.268 1.00 83.81 416 HIS A O 1
ATOM 3136 N N . ALA A 1 417 ? -8.481 -7.383 35.177 1.00 88.00 417 ALA A N 1
ATOM 3137 C CA . ALA A 1 417 ? -7.037 -7.166 35.248 1.00 88.00 417 ALA A CA 1
ATOM 3138 C C . ALA A 1 417 ? -6.311 -7.786 34.038 1.00 88.00 417 ALA A C 1
ATOM 3140 O O . ALA A 1 417 ? -5.483 -7.122 33.414 1.00 88.00 417 ALA A O 1
ATOM 3141 N N . ARG A 1 418 ? -6.681 -9.014 33.645 1.00 87.62 418 ARG A N 1
ATOM 3142 C CA . ARG A 1 418 ? -6.153 -9.676 32.435 1.00 87.62 418 ARG A CA 1
ATOM 3143 C C . ARG A 1 418 ? -6.508 -8.928 31.152 1.00 87.62 418 ARG A C 1
ATOM 3145 O O . ARG A 1 418 ? -5.664 -8.796 30.269 1.00 87.62 418 ARG A O 1
ATOM 3152 N N . ALA A 1 419 ? -7.740 -8.431 31.039 1.00 86.00 419 ALA A N 1
ATOM 3153 C CA . ALA A 1 419 ? -8.171 -7.637 29.892 1.00 86.00 419 ALA A CA 1
ATOM 3154 C C . ALA A 1 419 ? -7.336 -6.353 29.767 1.00 86.00 419 ALA A C 1
ATOM 3156 O O . ALA A 1 419 ? -6.820 -6.069 28.689 1.00 86.00 419 ALA A O 1
ATOM 3157 N N . SER A 1 420 ? -7.116 -5.637 30.874 1.00 86.44 420 SER A N 1
ATOM 3158 C CA . SER A 1 420 ? -6.273 -4.436 30.892 1.00 86.44 420 SER A CA 1
ATOM 3159 C C . SER A 1 420 ? -4.816 -4.729 30.511 1.00 86.44 420 SER A C 1
ATOM 3161 O O . SER A 1 420 ? -4.181 -3.907 29.847 1.00 86.44 420 SER A O 1
ATOM 3163 N N . GLU A 1 421 ? -4.271 -5.878 30.918 1.00 89.69 421 GLU A N 1
ATOM 3164 C CA . GLU A 1 421 ? -2.920 -6.306 30.540 1.00 89.69 421 GLU A CA 1
ATOM 3165 C C . GLU A 1 421 ? -2.826 -6.592 29.035 1.00 89.69 421 GLU A C 1
ATOM 3167 O O . GLU A 1 421 ? -1.925 -6.088 28.360 1.00 89.69 421 GLU A O 1
ATOM 3172 N N . LEU A 1 422 ? -3.790 -7.335 28.482 1.00 85.19 422 LEU A N 1
ATOM 3173 C CA . LEU A 1 422 ? -3.864 -7.607 27.046 1.00 85.19 422 LEU A CA 1
ATOM 3174 C C . LEU A 1 422 ? -4.060 -6.331 26.227 1.00 85.19 422 LEU A C 1
ATOM 3176 O O . LEU A 1 422 ? -3.418 -6.179 25.192 1.00 85.19 422 LEU A O 1
ATOM 3180 N N . GLU A 1 423 ? -4.891 -5.396 26.682 1.00 82.25 423 GLU A N 1
ATOM 3181 C CA . GLU A 1 423 ? -5.052 -4.089 26.040 1.00 82.25 423 GLU A CA 1
ATOM 3182 C C . GLU A 1 423 ? -3.742 -3.302 26.012 1.00 82.25 423 GLU A C 1
ATOM 3184 O O . GLU A 1 423 ? -3.391 -2.730 24.976 1.00 82.25 423 GLU A O 1
ATOM 3189 N N . SER A 1 424 ? -2.990 -3.295 27.119 1.00 87.69 424 SER A N 1
ATOM 3190 C CA . SER A 1 424 ? -1.658 -2.686 27.146 1.00 87.69 424 SER A CA 1
ATOM 3191 C C . SER A 1 424 ? -0.727 -3.380 26.160 1.00 87.69 424 SER A C 1
ATOM 3193 O O . SER A 1 424 ? -0.076 -2.712 25.363 1.00 87.69 424 SER A O 1
ATOM 3195 N N . ARG A 1 425 ? -0.722 -4.717 26.138 1.00 86.44 425 ARG A N 1
ATOM 3196 C CA . ARG A 1 425 ? 0.125 -5.494 25.231 1.00 86.44 425 ARG A CA 1
ATOM 3197 C C . ARG A 1 425 ? -0.212 -5.243 23.763 1.00 86.44 425 ARG A C 1
ATOM 3199 O O . ARG A 1 425 ? 0.702 -5.114 22.953 1.00 86.44 425 ARG A O 1
ATOM 3206 N N . VAL A 1 426 ? -1.496 -5.152 23.414 1.00 83.12 426 VAL A N 1
ATOM 3207 C CA . VAL A 1 426 ? -1.948 -4.782 22.064 1.00 83.12 426 VAL A CA 1
ATOM 3208 C C . VAL A 1 426 ? -1.462 -3.380 21.721 1.00 83.12 426 VAL A C 1
ATOM 3210 O O . VAL A 1 426 ? -0.911 -3.191 20.642 1.00 83.12 426 VAL A O 1
ATOM 3213 N N . ARG A 1 427 ? -1.600 -2.414 22.635 1.00 83.38 427 ARG A N 1
ATOM 3214 C CA . ARG A 1 427 ? -1.139 -1.036 22.426 1.00 83.38 427 ARG A CA 1
ATOM 3215 C C . ARG A 1 427 ? 0.374 -0.960 22.215 1.00 83.38 427 ARG A C 1
ATOM 3217 O O . ARG A 1 427 ? 0.818 -0.235 21.328 1.00 83.38 427 ARG A O 1
ATOM 3224 N N . ASP A 1 428 ? 1.147 -1.729 22.975 1.00 84.44 428 ASP A N 1
ATOM 3225 C CA . ASP A 1 428 ? 2.603 -1.802 22.843 1.00 84.44 428 ASP A CA 1
ATOM 3226 C C . ASP A 1 428 ? 3.007 -2.425 21.505 1.00 84.44 428 ASP A C 1
ATOM 3228 O O . ASP A 1 428 ? 3.822 -1.855 20.781 1.00 84.44 428 ASP A O 1
ATOM 3232 N N . LEU A 1 429 ? 2.386 -3.551 21.133 1.00 81.94 429 LEU A N 1
ATOM 3233 C CA . LEU A 1 429 ? 2.609 -4.206 19.843 1.00 81.94 429 LEU A CA 1
ATOM 3234 C C . LEU A 1 429 ? 2.201 -3.307 18.676 1.00 81.94 429 LEU A C 1
ATOM 3236 O O . LEU A 1 429 ? 2.896 -3.259 17.669 1.00 81.94 429 LEU A O 1
ATOM 3240 N N . GLU A 1 430 ? 1.099 -2.569 18.795 1.00 73.44 430 GLU A N 1
ATOM 3241 C CA . GLU A 1 430 ? 0.699 -1.566 17.811 1.00 73.44 430 GLU A CA 1
ATOM 3242 C C . GLU A 1 430 ? 1.694 -0.413 17.738 1.00 73.44 430 GLU A C 1
ATOM 3244 O O . GLU A 1 430 ? 1.979 0.051 16.640 1.00 73.44 430 GLU A O 1
ATOM 3249 N N . GLY A 1 431 ? 2.241 0.033 18.868 1.00 73.44 431 GLY A N 1
ATOM 3250 C CA . GLY A 1 431 ? 3.297 1.039 18.919 1.00 73.44 431 GLY A CA 1
ATOM 3251 C C . GLY A 1 431 ? 4.589 0.561 18.258 1.00 73.44 431 GLY A C 1
ATOM 3252 O O . GLY A 1 431 ? 5.199 1.307 17.500 1.00 73.44 431 GLY A O 1
ATOM 3253 N N . GLU A 1 432 ? 4.986 -0.690 18.481 1.00 74.19 432 GLU A N 1
ATOM 3254 C CA . GLU A 1 432 ? 6.153 -1.309 17.846 1.00 74.19 432 GLU A CA 1
ATOM 3255 C C . GLU A 1 432 ? 5.927 -1.5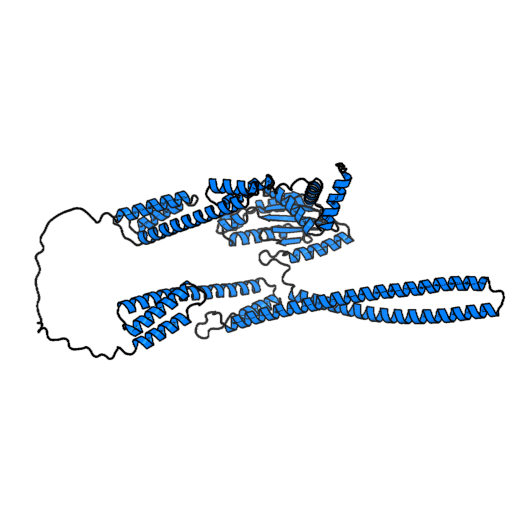17 16.343 1.00 74.19 432 GLU A C 1
ATOM 3257 O O . GLU A 1 432 ? 6.794 -1.199 15.529 1.00 74.19 432 GLU A O 1
ATOM 3262 N N . LEU A 1 433 ? 4.726 -1.954 15.949 1.00 67.38 433 LEU A N 1
ATOM 3263 C CA . LEU A 1 433 ? 4.348 -2.078 14.546 1.00 67.38 433 LEU A CA 1
ATOM 3264 C C . LEU A 1 433 ? 4.305 -0.716 13.854 1.00 67.38 433 LEU A C 1
ATOM 3266 O O . LEU A 1 433 ? 4.742 -0.623 12.711 1.00 67.38 433 LEU A O 1
ATOM 3270 N N . ARG A 1 434 ? 3.785 0.319 14.527 1.00 62.81 434 ARG A N 1
ATOM 3271 C CA . ARG A 1 434 ? 3.783 1.709 14.052 1.00 62.81 434 ARG A CA 1
ATOM 3272 C C . ARG A 1 434 ? 5.208 2.206 13.896 1.00 62.81 434 ARG A C 1
ATOM 3274 O O . ARG A 1 434 ? 5.566 2.526 12.782 1.00 62.81 434 ARG A O 1
ATOM 3281 N N . ARG A 1 435 ? 6.082 2.076 14.895 1.00 63.56 435 ARG A N 1
ATOM 3282 C CA . ARG A 1 435 ? 7.512 2.424 14.758 1.00 63.56 435 ARG A CA 1
ATOM 3283 C C . ARG A 1 435 ? 8.206 1.723 13.586 1.00 63.56 435 ARG A C 1
ATOM 3285 O O . ARG A 1 435 ? 9.014 2.340 12.909 1.00 63.56 435 ARG A O 1
ATOM 3292 N N . LEU A 1 436 ? 7.871 0.459 13.315 1.00 60.12 436 LEU A N 1
ATOM 3293 C CA . LEU A 1 436 ? 8.373 -0.285 12.149 1.00 60.12 436 LEU A CA 1
ATOM 3294 C C . LEU A 1 436 ? 7.668 0.064 10.823 1.00 60.12 436 LEU A C 1
ATOM 3296 O O . LEU A 1 436 ? 8.112 -0.379 9.767 1.00 60.12 436 LEU A O 1
ATOM 3300 N N . SER A 1 437 ? 6.544 0.784 10.869 1.00 51.78 437 SER A N 1
ATOM 3301 C CA . SER A 1 437 ? 5.687 1.123 9.722 1.00 51.78 437 SER A CA 1
ATOM 3302 C C . SER A 1 437 ? 5.517 2.631 9.491 1.00 51.78 437 SER A C 1
ATOM 3304 O O . SER A 1 437 ? 4.838 3.000 8.533 1.00 51.78 437 SER A O 1
ATOM 3306 N N . ASP A 1 438 ? 6.036 3.504 10.354 1.00 47.03 438 ASP A N 1
ATOM 3307 C CA . ASP A 1 438 ? 5.688 4.933 10.401 1.00 47.03 438 ASP A CA 1
ATOM 3308 C C . ASP A 1 438 ? 6.272 5.742 9.234 1.00 47.03 438 ASP A C 1
ATOM 3310 O O . ASP A 1 438 ? 5.868 6.874 9.017 1.00 47.03 438 ASP A O 1
ATOM 3314 N N . GLU A 1 439 ? 7.045 5.127 8.343 1.00 52.03 439 GLU A N 1
ATOM 3315 C CA . GLU A 1 439 ? 7.570 5.780 7.133 1.00 52.03 439 GLU A CA 1
ATOM 3316 C C . GLU A 1 439 ? 6.688 5.676 5.878 1.00 52.03 439 GLU A C 1
ATOM 3318 O O . GLU A 1 439 ? 7.141 5.895 4.761 1.00 52.03 439 GLU A O 1
ATOM 3323 N N . VAL A 1 440 ? 5.399 5.357 6.002 1.00 58.50 440 VAL A N 1
ATOM 3324 C CA . VAL A 1 440 ? 4.531 5.232 4.813 1.00 58.50 440 VAL A CA 1
ATOM 3325 C C . VAL A 1 440 ? 3.221 5.987 4.988 1.00 58.50 440 VAL A C 1
ATOM 3327 O O . VAL A 1 440 ? 2.162 5.419 4.749 1.00 58.50 440 VAL A O 1
ATOM 3330 N N . ALA A 1 441 ? 3.236 7.243 5.438 1.00 61.84 441 ALA A N 1
ATOM 3331 C CA . ALA A 1 441 ? 2.060 8.129 5.354 1.00 61.84 441 ALA A CA 1
ATOM 3332 C C . ALA A 1 441 ? 2.216 9.248 4.312 1.00 61.84 441 ALA A C 1
ATOM 3334 O O . ALA A 1 441 ? 1.214 9.843 3.924 1.00 61.84 441 ALA A O 1
ATOM 3335 N N . THR A 1 442 ? 3.431 9.471 3.810 1.00 68.88 442 THR A N 1
ATOM 3336 C CA . THR A 1 442 ? 3.774 10.510 2.831 1.00 68.88 442 THR A CA 1
ATOM 3337 C C . THR A 1 442 ? 4.188 9.861 1.507 1.00 68.88 442 THR A C 1
ATOM 3339 O O . THR A 1 442 ? 4.732 8.756 1.480 1.00 68.88 442 THR A O 1
ATOM 3342 N N . ASP A 1 443 ? 3.855 10.495 0.389 1.00 79.75 443 ASP A N 1
ATOM 3343 C CA . ASP A 1 443 ? 4.304 10.115 -0.946 1.00 79.75 443 ASP A CA 1
ATOM 3344 C C . ASP A 1 443 ? 5.703 10.683 -1.195 1.00 79.75 443 ASP A C 1
ATOM 3346 O O . ASP A 1 443 ? 5.904 11.896 -1.153 1.00 79.75 443 ASP A O 1
ATOM 3350 N N . ALA A 1 444 ? 6.654 9.799 -1.489 1.00 68.44 444 ALA A N 1
ATOM 3351 C CA . ALA A 1 444 ? 8.061 10.138 -1.680 1.00 68.44 444 ALA A CA 1
ATOM 3352 C C . ALA A 1 444 ? 8.296 11.201 -2.770 1.00 68.44 444 ALA A C 1
ATOM 3354 O O . ALA A 1 444 ? 9.137 12.085 -2.618 1.00 68.44 444 ALA A O 1
ATOM 3355 N N . LEU A 1 445 ? 7.532 11.153 -3.865 1.00 78.38 445 LEU A N 1
ATOM 3356 C CA . LEU A 1 445 ? 7.728 12.065 -4.990 1.00 78.38 445 LEU A CA 1
ATOM 3357 C C . LEU A 1 445 ? 7.167 13.464 -4.710 1.00 78.38 445 LEU A C 1
ATOM 3359 O O . LEU A 1 445 ? 7.789 14.468 -5.048 1.00 78.38 445 LEU A O 1
ATOM 3363 N N . THR A 1 446 ? 5.964 13.531 -4.143 1.00 80.62 446 THR A N 1
ATOM 3364 C CA . THR A 1 446 ? 5.176 14.771 -4.052 1.00 80.62 446 THR A CA 1
ATOM 3365 C C . THR A 1 446 ? 5.171 15.405 -2.663 1.00 80.62 446 THR A C 1
ATOM 3367 O O . THR A 1 446 ? 4.766 16.563 -2.518 1.00 80.62 446 THR A O 1
ATOM 3370 N N . GLN A 1 447 ? 5.648 14.683 -1.645 1.00 84.88 447 GLN A N 1
ATOM 3371 C CA . GLN A 1 447 ? 5.738 15.139 -0.255 1.00 84.88 447 GLN A CA 1
ATOM 3372 C C . GLN A 1 447 ? 4.376 15.561 0.334 1.00 84.88 447 GLN A C 1
ATOM 3374 O O . GLN A 1 447 ? 4.295 16.405 1.227 1.00 84.88 447 GLN A O 1
ATOM 3379 N N . VAL A 1 448 ? 3.279 15.020 -0.204 1.00 85.56 448 VAL A N 1
ATOM 3380 C CA . VAL A 1 448 ? 1.932 15.078 0.391 1.00 85.56 448 VAL A CA 1
ATOM 3381 C C . VAL A 1 448 ? 1.576 13.707 0.950 1.00 85.56 448 VAL A C 1
ATOM 3383 O O . VAL A 1 448 ? 2.331 12.758 0.753 1.00 85.56 448 VAL A O 1
ATOM 3386 N N . ALA A 1 449 ? 0.447 13.561 1.644 1.00 85.19 449 ALA A N 1
ATOM 3387 C CA . ALA A 1 449 ? 0.070 12.255 2.172 1.00 85.19 449 ALA A CA 1
ATOM 3388 C C . ALA A 1 449 ? -0.043 11.212 1.040 1.00 85.19 449 ALA A C 1
ATOM 3390 O O . ALA A 1 449 ? -0.425 11.527 -0.082 1.00 85.19 449 ALA A O 1
ATOM 3391 N N . ASN A 1 450 ? 0.285 9.956 1.304 1.00 83.88 450 ASN A N 1
ATOM 3392 C CA . ASN A 1 450 ? -0.026 8.850 0.402 1.00 83.88 450 ASN A CA 1
ATOM 3393 C C . ASN A 1 450 ? -1.398 8.255 0.766 1.00 83.88 450 ASN A C 1
ATOM 3395 O O . ASN A 1 450 ? -2.055 8.698 1.713 1.00 83.88 450 ASN A O 1
ATOM 3399 N N . ARG A 1 451 ? -1.837 7.208 0.057 1.00 82.88 451 ARG A N 1
ATOM 3400 C CA . ARG A 1 451 ? -3.120 6.534 0.333 1.00 82.88 451 ARG A CA 1
ATOM 3401 C C . ARG A 1 451 ? -3.308 6.143 1.806 1.00 82.88 451 ARG A C 1
ATOM 3403 O O . ARG A 1 451 ? -4.428 6.175 2.302 1.00 82.88 451 ARG A O 1
ATOM 3410 N N . ARG A 1 452 ? -2.241 5.791 2.529 1.00 77.25 452 ARG A N 1
ATOM 3411 C CA . ARG A 1 452 ? -2.327 5.439 3.953 1.00 77.25 452 ARG A CA 1
ATOM 3412 C C . ARG A 1 452 ? -2.470 6.676 4.841 1.00 77.25 452 ARG A C 1
ATOM 3414 O O . ARG A 1 452 ? -3.286 6.648 5.758 1.00 77.25 452 ARG A O 1
ATOM 3421 N N . GLY A 1 453 ? -1.738 7.751 4.544 1.00 81.44 453 GLY A N 1
ATOM 3422 C CA . GLY A 1 453 ? -1.904 9.040 5.223 1.00 81.44 453 GLY A CA 1
ATOM 3423 C C . GLY A 1 453 ? -3.304 9.630 5.024 1.00 81.44 453 GLY A C 1
ATOM 3424 O O . GLY A 1 453 ? -3.897 10.133 5.975 1.00 81.44 453 GLY A O 1
ATOM 3425 N N . LEU A 1 454 ? -3.893 9.459 3.834 1.00 89.88 454 LEU A N 1
ATOM 3426 C CA . LEU A 1 454 ? -5.290 9.819 3.564 1.00 89.88 454 LEU A CA 1
ATOM 3427 C C . LEU A 1 454 ? -6.260 9.110 4.512 1.00 89.88 454 LEU A C 1
ATOM 3429 O O . LEU A 1 454 ? -7.130 9.751 5.092 1.00 89.88 454 LEU A O 1
ATOM 3433 N N . MET A 1 455 ? -6.111 7.792 4.675 1.00 87.00 455 MET A N 1
ATOM 3434 C CA . MET A 1 455 ? -6.991 7.011 5.549 1.00 87.00 455 MET A CA 1
ATOM 3435 C C . MET A 1 455 ? -6.880 7.449 7.008 1.00 87.00 455 MET A C 1
ATOM 3437 O O . MET A 1 455 ? -7.889 7.522 7.700 1.00 87.00 455 MET A O 1
ATOM 3441 N N . GLN A 1 456 ? -5.671 7.766 7.476 1.00 84.50 456 GLN A N 1
ATOM 3442 C CA . GLN A 1 456 ? -5.462 8.273 8.834 1.00 84.50 456 GLN A CA 1
ATOM 3443 C C . GLN A 1 456 ? -6.141 9.630 9.044 1.00 84.50 456 GLN A C 1
ATOM 3445 O O . GLN A 1 456 ? -6.826 9.816 10.049 1.00 84.50 456 GLN A O 1
ATOM 3450 N N . ALA A 1 457 ? -5.990 10.549 8.085 1.00 88.50 457 ALA A N 1
ATOM 3451 C CA . ALA A 1 457 ? -6.659 11.845 8.116 1.00 88.50 457 ALA A CA 1
ATOM 3452 C C . ALA A 1 457 ? -8.187 11.688 8.093 1.00 88.50 457 ALA A C 1
ATOM 3454 O O . ALA A 1 457 ? -8.884 12.274 8.916 1.00 88.50 457 ALA A O 1
ATOM 3455 N N . PHE A 1 458 ? -8.712 10.827 7.219 1.00 93.38 458 PHE A N 1
ATOM 3456 C CA . PHE A 1 458 ? -10.144 10.555 7.139 1.00 93.38 458 PHE A CA 1
ATOM 3457 C C . PHE A 1 458 ? -10.716 9.981 8.438 1.00 93.38 458 PHE A C 1
ATOM 3459 O O . PHE A 1 458 ? -11.765 10.425 8.887 1.00 93.38 458 PHE A O 1
ATOM 3466 N N . GLU A 1 459 ? -10.045 9.013 9.059 1.00 89.44 459 GLU A N 1
ATOM 3467 C CA . GLU A 1 459 ? -10.502 8.417 10.319 1.00 89.44 459 GLU A CA 1
ATOM 3468 C C . GLU A 1 459 ? -10.531 9.444 11.462 1.00 89.44 459 GLU A C 1
ATOM 3470 O O . GLU A 1 459 ? -11.470 9.454 12.263 1.00 89.44 459 GLU A O 1
ATOM 3475 N N . ALA A 1 460 ? -9.550 10.352 11.507 1.00 87.44 460 ALA A N 1
ATOM 3476 C CA . ALA A 1 460 ? -9.541 11.457 12.461 1.00 87.44 460 ALA A CA 1
ATOM 3477 C C . ALA A 1 460 ? -10.720 12.417 12.233 1.00 87.44 460 ALA A C 1
ATOM 3479 O O . ALA A 1 460 ? -11.403 12.789 13.189 1.00 87.44 460 ALA A O 1
ATOM 3480 N N . GLU A 1 461 ? -10.999 12.772 10.978 1.00 91.31 461 GLU A N 1
ATOM 3481 C CA . GLU A 1 461 ? -12.113 13.656 10.632 1.00 91.31 461 GLU A CA 1
ATOM 3482 C C . GLU A 1 461 ? -13.474 12.983 10.833 1.00 91.31 461 GLU A C 1
ATOM 3484 O O . GLU A 1 461 ? -14.380 13.604 11.383 1.00 91.31 461 GLU A O 1
ATOM 3489 N N . ARG A 1 462 ? -13.616 11.686 10.532 1.00 89.25 462 ARG A N 1
ATOM 3490 C CA . ARG A 1 462 ? -14.835 10.922 10.838 1.00 89.25 462 ARG A CA 1
ATOM 3491 C C . ARG A 1 462 ? -15.166 10.985 12.327 1.00 89.25 462 ARG A C 1
ATOM 3493 O O . ARG A 1 462 ? -16.301 11.285 12.682 1.00 89.25 462 ARG A O 1
ATOM 3500 N N . ALA A 1 463 ? -14.173 10.787 13.195 1.00 86.88 463 ALA A N 1
ATOM 3501 C CA . ALA A 1 463 ? -14.369 10.887 14.640 1.00 86.88 463 ALA A CA 1
ATOM 3502 C C . ALA A 1 463 ? -14.818 12.294 15.090 1.00 86.88 463 ALA A C 1
ATOM 3504 O O . ALA A 1 463 ? -15.568 12.421 16.058 1.00 86.88 463 ALA A O 1
ATOM 3505 N N . ARG A 1 464 ? -14.389 13.360 14.396 1.00 86.38 464 ARG A N 1
ATOM 3506 C CA . ARG A 1 464 ? -14.867 14.730 14.653 1.00 86.38 464 ARG A CA 1
ATOM 3507 C C . ARG A 1 464 ? -16.303 14.932 14.182 1.00 86.38 464 ARG A C 1
ATOM 3509 O O . ARG A 1 464 ? -17.079 15.541 14.911 1.00 86.38 464 ARG A O 1
ATOM 3516 N N . ILE A 1 465 ? -16.667 14.410 13.012 1.00 89.00 465 ILE A N 1
ATOM 3517 C CA . ILE A 1 465 ? -18.037 14.472 12.478 1.00 89.00 465 ILE A CA 1
ATOM 3518 C C . ILE A 1 465 ? -19.004 13.756 13.420 1.00 89.00 465 ILE A C 1
ATOM 3520 O O . ILE A 1 465 ? -20.045 14.314 13.754 1.00 89.00 465 ILE A O 1
ATOM 3524 N N . ASP A 1 466 ? -18.635 12.569 13.903 1.00 86.06 466 ASP A N 1
ATOM 3525 C CA . ASP A 1 466 ? -19.463 11.785 14.825 1.00 86.06 466 ASP A CA 1
ATOM 3526 C C . ASP A 1 466 ? -19.712 12.525 16.153 1.00 86.06 466 ASP A C 1
ATOM 3528 O O . ASP A 1 466 ? -20.758 12.350 16.777 1.00 86.06 466 ASP A O 1
ATOM 3532 N N . ARG A 1 467 ? -18.769 13.376 16.583 1.00 86.38 467 ARG A N 1
ATOM 3533 C CA . ARG A 1 467 ? -18.875 14.162 17.821 1.00 86.38 467 ARG A CA 1
ATOM 3534 C C . ARG A 1 467 ? -19.597 15.497 17.633 1.00 86.38 467 ARG A C 1
ATOM 3536 O O . ARG A 1 467 ? -20.450 15.850 18.443 1.00 86.38 467 ARG A O 1
ATOM 3543 N N . ASP A 1 468 ? -19.217 16.247 16.603 1.00 86.62 468 ASP A N 1
ATOM 3544 C CA . ASP A 1 468 ? -19.555 17.666 16.448 1.00 86.62 468 ASP A CA 1
ATOM 3545 C C . ASP A 1 468 ? -20.584 17.912 15.323 1.00 86.62 468 ASP A C 1
ATOM 3547 O O . ASP A 1 468 ? -21.090 19.025 15.186 1.00 86.62 468 ASP A O 1
ATOM 3551 N N . GLY A 1 469 ? -20.900 16.895 14.511 1.00 84.75 469 GLY A N 1
ATOM 3552 C CA . GLY A 1 469 ? -21.907 16.947 13.443 1.00 84.75 469 GLY A CA 1
ATOM 3553 C C . GLY A 1 469 ? -21.553 17.851 12.257 1.00 84.75 469 GLY A C 1
ATOM 3554 O O . GLY A 1 469 ? -22.440 18.237 11.494 1.00 84.75 469 GLY A O 1
ATOM 3555 N N . ARG A 1 470 ? -20.282 18.242 12.116 1.00 86.88 470 ARG A N 1
ATOM 3556 C CA . ARG A 1 470 ? -19.835 19.186 11.082 1.00 86.88 470 ARG A CA 1
ATOM 3557 C C . ARG A 1 470 ? -19.686 18.518 9.706 1.00 86.88 470 ARG A C 1
ATOM 3559 O O . ARG A 1 470 ? -19.422 17.319 9.646 1.00 86.88 470 ARG A O 1
ATOM 3566 N N . PRO A 1 471 ? -19.871 19.256 8.594 1.00 91.69 471 PRO A N 1
ATOM 3567 C CA . PRO A 1 471 ? -19.778 18.689 7.251 1.00 91.69 471 PRO A CA 1
ATOM 3568 C C . PRO A 1 471 ? -18.326 18.412 6.839 1.00 91.69 471 PRO A C 1
ATOM 3570 O O . PRO A 1 471 ? -17.415 19.146 7.211 1.00 91.69 471 PRO A O 1
ATOM 3573 N N . LEU A 1 472 ? -18.131 17.386 6.013 1.00 95.31 472 LEU A N 1
ATOM 3574 C CA . LEU A 1 472 ? -16.864 17.067 5.357 1.00 95.31 472 LEU A CA 1
ATOM 3575 C C . LEU A 1 472 ? -17.116 16.926 3.857 1.00 95.31 472 LEU A C 1
ATOM 3577 O O . LEU A 1 472 ? -18.010 16.182 3.443 1.00 95.31 472 LEU A O 1
ATOM 3581 N N . ALA A 1 473 ? -16.313 17.605 3.046 1.00 96.44 473 ALA A N 1
ATOM 3582 C CA . ALA A 1 473 ? -16.303 17.420 1.602 1.00 96.44 473 ALA A CA 1
ATOM 3583 C C . ALA A 1 473 ? -15.060 16.637 1.162 1.00 96.44 473 ALA A C 1
ATOM 3585 O O . ALA A 1 473 ? -13.971 16.795 1.720 1.00 96.44 473 ALA A O 1
ATOM 3586 N N . VAL A 1 474 ? -15.238 15.799 0.143 1.00 96.75 474 VAL A N 1
ATOM 3587 C CA . VAL A 1 474 ? -14.185 14.988 -0.472 1.00 96.75 474 VAL A CA 1
ATOM 3588 C C . VAL A 1 474 ? -14.052 15.406 -1.930 1.00 96.75 474 VAL A C 1
ATOM 3590 O O . VAL A 1 474 ? -15.036 15.419 -2.670 1.00 96.75 474 VAL A O 1
ATOM 3593 N N . GLY A 1 475 ? -12.837 15.766 -2.332 1.00 96.25 475 GLY A N 1
ATOM 3594 C CA . GLY A 1 475 ? -12.485 16.097 -3.706 1.00 96.25 475 GLY A CA 1
ATOM 3595 C C . GLY A 1 475 ? -11.541 15.060 -4.299 1.00 96.25 475 GLY A C 1
ATOM 3596 O O . GLY A 1 475 ? -10.549 14.712 -3.666 1.00 96.25 475 GLY A O 1
ATOM 3597 N N . LEU A 1 476 ? -11.815 14.606 -5.517 1.00 96.62 476 LEU A N 1
ATOM 3598 C CA . LEU A 1 476 ? -10.910 13.786 -6.319 1.00 96.62 476 LEU A CA 1
ATOM 3599 C C . LEU A 1 476 ? -10.402 14.620 -7.496 1.00 96.62 476 LEU A C 1
ATOM 3601 O O . LEU A 1 476 ? -11.194 15.196 -8.236 1.00 96.62 476 LEU A O 1
ATOM 3605 N N . ILE A 1 477 ? -9.087 14.708 -7.645 1.00 95.31 477 ILE A N 1
ATOM 3606 C CA . ILE A 1 477 ? -8.373 15.506 -8.643 1.00 95.31 477 ILE A CA 1
ATOM 3607 C C . ILE A 1 477 ? -7.582 14.561 -9.541 1.00 95.31 477 ILE A C 1
ATOM 3609 O O . ILE A 1 477 ? -6.891 13.678 -9.042 1.00 95.31 477 ILE A O 1
ATOM 3613 N N . ASP A 1 478 ? -7.602 14.806 -10.845 1.00 94.50 478 ASP A N 1
ATOM 3614 C CA . ASP A 1 478 ? -6.825 14.055 -11.829 1.00 94.50 478 ASP A CA 1
ATOM 3615 C C . ASP A 1 478 ? -6.201 14.992 -12.867 1.00 94.50 478 ASP A C 1
ATOM 3617 O O . ASP A 1 478 ? -6.853 15.919 -13.364 1.00 94.50 478 ASP A O 1
ATOM 3621 N N . ILE A 1 479 ? -4.920 14.766 -13.173 1.00 91.38 479 ILE A N 1
ATOM 3622 C CA . ILE A 1 479 ? -4.185 15.568 -14.154 1.00 91.38 479 ILE A CA 1
ATOM 3623 C C . ILE A 1 479 ? -4.643 15.235 -15.577 1.00 91.38 479 ILE A C 1
ATOM 3625 O O . ILE A 1 479 ? -4.478 14.125 -16.085 1.00 91.38 479 ILE A O 1
ATOM 3629 N N . ASP A 1 480 ? -5.103 16.253 -16.302 1.00 90.12 480 ASP A N 1
ATOM 3630 C CA . ASP A 1 480 ? -5.597 16.072 -17.656 1.00 90.12 480 ASP A CA 1
ATOM 3631 C C . ASP A 1 480 ? -4.470 15.687 -18.622 1.00 90.12 480 ASP A C 1
ATOM 3633 O O . ASP A 1 480 ? -3.500 16.415 -18.822 1.00 90.12 480 ASP A O 1
ATOM 3637 N N . ASN A 1 481 ? -4.669 14.579 -19.340 1.00 88.00 481 ASN A N 1
ATOM 3638 C CA . ASN A 1 481 ? -3.747 14.099 -20.376 1.00 88.00 481 ASN A CA 1
ATOM 3639 C C . ASN A 1 481 ? -2.336 13.752 -19.860 1.00 88.00 481 ASN A C 1
ATOM 3641 O O . ASN A 1 481 ? -1.395 13.773 -20.656 1.00 88.00 481 ASN A O 1
ATOM 3645 N N . PHE A 1 482 ? -2.180 13.380 -18.588 1.00 88.19 482 PHE A N 1
ATOM 3646 C CA . PHE A 1 482 ? -0.880 13.061 -17.989 1.00 88.19 482 PHE A CA 1
ATOM 3647 C C . PHE A 1 482 ? -0.087 11.994 -18.762 1.00 88.19 482 PHE A C 1
ATOM 3649 O O . PHE A 1 482 ? 1.100 12.165 -19.031 1.00 88.19 482 PHE A O 1
ATOM 3656 N N . LYS A 1 483 ? -0.749 10.943 -19.262 1.00 86.75 483 LYS A N 1
ATOM 3657 C CA . LYS A 1 483 ? -0.094 9.974 -20.156 1.00 86.75 483 LYS A CA 1
ATOM 3658 C C . LYS A 1 483 ? 0.512 10.619 -21.412 1.00 86.75 483 LYS A C 1
ATOM 3660 O O . LYS A 1 483 ? 1.640 10.307 -21.766 1.00 86.75 483 LYS A O 1
ATOM 3665 N N . ARG A 1 484 ? -0.199 11.549 -22.068 1.00 85.50 484 ARG A N 1
ATOM 3666 C CA . ARG A 1 484 ? 0.329 12.260 -23.251 1.00 85.50 484 ARG A CA 1
ATOM 3667 C C . ARG A 1 484 ? 1.506 13.160 -22.889 1.00 85.50 484 ARG A C 1
ATOM 3669 O O . ARG A 1 484 ? 2.402 13.307 -23.713 1.00 85.50 484 ARG A O 1
ATOM 3676 N N . LEU A 1 485 ? 1.488 13.762 -21.700 1.00 83.94 485 LEU A N 1
ATOM 3677 C CA . LEU A 1 485 ? 2.609 14.543 -21.181 1.00 83.94 485 LEU A CA 1
ATOM 3678 C C . LEU A 1 485 ? 3.860 13.659 -21.067 1.00 83.94 485 LEU A C 1
ATOM 3680 O O . LEU A 1 485 ? 4.881 13.990 -21.665 1.00 83.94 485 LEU A O 1
ATOM 3684 N N . ASN A 1 486 ? 3.741 12.499 -20.414 1.00 82.06 486 ASN A N 1
ATOM 3685 C CA . ASN A 1 486 ? 4.835 11.531 -20.279 1.00 82.06 486 ASN A CA 1
ATOM 3686 C C . ASN A 1 486 ? 5.322 10.994 -21.627 1.00 82.06 486 ASN A C 1
ATOM 3688 O O . ASN A 1 486 ? 6.524 10.909 -21.855 1.00 82.06 486 ASN A O 1
ATOM 3692 N N . ASP A 1 487 ? 4.401 10.672 -22.535 1.00 84.31 487 ASP A N 1
ATOM 3693 C CA . ASP A 1 487 ? 4.745 10.149 -23.859 1.00 84.31 487 ASP A CA 1
ATOM 3694 C C . ASP A 1 487 ? 5.468 11.203 -24.729 1.00 84.31 487 ASP A C 1
ATOM 3696 O O . ASP A 1 487 ? 6.235 10.845 -25.620 1.00 84.31 487 ASP A O 1
ATOM 3700 N N . THR A 1 488 ? 5.224 12.501 -24.493 1.00 80.88 488 THR A N 1
ATOM 3701 C CA . THR A 1 488 ? 5.784 13.601 -25.305 1.00 80.88 488 THR A CA 1
ATOM 3702 C C . THR A 1 488 ? 7.092 14.149 -24.737 1.00 80.88 488 THR A C 1
ATOM 3704 O O . THR A 1 488 ? 7.999 14.460 -25.504 1.00 80.88 488 THR A O 1
ATOM 3707 N N . LEU A 1 489 ? 7.181 14.296 -23.413 1.00 78.94 489 LEU A N 1
ATOM 3708 C CA . LEU A 1 489 ? 8.280 14.984 -22.724 1.00 78.94 489 LEU A CA 1
ATOM 3709 C C . LEU A 1 489 ? 9.077 14.061 -21.785 1.00 78.94 489 LEU A C 1
ATOM 3711 O O . LEU A 1 489 ? 10.004 14.504 -21.118 1.00 78.94 489 LEU A O 1
ATOM 3715 N N . GLY A 1 490 ? 8.735 12.772 -21.737 1.00 82.31 490 GLY A N 1
ATOM 3716 C CA . GLY A 1 490 ? 9.364 11.792 -20.857 1.00 82.31 490 GLY A CA 1
ATOM 3717 C C . GLY A 1 490 ? 8.814 11.812 -19.428 1.00 82.31 490 GLY A C 1
ATOM 3718 O O . GLY A 1 490 ? 8.099 12.722 -19.008 1.00 82.31 490 GLY A O 1
ATOM 3719 N N . HIS A 1 491 ? 9.165 10.780 -18.658 1.00 79.56 491 HIS A N 1
ATOM 3720 C CA . HIS A 1 491 ? 8.680 10.603 -17.284 1.00 79.56 491 HIS A CA 1
ATOM 3721 C C . HIS A 1 491 ? 9.125 11.718 -16.325 1.00 79.56 491 HIS A C 1
ATOM 3723 O O . HIS A 1 491 ? 8.359 12.091 -15.442 1.00 79.56 491 HIS A O 1
ATOM 3729 N N . GLY A 1 492 ? 10.304 12.315 -16.539 1.00 75.69 492 GLY A N 1
ATOM 3730 C CA . GLY A 1 492 ? 10.786 13.426 -15.710 1.00 75.69 492 GLY A CA 1
ATOM 3731 C C . GLY A 1 492 ? 9.883 14.666 -15.766 1.00 75.69 492 GLY A C 1
ATOM 3732 O O . GLY A 1 492 ? 9.665 15.317 -14.747 1.00 75.69 492 GLY A O 1
ATOM 3733 N N . ALA A 1 493 ? 9.288 14.968 -16.925 1.00 78.31 493 ALA A N 1
ATOM 3734 C CA . ALA A 1 493 ? 8.318 16.056 -17.054 1.00 78.31 493 ALA A CA 1
ATOM 3735 C C . ALA A 1 493 ? 7.008 15.762 -16.300 1.00 78.31 493 ALA A C 1
ATOM 3737 O O . ALA A 1 493 ? 6.400 16.670 -15.729 1.00 78.31 493 ALA A O 1
ATOM 3738 N N . GLY A 1 494 ? 6.584 14.495 -16.272 1.00 82.56 494 GLY A N 1
ATOM 3739 C CA . GLY A 1 494 ? 5.450 14.042 -15.468 1.00 82.56 494 GLY A CA 1
ATOM 3740 C C . GLY A 1 494 ? 5.693 14.188 -13.974 1.00 82.56 494 GLY A C 1
ATOM 3741 O O . GLY A 1 494 ? 4.830 14.690 -13.255 1.00 82.56 494 GLY A O 1
ATOM 3742 N N . ASP A 1 495 ? 6.881 13.811 -13.510 1.00 83.31 495 ASP A N 1
ATOM 3743 C CA . ASP A 1 495 ? 7.266 13.938 -12.106 1.00 83.31 495 ASP A CA 1
ATOM 3744 C C . ASP A 1 495 ? 7.252 15.401 -11.644 1.00 83.31 495 ASP A C 1
ATOM 3746 O O . ASP A 1 495 ? 6.706 15.717 -10.584 1.00 83.31 495 ASP A O 1
ATOM 3750 N N . GLU A 1 496 ? 7.760 16.321 -12.466 1.00 82.75 496 GLU A N 1
ATOM 3751 C CA . GLU A 1 496 ? 7.689 17.757 -12.181 1.00 82.75 496 GLU A CA 1
ATOM 3752 C C . GLU A 1 496 ? 6.252 18.298 -12.202 1.00 82.75 496 GLU A C 1
ATOM 3754 O O . GLU A 1 496 ? 5.887 19.123 -11.357 1.00 82.75 496 GLU A O 1
ATOM 3759 N N . ALA A 1 497 ? 5.391 17.799 -13.095 1.00 84.44 497 ALA A N 1
ATOM 3760 C CA . ALA A 1 497 ? 3.973 18.154 -13.095 1.00 84.44 497 ALA A CA 1
ATOM 3761 C C . ALA A 1 497 ? 3.267 17.705 -11.802 1.00 84.44 497 ALA A C 1
ATOM 3763 O O . ALA A 1 497 ? 2.510 18.482 -11.213 1.00 84.44 497 ALA A O 1
ATOM 3764 N N . LEU A 1 498 ? 3.560 16.495 -11.315 1.00 88.31 498 LEU A N 1
ATOM 3765 C CA . LEU A 1 498 ? 3.031 15.966 -10.053 1.00 88.31 498 LEU A CA 1
ATOM 3766 C C . LEU A 1 498 ? 3.508 16.781 -8.846 1.00 88.31 498 LEU A C 1
ATOM 3768 O O . LEU A 1 498 ? 2.692 17.173 -8.007 1.00 88.31 498 LEU A O 1
ATOM 3772 N N . LYS A 1 499 ? 4.809 17.089 -8.771 1.00 86.62 499 LYS A N 1
ATOM 3773 C CA . LYS A 1 499 ? 5.386 17.936 -7.712 1.00 86.62 499 LYS A CA 1
ATOM 3774 C C . LYS A 1 499 ? 4.779 19.338 -7.714 1.00 86.62 499 LYS A C 1
ATOM 3776 O O . LYS A 1 499 ? 4.429 19.868 -6.659 1.00 86.62 499 LYS A O 1
ATOM 3781 N N . SER A 1 500 ? 4.626 19.938 -8.895 1.00 85.06 500 SER A N 1
ATOM 3782 C CA . SER A 1 500 ? 4.036 21.270 -9.065 1.00 85.06 500 SER A CA 1
ATOM 3783 C C . SER A 1 500 ? 2.576 21.300 -8.617 1.00 85.06 500 SER A C 1
ATOM 3785 O O . SER A 1 500 ? 2.191 22.203 -7.869 1.00 85.06 500 SER A O 1
ATOM 3787 N N . LEU A 1 501 ? 1.779 20.297 -9.008 1.00 87.44 501 LEU A N 1
ATOM 3788 C CA . LEU A 1 501 ? 0.393 20.160 -8.566 1.00 87.44 501 LEU A CA 1
ATOM 3789 C C . LEU A 1 501 ? 0.317 20.043 -7.043 1.00 87.44 501 LEU A C 1
ATOM 3791 O O . LEU A 1 501 ? -0.339 20.864 -6.405 1.00 87.44 501 LEU A O 1
ATOM 3795 N N . ALA A 1 502 ? 1.031 19.082 -6.458 1.00 89.06 502 ALA A N 1
ATOM 3796 C CA . ALA A 1 502 ? 1.027 18.834 -5.020 1.00 89.06 502 ALA A CA 1
ATOM 3797 C C . ALA A 1 502 ? 1.415 20.076 -4.206 1.00 89.06 502 ALA A C 1
ATOM 3799 O O . ALA A 1 502 ? 0.734 20.435 -3.243 1.00 89.06 502 ALA A O 1
ATOM 3800 N N . ARG A 1 503 ? 2.471 20.783 -4.627 1.00 87.56 503 ARG A N 1
ATOM 3801 C CA . ARG A 1 503 ? 2.914 22.022 -3.984 1.00 87.56 503 ARG A CA 1
ATOM 3802 C C . ARG A 1 503 ? 1.837 23.108 -4.039 1.00 87.56 503 ARG A C 1
ATOM 3804 O O . ARG A 1 503 ? 1.550 23.715 -3.013 1.00 87.56 503 ARG A O 1
ATOM 3811 N N . ARG A 1 504 ? 1.215 23.328 -5.200 1.00 86.06 504 ARG A N 1
ATOM 3812 C CA . ARG A 1 504 ? 0.176 24.358 -5.380 1.00 86.06 504 ARG A CA 1
ATOM 3813 C C . ARG A 1 504 ? -1.109 24.031 -4.634 1.00 86.06 504 ARG A C 1
ATOM 3815 O O . ARG A 1 504 ? -1.724 24.934 -4.080 1.00 86.06 504 ARG A O 1
ATOM 3822 N N . VAL A 1 505 ? -1.495 22.756 -4.590 1.00 88.94 505 VAL A N 1
ATOM 3823 C CA . VAL A 1 505 ? -2.628 22.302 -3.775 1.00 88.94 505 VAL A CA 1
ATOM 3824 C C . VAL A 1 505 ? -2.343 22.625 -2.310 1.00 88.94 505 VAL A C 1
ATOM 3826 O O . VAL A 1 505 ? -3.130 23.318 -1.677 1.00 88.94 505 VAL A O 1
ATOM 3829 N N . ARG A 1 506 ? -1.177 22.227 -1.794 1.00 87.12 506 ARG A N 1
ATOM 3830 C CA . ARG A 1 506 ? -0.774 22.491 -0.406 1.00 87.12 506 ARG A CA 1
ATOM 3831 C C . ARG A 1 506 ? -0.712 23.985 -0.064 1.00 87.12 506 ARG A C 1
ATOM 3833 O O . ARG A 1 506 ? -1.112 24.360 1.027 1.00 87.12 506 ARG A O 1
ATOM 3840 N N . GLU A 1 507 ? -0.243 24.832 -0.981 1.00 85.81 507 GLU A N 1
ATOM 3841 C CA . GLU A 1 507 ? -0.219 26.297 -0.810 1.00 85.81 507 GLU A CA 1
ATOM 3842 C C . GLU A 1 507 ? -1.626 26.929 -0.810 1.00 85.81 507 GLU A C 1
ATOM 3844 O O . GLU A 1 507 ? -1.833 27.975 -0.194 1.00 85.81 507 GLU A O 1
ATOM 3849 N N . ALA A 1 508 ? -2.592 26.327 -1.509 1.00 86.06 508 ALA A N 1
ATOM 3850 C CA . ALA A 1 508 ? -3.951 26.856 -1.651 1.00 86.06 508 ALA A CA 1
ATOM 3851 C C . ALA A 1 508 ? -4.929 26.378 -0.563 1.00 86.06 508 ALA A C 1
ATOM 3853 O O . ALA A 1 508 ? -5.993 26.988 -0.389 1.00 86.06 508 ALA A O 1
ATOM 3854 N N . LEU A 1 509 ? -4.594 25.280 0.114 1.00 89.31 509 LEU A N 1
ATOM 3855 C CA . LEU A 1 509 ? -5.389 24.642 1.159 1.00 89.31 509 LEU A CA 1
ATOM 3856 C C . LEU A 1 509 ? -5.126 25.250 2.546 1.00 89.31 509 LEU A C 1
ATOM 3858 O O . LEU A 1 509 ? -4.065 25.815 2.818 1.00 89.31 509 LEU A O 1
ATOM 3862 N N . ARG A 1 510 ? -6.117 25.158 3.439 1.00 91.31 510 ARG A N 1
ATOM 3863 C CA . ARG A 1 510 ? -6.006 25.595 4.839 1.00 91.31 510 ARG A CA 1
ATOM 3864 C C . ARG A 1 510 ? -5.171 24.574 5.632 1.00 91.31 510 ARG A C 1
ATOM 3866 O O . ARG A 1 510 ? -5.137 23.408 5.258 1.00 91.31 510 ARG A O 1
ATOM 3873 N N . PRO A 1 511 ? -4.576 24.946 6.781 1.00 82.69 511 PRO A N 1
ATOM 3874 C CA . PRO A 1 511 ? -3.817 24.000 7.614 1.00 82.69 511 PRO A CA 1
ATOM 3875 C C . PRO A 1 511 ? -4.613 22.785 8.118 1.00 82.69 511 PRO A C 1
ATOM 3877 O O . PRO A 1 511 ? -4.016 21.784 8.495 1.00 82.69 511 PRO A O 1
ATOM 3880 N N . ILE A 1 512 ? -5.943 22.899 8.174 1.00 87.69 512 ILE A N 1
ATOM 3881 C CA . ILE A 1 512 ? -6.852 21.817 8.577 1.00 87.69 512 ILE A CA 1
ATOM 3882 C C . ILE A 1 512 ? -7.270 20.922 7.405 1.00 87.69 512 ILE A C 1
ATOM 3884 O O . ILE A 1 512 ? -7.813 19.850 7.634 1.00 87.69 512 ILE A O 1
ATOM 3888 N N . ASP A 1 513 ? -7.041 21.357 6.166 1.00 92.38 513 ASP A N 1
ATOM 3889 C CA . ASP A 1 513 ? -7.390 20.590 4.977 1.00 92.38 513 ASP A CA 1
ATOM 3890 C C . ASP A 1 513 ? -6.287 19.561 4.701 1.00 92.38 513 ASP A C 1
ATOM 3892 O O . ASP A 1 513 ? -5.100 19.799 4.950 1.00 92.38 513 ASP A O 1
ATOM 3896 N N . HIS A 1 514 ? -6.659 18.420 4.127 1.00 92.81 514 HIS A N 1
ATOM 3897 C CA . HIS A 1 514 ? -5.710 17.354 3.818 1.00 92.81 514 HIS A CA 1
ATOM 3898 C C . HIS A 1 514 ? -5.636 17.113 2.318 1.00 92.81 514 HIS A C 1
ATOM 3900 O O . HIS A 1 514 ? -6.659 17.049 1.646 1.00 92.81 514 HIS A O 1
ATOM 3906 N N . VAL A 1 515 ? -4.424 16.914 1.801 1.00 94.62 515 VAL A N 1
ATOM 3907 C CA . VAL A 1 515 ? -4.181 16.464 0.427 1.00 94.62 515 VAL A CA 1
ATOM 3908 C C . VAL A 1 515 ? -3.358 15.187 0.453 1.00 94.62 515 VAL A C 1
ATOM 3910 O O . VAL A 1 515 ? -2.366 15.092 1.180 1.00 94.62 515 VAL A O 1
ATOM 3913 N N . ALA A 1 516 ? -3.759 14.220 -0.364 1.00 92.81 516 ALA A N 1
ATOM 3914 C CA . ALA A 1 516 ? -3.046 12.972 -0.537 1.00 92.81 516 ALA A CA 1
ATOM 3915 C C . ALA A 1 516 ? -2.955 12.561 -2.006 1.00 92.81 516 ALA A C 1
ATOM 3917 O O . ALA A 1 516 ? -3.900 12.750 -2.766 1.00 92.81 516 ALA A O 1
ATO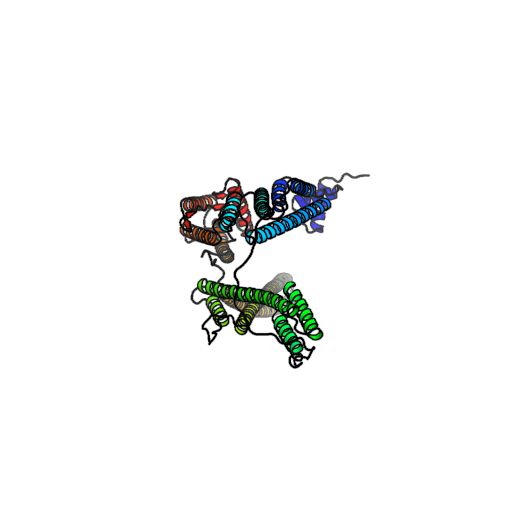M 3918 N N . ARG A 1 517 ? -1.852 11.931 -2.401 1.00 89.56 517 ARG A N 1
ATOM 3919 C CA . ARG A 1 517 ? -1.733 11.223 -3.673 1.00 89.56 517 ARG A CA 1
ATOM 3920 C C . ARG A 1 517 ? -2.353 9.833 -3.531 1.00 89.56 517 ARG A C 1
ATOM 3922 O O . ARG A 1 517 ? -1.908 9.020 -2.716 1.00 89.56 517 ARG A O 1
ATOM 3929 N N . PHE A 1 518 ? -3.405 9.579 -4.300 1.00 86.12 518 PHE A N 1
ATOM 3930 C CA . PHE A 1 518 ? -4.197 8.349 -4.226 1.00 86.12 518 PHE A CA 1
ATOM 3931 C C . PHE A 1 518 ? -3.793 7.330 -5.296 1.00 86.12 518 PHE A C 1
ATOM 3933 O O . PHE A 1 518 ? -3.773 6.130 -5.018 1.00 86.12 518 PHE A O 1
ATOM 3940 N N . GLY A 1 519 ? -3.405 7.819 -6.476 1.00 83.94 519 GLY A N 1
ATOM 3941 C CA . GLY A 1 519 ? -2.986 7.019 -7.624 1.00 83.94 519 GLY A CA 1
ATOM 3942 C C . GLY A 1 519 ? -1.749 7.591 -8.323 1.00 83.94 519 GLY A C 1
ATOM 3943 O O . GLY A 1 519 ? -1.035 8.442 -7.790 1.00 83.94 519 GLY A O 1
ATOM 3944 N N . GLY A 1 520 ? -1.483 7.121 -9.545 1.00 82.31 520 GLY A N 1
ATOM 3945 C CA . GLY A 1 520 ? -0.340 7.589 -10.338 1.00 82.31 520 GLY A CA 1
ATOM 3946 C C . GLY A 1 520 ? -0.422 9.083 -10.673 1.00 82.31 520 GLY A C 1
ATOM 3947 O O . GLY A 1 520 ? 0.567 9.796 -10.515 1.00 82.31 520 GLY A O 1
ATOM 3948 N N . GLU A 1 521 ? -1.609 9.551 -11.055 1.00 90.06 521 GLU A N 1
ATOM 3949 C CA . GLU A 1 521 ? -1.901 10.934 -11.474 1.00 90.06 521 GLU A CA 1
ATOM 3950 C C . GLU A 1 521 ? -3.081 11.562 -10.709 1.00 90.06 521 GLU A C 1
ATOM 3952 O O . GLU A 1 521 ? -3.570 12.632 -11.073 1.00 90.06 521 GLU A O 1
ATOM 3957 N N . GLU A 1 522 ? -3.514 10.901 -9.632 1.00 93.00 522 GLU A N 1
ATOM 3958 C CA . GLU A 1 522 ? -4.741 11.208 -8.898 1.00 93.00 522 GLU A CA 1
ATOM 3959 C C . GLU A 1 522 ? -4.443 11.676 -7.471 1.00 93.00 522 GLU A C 1
ATOM 3961 O O . GLU A 1 522 ? -3.651 11.061 -6.744 1.00 93.00 522 GLU A O 1
ATOM 3966 N N . PHE A 1 523 ? -5.136 12.728 -7.045 1.00 94.94 523 PHE A N 1
ATOM 3967 C CA . PHE A 1 523 ? -5.040 13.304 -5.709 1.00 94.94 523 PHE A CA 1
ATOM 3968 C C . PHE A 1 523 ? -6.415 13.376 -5.056 1.00 94.94 523 PHE A C 1
ATOM 3970 O O . PHE A 1 523 ? -7.401 13.729 -5.693 1.00 94.94 523 PHE A O 1
ATOM 3977 N N . VAL A 1 524 ? -6.470 13.090 -3.763 1.00 96.06 524 VAL A N 1
ATOM 3978 C CA . VAL A 1 524 ? -7.664 13.260 -2.939 1.00 96.06 524 VAL A CA 1
ATOM 3979 C C . VAL A 1 524 ? -7.446 14.430 -1.996 1.00 96.06 524 VAL A C 1
ATOM 3981 O O . VAL A 1 524 ? -6.383 14.559 -1.386 1.00 96.06 524 VAL A O 1
ATOM 3984 N N . VAL A 1 525 ? -8.468 15.266 -1.860 1.00 96.00 525 VAL A N 1
ATOM 3985 C CA . VAL A 1 525 ? -8.512 16.373 -0.912 1.00 96.00 525 VAL A CA 1
ATOM 3986 C C . VAL A 1 525 ? -9.663 16.152 0.063 1.00 96.00 525 VAL A C 1
ATOM 3988 O O . VAL A 1 525 ? -10.794 15.906 -0.355 1.00 96.00 525 VAL A O 1
ATOM 3991 N N . LEU A 1 526 ? -9.377 16.252 1.358 1.00 96.12 526 LEU A N 1
ATOM 3992 C CA . LEU A 1 526 ? -10.380 16.288 2.419 1.00 96.12 526 LEU A CA 1
ATOM 3993 C C . LEU A 1 526 ? -10.497 17.727 2.916 1.00 96.12 526 LEU A C 1
ATOM 3995 O O . LEU A 1 526 ? -9.485 18.343 3.254 1.00 96.12 526 LEU A O 1
ATOM 3999 N N . LEU A 1 527 ? -11.723 18.244 2.956 1.00 95.88 527 LEU A N 1
ATOM 4000 C CA . LEU A 1 527 ? -12.032 19.612 3.369 1.00 95.88 527 LEU A CA 1
ATOM 4001 C C . LEU A 1 527 ? -12.970 19.565 4.582 1.00 95.88 527 LEU A C 1
ATOM 4003 O O . LEU A 1 527 ? -14.195 19.485 4.405 1.00 95.88 527 LEU A O 1
ATOM 4007 N N . PRO A 1 528 ? -12.419 19.551 5.809 1.00 94.44 528 PRO A N 1
ATOM 4008 C CA . PRO A 1 528 ? -13.214 19.600 7.027 1.00 94.44 528 PRO A CA 1
ATOM 4009 C C . PRO A 1 528 ? -14.025 20.888 7.121 1.00 94.44 528 PRO A C 1
ATOM 4011 O O . PRO A 1 528 ? -13.654 21.923 6.563 1.00 94.44 528 PRO A O 1
ATOM 4014 N N . ASP A 1 529 ? -15.138 20.831 7.844 1.00 92.56 529 ASP A N 1
ATOM 4015 C CA . ASP A 1 529 ? -16.035 21.963 8.092 1.00 92.56 529 ASP A CA 1
ATOM 4016 C C . ASP A 1 529 ? -16.504 22.678 6.810 1.00 92.56 529 ASP A C 1
ATOM 4018 O O . ASP A 1 529 ? -16.808 23.870 6.829 1.00 92.56 529 ASP A O 1
ATOM 4022 N N . THR A 1 530 ? -16.567 21.952 5.688 1.00 92.94 530 THR A N 1
ATOM 4023 C CA . THR A 1 530 ? -16.810 22.519 4.355 1.00 92.94 530 THR A CA 1
ATOM 4024 C C . THR A 1 530 ? -17.942 21.775 3.644 1.00 92.94 530 THR A C 1
ATOM 4026 O O . THR A 1 530 ? -17.951 20.546 3.561 1.00 92.94 530 THR A O 1
ATOM 4029 N N . GLY A 1 531 ? -18.917 22.522 3.116 1.00 92.75 531 GLY A N 1
ATOM 4030 C CA . GLY A 1 531 ? -19.990 21.980 2.271 1.00 92.75 531 GLY A CA 1
ATOM 4031 C C . GLY A 1 531 ? -19.554 21.774 0.814 1.00 92.75 531 GLY A C 1
ATOM 4032 O O . GLY A 1 531 ? -18.568 22.353 0.368 1.00 92.75 531 GLY A O 1
ATOM 4033 N N . VAL A 1 532 ? -20.313 20.987 0.042 1.00 93.56 532 VAL A N 1
ATOM 4034 C CA . VAL A 1 532 ? -19.972 20.626 -1.357 1.00 93.56 532 VAL A CA 1
ATOM 4035 C C . VAL A 1 532 ? -19.762 21.846 -2.253 1.00 93.56 532 VAL A C 1
ATOM 4037 O O . VAL A 1 532 ? -18.810 21.892 -3.026 1.00 93.56 532 VAL A O 1
ATOM 4040 N N . GLU A 1 533 ? -20.623 22.855 -2.128 1.00 92.88 533 GLU A N 1
ATOM 4041 C CA . GLU A 1 533 ? -20.570 24.071 -2.945 1.00 92.88 533 GLU A CA 1
ATOM 4042 C C . GLU A 1 533 ? -19.307 24.898 -2.655 1.00 92.88 533 GLU A C 1
ATOM 4044 O O . GLU A 1 533 ? -18.627 25.349 -3.578 1.00 92.88 533 GLU A O 1
ATOM 4049 N N . GLU A 1 534 ? -18.950 25.060 -1.376 1.00 92.75 534 GLU A N 1
ATOM 4050 C CA . GLU A 1 534 ? -17.721 25.754 -0.968 1.00 92.75 534 GLU A CA 1
ATOM 4051 C C . GLU A 1 534 ? -16.481 24.955 -1.393 1.00 92.75 534 GLU A C 1
ATOM 4053 O O . GLU A 1 534 ? -15.534 25.518 -1.945 1.00 92.75 534 GLU A O 1
ATOM 4058 N N . ALA A 1 535 ? -16.512 23.631 -1.235 1.00 93.44 535 ALA A N 1
ATOM 4059 C CA . ALA A 1 535 ? -15.452 22.743 -1.692 1.00 93.44 535 ALA A CA 1
ATOM 4060 C C . ALA A 1 535 ? -15.227 22.837 -3.209 1.00 93.44 535 ALA A C 1
ATOM 4062 O O . ALA A 1 535 ? -14.086 22.964 -3.665 1.00 93.44 535 ALA A O 1
ATOM 4063 N N . GLN A 1 536 ? -16.302 22.870 -4.003 1.00 94.25 536 GLN A N 1
ATOM 4064 C CA . GLN A 1 536 ? -16.211 23.077 -5.447 1.00 94.25 536 GLN A CA 1
ATOM 4065 C C . GLN A 1 536 ? -15.584 24.437 -5.773 1.00 94.25 536 GLN A C 1
ATOM 4067 O O . GLN A 1 536 ? -14.736 24.522 -6.664 1.00 94.25 536 GLN A O 1
ATOM 4072 N N . GLN A 1 537 ? -15.929 25.503 -5.048 1.00 92.75 537 GLN A N 1
ATOM 4073 C CA . GLN A 1 537 ? -15.315 26.822 -5.240 1.00 92.75 537 GLN A CA 1
ATOM 4074 C C . GLN A 1 537 ? -13.813 26.815 -4.925 1.00 92.75 537 GLN A C 1
ATOM 4076 O O . GLN A 1 537 ? -13.032 27.381 -5.697 1.00 92.75 537 GLN A O 1
ATOM 4081 N N . VAL A 1 538 ? -13.392 26.145 -3.845 1.00 92.12 538 VAL A N 1
ATOM 4082 C CA . VAL A 1 538 ? -11.975 25.990 -3.474 1.00 92.12 538 VAL A CA 1
ATOM 4083 C C . VAL A 1 538 ? -11.200 25.286 -4.587 1.00 92.12 538 VAL A C 1
ATOM 4085 O O . VAL A 1 538 ? -10.193 25.823 -5.060 1.00 92.12 538 VAL A O 1
ATOM 4088 N N . LEU A 1 539 ? -11.693 24.145 -5.077 1.00 92.44 539 LEU A N 1
ATOM 4089 C CA . LEU A 1 539 ? -11.028 23.413 -6.159 1.00 92.44 539 LEU A CA 1
ATOM 4090 C C . LEU A 1 539 ? -11.070 24.165 -7.495 1.00 92.44 539 LEU A C 1
ATOM 4092 O O . LEU A 1 539 ? -10.115 24.104 -8.264 1.00 92.44 539 LEU A O 1
ATOM 4096 N N . THR A 1 540 ? -12.123 24.940 -7.763 1.00 92.00 540 THR A N 1
ATOM 4097 C CA . THR A 1 540 ? -12.202 25.794 -8.964 1.00 92.00 540 THR A CA 1
ATOM 4098 C C . THR A 1 540 ? -11.168 26.913 -8.916 1.00 92.00 540 THR A C 1
ATOM 4100 O O . THR A 1 540 ? -10.537 27.243 -9.920 1.00 92.00 540 THR A O 1
ATOM 4103 N N . ARG A 1 541 ? -10.958 27.513 -7.741 1.00 89.81 541 ARG A N 1
ATOM 4104 C CA . ARG A 1 541 ? -9.912 28.519 -7.546 1.00 89.81 541 ARG A CA 1
ATOM 4105 C C . ARG A 1 541 ? -8.528 27.914 -7.772 1.00 89.81 541 ARG A C 1
ATOM 4107 O O . ARG A 1 541 ? -7.731 28.512 -8.492 1.00 89.81 541 ARG A O 1
ATOM 4114 N N . LEU A 1 542 ? -8.282 26.726 -7.220 1.00 89.00 542 LEU A N 1
ATOM 4115 C CA . LEU A 1 542 ? -7.048 25.971 -7.431 1.00 89.00 542 LEU A CA 1
ATOM 4116 C C . LEU A 1 542 ? -6.830 25.648 -8.923 1.00 89.00 542 LEU A C 1
ATOM 4118 O O . LEU A 1 542 ? -5.738 25.864 -9.445 1.00 89.00 542 LEU A O 1
ATOM 4122 N N . GLN A 1 543 ? -7.881 25.228 -9.633 1.00 89.31 543 GLN A N 1
ATOM 4123 C CA . GLN A 1 543 ? -7.861 24.955 -11.076 1.00 89.31 543 GLN A CA 1
ATOM 4124 C C . GLN A 1 543 ? -7.438 26.185 -11.886 1.00 89.31 543 GLN A C 1
ATOM 4126 O O . GLN A 1 543 ? -6.556 26.095 -12.747 1.00 89.31 543 GLN A O 1
ATOM 4131 N N . ARG A 1 544 ? -7.996 27.358 -11.574 1.00 85.62 544 ARG A N 1
ATOM 4132 C CA . ARG A 1 544 ? -7.623 28.621 -12.230 1.00 85.62 544 ARG A CA 1
ATOM 4133 C C . ARG A 1 544 ? -6.177 29.020 -11.941 1.00 85.62 544 ARG A C 1
ATOM 4135 O O . ARG A 1 544 ? -5.486 29.464 -12.853 1.00 85.62 544 ARG A O 1
ATOM 4142 N N . GLN A 1 545 ? -5.713 28.846 -10.703 1.00 82.31 545 GLN A N 1
ATOM 4143 C CA . GLN A 1 545 ? -4.335 29.160 -10.308 1.00 82.31 545 GLN A CA 1
ATOM 4144 C C . GLN A 1 545 ? -3.307 28.274 -11.018 1.00 82.31 545 GLN A C 1
ATOM 4146 O O . GLN A 1 545 ? -2.268 28.773 -11.442 1.00 82.31 545 GLN A O 1
ATOM 4151 N N . LEU A 1 546 ? -3.607 26.984 -11.178 1.00 77.94 546 LEU A N 1
ATOM 4152 C CA . LEU A 1 546 ? -2.758 26.034 -11.898 1.00 77.94 546 LEU A CA 1
ATOM 4153 C C . LEU A 1 546 ? -2.730 26.303 -13.403 1.00 77.94 546 LEU A C 1
ATOM 4155 O O . LEU A 1 546 ? -1.653 26.350 -13.991 1.00 77.94 546 LEU A O 1
ATOM 4159 N N . THR A 1 547 ? -3.888 26.592 -14.002 1.00 72.94 547 THR A N 1
ATOM 4160 C CA . THR A 1 547 ? -3.984 26.942 -15.431 1.00 72.94 547 THR A CA 1
ATOM 4161 C C . THR A 1 547 ? -3.227 28.234 -15.766 1.00 72.94 547 THR A C 1
ATOM 4163 O O . THR A 1 547 ? -2.703 28.380 -16.866 1.00 72.94 547 THR A O 1
ATOM 4166 N N . ALA A 1 548 ? -3.148 29.177 -14.823 1.00 60.53 548 ALA A N 1
ATOM 4167 C CA . ALA A 1 548 ? -2.452 30.452 -15.000 1.00 60.53 548 ALA A CA 1
ATOM 4168 C C . ALA A 1 548 ? -0.923 30.356 -14.852 1.00 60.53 548 ALA A C 1
ATOM 4170 O O . ALA A 1 548 ? -0.227 31.353 -15.041 1.00 60.53 548 ALA A O 1
ATOM 4171 N N . SER A 1 549 ? -0.393 29.191 -14.478 1.00 58.28 549 SER A N 1
ATOM 4172 C CA . SER A 1 549 ? 1.006 29.040 -14.111 1.00 58.28 549 SER A CA 1
ATOM 4173 C C . SER A 1 549 ? 1.758 28.097 -15.040 1.00 58.28 549 SER A C 1
ATOM 4175 O O . SER A 1 549 ? 1.439 26.915 -15.133 1.00 58.28 549 SER A O 1
ATOM 4177 N N . LEU A 1 550 ? 2.782 28.633 -15.694 1.00 57.16 550 LEU A N 1
ATOM 4178 C CA . LEU A 1 550 ? 3.712 27.879 -16.526 1.00 57.16 550 LEU A CA 1
ATOM 4179 C C . LEU A 1 550 ? 4.736 27.182 -15.626 1.00 57.16 550 LEU A C 1
ATOM 4181 O O . LEU A 1 550 ? 5.191 27.768 -14.638 1.00 57.16 550 LEU A O 1
ATOM 4185 N N . PHE A 1 551 ? 5.103 25.944 -15.949 1.00 64.44 551 PHE A N 1
ATOM 4186 C CA . PHE A 1 551 ? 6.355 25.373 -15.459 1.00 64.44 551 PHE A CA 1
ATOM 4187 C C . PHE A 1 551 ? 7.298 25.169 -16.641 1.00 64.44 551 PHE A C 1
ATOM 4189 O O . PHE A 1 551 ? 6.887 24.712 -17.708 1.00 64.44 551 PHE A O 1
ATOM 4196 N N . MET A 1 552 ? 8.555 25.561 -16.440 1.00 58.06 552 MET A N 1
ATOM 4197 C CA . MET A 1 552 ? 9.614 25.378 -17.422 1.00 58.06 552 MET A CA 1
ATOM 4198 C C . MET A 1 552 ? 10.140 23.950 -17.333 1.00 58.06 552 MET A C 1
ATOM 4200 O O . MET A 1 552 ? 10.644 23.542 -16.287 1.00 58.06 552 MET A O 1
ATOM 4204 N N . HIS A 1 553 ? 10.092 23.224 -18.444 1.00 55.34 553 HIS A N 1
ATOM 4205 C CA . HIS A 1 553 ? 10.824 21.975 -18.619 1.00 55.34 553 HIS A CA 1
ATOM 4206 C C . HIS A 1 553 ? 11.713 22.112 -19.859 1.00 55.34 553 HIS A C 1
ATOM 4208 O O . HIS A 1 553 ? 11.219 2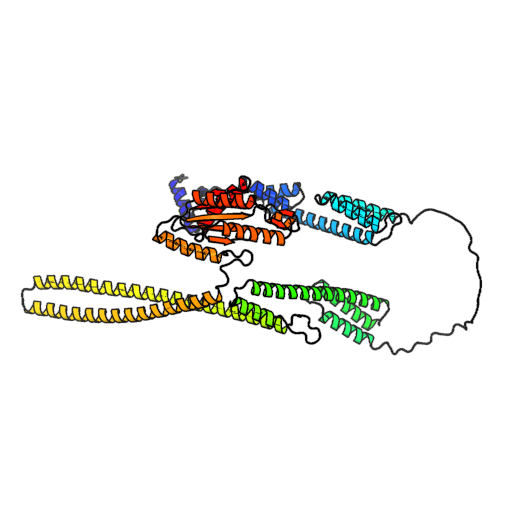2.434 -20.936 1.00 55.34 553 HIS A O 1
ATOM 4214 N N . GLU A 1 554 ? 13.032 21.975 -19.689 1.00 57.47 554 GLU A N 1
ATOM 4215 C CA . GLU A 1 554 ? 14.034 22.098 -20.768 1.00 57.47 554 GLU A CA 1
ATOM 4216 C C . GLU A 1 554 ? 13.923 23.375 -21.637 1.00 57.47 554 GLU A C 1
ATOM 4218 O O . GLU A 1 554 ? 14.216 23.369 -22.831 1.00 57.47 554 GLU A O 1
ATOM 4223 N N . GLY A 1 555 ? 13.506 24.503 -21.051 1.00 57.62 555 GLY A N 1
ATOM 4224 C CA . GLY A 1 555 ? 13.369 25.768 -21.787 1.00 57.62 555 GLY A CA 1
ATOM 4225 C C . GLY A 1 555 ? 12.018 25.976 -22.481 1.00 57.62 555 GLY A C 1
ATOM 4226 O O . GLY A 1 555 ? 11.855 26.985 -23.165 1.00 57.62 555 GLY A O 1
ATOM 4227 N N . GLN A 1 556 ? 11.057 25.060 -22.313 1.00 59.06 556 GLN A N 1
ATOM 4228 C CA . GLN A 1 556 ? 9.702 25.171 -22.857 1.00 59.06 556 GLN A CA 1
ATOM 4229 C C . GLN A 1 556 ? 8.658 25.354 -21.754 1.00 59.06 556 GLN A C 1
ATOM 4231 O O . GLN A 1 556 ? 8.715 24.712 -20.703 1.00 59.06 556 GLN A O 1
ATOM 4236 N N . ASP A 1 557 ? 7.685 26.219 -22.032 1.00 65.81 557 ASP A N 1
ATOM 4237 C CA . ASP A 1 557 ? 6.529 26.466 -21.179 1.00 65.81 557 ASP A CA 1
ATOM 4238 C C . ASP A 1 557 ? 5.485 25.363 -21.375 1.00 65.81 557 ASP A C 1
ATOM 4240 O O . ASP A 1 557 ? 4.872 25.244 -22.441 1.00 65.81 557 ASP A O 1
ATOM 4244 N N . VAL A 1 558 ? 5.277 24.546 -20.341 1.00 67.12 558 VAL A N 1
ATOM 4245 C CA . VAL A 1 558 ? 4.326 23.432 -20.380 1.00 67.12 558 VAL A CA 1
ATOM 4246 C C . VAL A 1 558 ? 3.057 23.797 -19.613 1.00 67.12 558 VAL A C 1
ATOM 4248 O O . VAL A 1 558 ? 3.096 24.194 -18.447 1.00 67.12 558 VAL A O 1
ATOM 4251 N N . PHE A 1 559 ? 1.910 23.636 -20.275 1.00 73.75 559 PHE A N 1
ATOM 4252 C CA . PHE A 1 559 ? 0.591 23.826 -19.677 1.00 73.75 559 PHE A CA 1
ATOM 4253 C C . PHE A 1 559 ? 0.070 22.498 -19.134 1.00 73.75 559 PHE A C 1
ATOM 4255 O O . PHE A 1 559 ? -0.134 21.550 -19.894 1.00 73.75 559 PHE A O 1
ATOM 4262 N N . VAL A 1 560 ? -0.197 22.446 -17.830 1.00 80.25 560 VAL A N 1
ATOM 4263 C CA . VAL A 1 560 ? -0.871 21.313 -17.189 1.00 80.25 560 VAL A CA 1
ATOM 4264 C C . VAL A 1 560 ? -2.174 21.796 -16.571 1.00 80.25 560 VAL A C 1
ATOM 4266 O O . VAL A 1 560 ? -2.204 22.770 -15.821 1.00 80.25 560 VAL A O 1
ATOM 4269 N N . THR A 1 561 ? -3.255 21.100 -16.905 1.00 89.25 561 THR A N 1
ATOM 4270 C CA . THR A 1 561 ? -4.584 21.304 -16.329 1.00 89.25 561 THR A CA 1
ATOM 4271 C C . THR A 1 561 ? -4.996 20.072 -15.536 1.00 89.25 561 THR A C 1
ATOM 4273 O O . THR A 1 561 ? -4.424 18.995 -15.704 1.00 89.25 561 THR A O 1
ATOM 4276 N N . PHE A 1 562 ? -5.988 20.222 -14.667 1.00 92.81 562 PHE A N 1
ATOM 4277 C CA . PHE A 1 562 ? -6.589 19.096 -13.966 1.00 92.81 562 PHE A CA 1
ATOM 4278 C C . PHE A 1 562 ? -8.109 19.214 -13.993 1.00 92.81 562 PHE A C 1
ATOM 4280 O O . PHE A 1 562 ? -8.666 20.315 -14.064 1.00 92.81 562 PHE A O 1
ATOM 4287 N N . SER A 1 563 ? -8.768 18.070 -13.886 1.00 94.44 563 SER A N 1
ATOM 4288 C CA . SER A 1 563 ? -10.204 17.975 -13.647 1.00 94.44 563 SER A CA 1
ATOM 4289 C C . SER A 1 563 ? -10.447 17.500 -12.215 1.00 94.44 563 SER A C 1
ATOM 4291 O O . SER A 1 563 ? -9.620 16.773 -11.664 1.00 94.44 563 SER A O 1
ATOM 4293 N N . ALA A 1 564 ? -11.551 17.921 -11.594 1.00 96.00 564 ALA A N 1
ATOM 4294 C CA . ALA A 1 564 ? -11.903 17.475 -10.248 1.00 96.00 564 ALA A CA 1
ATOM 4295 C C . ALA A 1 564 ? -13.392 17.151 -10.084 1.00 96.00 564 ALA A C 1
ATOM 4297 O O . ALA A 1 564 ? -14.251 17.847 -10.627 1.00 96.00 564 ALA A O 1
ATOM 4298 N N . GLY A 1 565 ? -13.688 16.130 -9.290 1.00 96.81 565 GLY A N 1
ATOM 4299 C CA . GLY A 1 565 ? -15.026 15.809 -8.804 1.00 96.81 565 GLY A CA 1
ATOM 4300 C C . GLY A 1 565 ? -15.124 16.039 -7.299 1.00 96.81 565 GLY A C 1
ATOM 4301 O O . GLY A 1 565 ? -14.172 15.767 -6.569 1.00 96.81 565 GLY A O 1
ATOM 4302 N N . VAL A 1 566 ? -16.248 16.574 -6.827 1.00 96.44 566 VAL A N 1
ATOM 4303 C CA . VAL A 1 566 ? -16.469 16.922 -5.414 1.00 96.44 566 VAL A CA 1
ATOM 4304 C C . VAL A 1 566 ? -17.768 16.305 -4.923 1.00 96.44 566 VAL A C 1
ATOM 4306 O O . VAL A 1 566 ? -18.789 16.423 -5.584 1.00 96.44 566 VAL A O 1
ATOM 4309 N N . THR A 1 567 ? -17.757 15.711 -3.735 1.00 96.94 567 THR A N 1
ATOM 4310 C CA . THR A 1 567 ? -18.962 15.203 -3.064 1.00 96.94 567 THR A CA 1
ATOM 4311 C C . THR A 1 567 ? -18.948 15.581 -1.587 1.00 96.94 567 THR A C 1
ATOM 4313 O O . THR A 1 567 ? -17.891 15.774 -0.983 1.00 96.94 567 THR A O 1
ATOM 4316 N N . ALA A 1 568 ? -20.125 15.608 -0.964 1.00 95.44 568 ALA A N 1
ATOM 4317 C CA . ALA A 1 568 ? -20.218 15.535 0.492 1.00 95.44 568 ALA A CA 1
ATOM 4318 C C . ALA A 1 568 ? -19.914 14.109 0.951 1.00 95.44 568 ALA A C 1
ATOM 4320 O O . ALA A 1 568 ? -20.313 13.143 0.290 1.00 95.44 568 ALA A O 1
ATOM 4321 N N . TYR A 1 569 ? -19.276 13.993 2.109 1.00 94.81 569 TYR A N 1
ATOM 4322 C CA . TYR A 1 569 ? -19.285 12.777 2.904 1.00 94.81 569 TYR A CA 1
ATOM 4323 C C . TYR A 1 569 ? -20.610 12.664 3.672 1.00 94.81 569 TYR A C 1
ATOM 4325 O O . TYR A 1 569 ? -21.109 13.643 4.232 1.00 94.81 569 TYR A O 1
ATOM 4333 N N . ARG A 1 570 ? -21.189 11.463 3.701 1.00 92.94 570 ARG A N 1
ATOM 4334 C CA . ARG A 1 570 ? -22.417 11.133 4.431 1.00 92.94 570 ARG A CA 1
ATOM 4335 C C . ARG A 1 570 ? -22.053 10.329 5.686 1.00 92.94 570 ARG A C 1
ATOM 4337 O O . ARG A 1 570 ? -21.401 9.294 5.564 1.00 92.94 570 ARG A O 1
ATOM 4344 N N . PRO A 1 571 ? -22.482 10.753 6.889 1.00 87.81 571 PRO A N 1
ATOM 4345 C CA . PRO A 1 571 ? -22.169 10.038 8.124 1.00 87.81 571 PRO A CA 1
ATOM 4346 C C . PRO A 1 571 ? -22.531 8.547 8.058 1.00 87.81 571 PRO A C 1
ATOM 4348 O O . PRO A 1 571 ? -23.617 8.184 7.606 1.00 87.81 571 PRO A O 1
ATOM 4351 N N . GLY A 1 572 ? -21.617 7.692 8.519 1.00 84.69 572 GLY A N 1
ATOM 4352 C CA . GLY A 1 572 ? -21.781 6.235 8.535 1.00 84.69 572 GLY A CA 1
ATOM 4353 C C . GLY A 1 572 ? -21.412 5.511 7.235 1.00 84.69 572 GLY A C 1
ATOM 4354 O O . GLY A 1 572 ? -21.394 4.280 7.225 1.00 84.69 572 GLY A O 1
ATOM 4355 N N . GLU A 1 573 ? -21.089 6.223 6.152 1.00 90.50 573 GLU A N 1
ATOM 4356 C CA . GLU A 1 573 ? -20.578 5.591 4.932 1.00 90.50 573 GLU A CA 1
ATOM 4357 C C . GLU A 1 573 ? -19.058 5.369 4.992 1.00 90.50 573 GLU A C 1
ATOM 4359 O O . GLU A 1 573 ? -18.336 5.987 5.775 1.00 90.50 573 GLU A O 1
ATOM 4364 N N . ARG A 1 574 ? -18.544 4.463 4.156 1.00 88.12 574 ARG A N 1
ATOM 4365 C CA . ARG A 1 574 ? -17.094 4.268 4.017 1.00 88.12 574 ARG A CA 1
ATOM 4366 C C . ARG A 1 574 ? -16.518 5.294 3.042 1.00 88.12 574 ARG A C 1
ATOM 4368 O O . ARG A 1 574 ? -17.188 5.642 2.071 1.00 88.12 574 ARG A O 1
ATOM 4375 N N . ILE A 1 575 ? -15.267 5.718 3.240 1.00 89.62 575 ILE A N 1
ATOM 4376 C CA . ILE A 1 575 ? -14.601 6.680 2.341 1.00 89.62 575 ILE A CA 1
ATOM 4377 C C . ILE A 1 575 ? -14.585 6.210 0.884 1.00 89.62 575 ILE A C 1
ATOM 4379 O O . ILE A 1 575 ? -14.717 7.037 -0.010 1.00 89.62 575 ILE A O 1
ATOM 4383 N N . GLU A 1 576 ? -14.494 4.904 0.623 1.00 91.25 576 GLU A N 1
ATOM 4384 C CA . GLU A 1 576 ? -14.525 4.369 -0.741 1.00 91.25 576 GLU A CA 1
ATOM 4385 C C . GLU A 1 576 ? -15.829 4.723 -1.466 1.00 91.25 576 GLU A C 1
ATOM 4387 O O . GLU A 1 576 ? -15.791 5.084 -2.634 1.00 91.25 576 GLU A O 1
ATOM 4392 N N . VAL A 1 577 ? -16.962 4.722 -0.756 1.00 93.19 577 VAL A N 1
ATOM 4393 C CA . VAL A 1 577 ? -18.274 5.087 -1.319 1.00 93.19 577 VAL A CA 1
ATOM 4394 C C . VAL A 1 577 ? -18.341 6.583 -1.635 1.00 93.19 577 VAL A C 1
ATOM 4396 O O . VAL A 1 577 ? -18.929 6.990 -2.635 1.00 93.19 577 VAL A O 1
ATOM 4399 N N . ALA A 1 578 ? -17.725 7.423 -0.800 1.00 92.94 578 ALA A N 1
ATOM 4400 C CA . ALA A 1 578 ? -17.600 8.847 -1.097 1.00 92.94 578 ALA A CA 1
ATOM 4401 C C . ALA A 1 578 ? -16.671 9.080 -2.304 1.00 92.94 578 ALA A C 1
ATOM 4403 O O . ALA A 1 578 ? -16.985 9.881 -3.178 1.00 92.94 578 ALA A O 1
ATOM 4404 N N . LEU A 1 579 ? -15.555 8.354 -2.397 1.00 93.25 579 LEU A N 1
ATOM 4405 C CA . LEU A 1 579 ? -14.634 8.454 -3.529 1.00 93.25 579 LEU A CA 1
ATOM 4406 C C . LEU A 1 579 ? -15.268 7.993 -4.847 1.00 93.25 579 LEU A C 1
ATOM 4408 O O . LEU A 1 579 ? -15.024 8.633 -5.860 1.00 93.25 579 LEU A O 1
ATOM 4412 N N . GLU A 1 580 ? -16.118 6.964 -4.838 1.00 93.12 580 GLU A N 1
ATOM 4413 C CA . GLU A 1 580 ? -16.884 6.538 -6.021 1.00 93.12 580 GLU A CA 1
ATOM 4414 C C . GLU A 1 580 ? -17.786 7.666 -6.550 1.00 93.12 580 GLU A C 1
ATOM 4416 O O . GLU A 1 580 ? -17.762 7.965 -7.741 1.00 93.12 580 GLU A O 1
ATOM 4421 N N . ARG A 1 581 ? -18.508 8.381 -5.673 1.00 95.44 581 ARG A N 1
ATOM 4422 C CA . ARG A 1 581 ? -19.298 9.560 -6.087 1.00 95.44 581 ARG A CA 1
ATOM 4423 C C . ARG A 1 581 ? -18.428 10.712 -6.588 1.00 95.44 581 ARG A C 1
ATOM 4425 O O . ARG A 1 581 ? -18.794 11.408 -7.533 1.00 95.44 581 ARG A O 1
ATOM 4432 N N . ALA A 1 582 ? -17.278 10.934 -5.950 1.00 93.50 582 ALA A N 1
ATOM 4433 C CA . ALA A 1 582 ? -16.319 11.932 -6.414 1.00 93.50 582 ALA A CA 1
ATOM 4434 C C . ALA A 1 582 ? -15.763 11.571 -7.804 1.00 93.50 582 ALA A C 1
ATOM 4436 O O . ALA A 1 582 ? -15.554 12.466 -8.619 1.00 93.50 582 ALA A O 1
ATOM 4437 N N . ASP A 1 583 ? -15.560 10.284 -8.091 1.00 94.12 583 ASP A N 1
ATOM 4438 C CA . ASP A 1 583 ? -15.119 9.792 -9.398 1.00 94.12 583 ASP A CA 1
ATOM 4439 C C . ASP A 1 583 ? -16.199 9.955 -10.474 1.00 94.12 583 ASP A C 1
ATOM 4441 O O . ASP A 1 583 ? -15.899 10.414 -11.574 1.00 94.12 583 ASP A O 1
ATOM 4445 N N . GLU A 1 584 ? -17.473 9.709 -10.153 1.00 93.38 584 GLU A N 1
ATOM 4446 C CA . GLU A 1 584 ? -18.593 10.013 -11.058 1.00 93.38 584 GLU A CA 1
ATOM 4447 C C . GLU A 1 584 ? -18.617 11.504 -11.440 1.00 93.38 584 GLU A C 1
ATOM 4449 O O . GLU A 1 584 ? -18.671 11.853 -12.624 1.00 93.38 584 GLU A O 1
ATOM 4454 N N . ALA A 1 585 ? -18.473 12.398 -10.458 1.00 92.75 585 ALA A N 1
ATOM 4455 C CA . ALA A 1 585 ? -18.378 13.835 -10.710 1.00 92.75 585 ALA A CA 1
ATOM 4456 C C . ALA A 1 585 ? -17.113 14.205 -11.514 1.00 92.75 585 ALA A C 1
ATOM 4458 O O . ALA A 1 585 ? -17.157 15.050 -12.413 1.00 92.75 585 ALA A O 1
ATOM 4459 N N . LEU A 1 586 ? -15.972 13.564 -11.247 1.00 93.50 586 LEU A N 1
ATOM 4460 C CA . LEU A 1 586 ? -14.736 13.765 -12.008 1.00 93.50 586 LEU A CA 1
ATOM 4461 C C . LEU A 1 586 ? -14.893 13.307 -13.465 1.00 93.50 586 LEU A C 1
ATOM 4463 O O . LEU A 1 586 ? -14.404 13.965 -14.391 1.00 93.50 586 LEU A O 1
ATOM 4467 N N . TYR A 1 587 ? -15.586 12.194 -13.684 1.00 92.06 587 TYR A N 1
ATOM 4468 C CA . TYR A 1 587 ? -15.899 11.684 -15.007 1.00 92.06 587 TYR A CA 1
ATOM 4469 C C . TYR A 1 587 ? -16.736 12.693 -15.794 1.00 92.06 587 TYR A C 1
ATOM 4471 O O . TYR A 1 587 ? -16.395 12.993 -16.942 1.00 92.06 587 TYR A O 1
ATOM 4479 N N . GLU A 1 588 ? -17.757 13.297 -15.179 1.00 91.50 588 GLU A N 1
ATOM 4480 C CA . GLU A 1 588 ? -18.523 14.386 -15.793 1.00 91.50 588 GLU A CA 1
ATOM 4481 C C . GLU A 1 588 ? -17.640 15.591 -16.139 1.00 91.50 588 GLU A C 1
ATOM 4483 O O . GLU A 1 588 ? -17.713 16.109 -17.259 1.00 91.50 588 GLU A O 1
ATOM 4488 N N . ALA A 1 589 ? -16.744 15.995 -15.233 1.00 90.44 589 ALA A N 1
ATOM 4489 C CA . ALA A 1 589 ? -15.795 17.080 -15.477 1.00 90.44 589 ALA A CA 1
ATOM 4490 C C . ALA A 1 589 ? -14.912 16.799 -16.707 1.00 90.44 589 ALA A C 1
ATOM 4492 O O . ALA A 1 589 ? -14.749 17.659 -17.584 1.00 90.44 589 ALA A O 1
ATOM 4493 N N . LYS A 1 590 ? -14.397 15.570 -16.832 1.00 90.00 590 LYS A N 1
ATOM 4494 C CA . LYS A 1 590 ? -13.616 15.129 -17.996 1.00 90.00 590 LYS A CA 1
ATOM 4495 C C . LYS A 1 590 ? -14.468 15.086 -19.269 1.00 90.00 590 LYS A C 1
ATOM 4497 O O . LYS A 1 590 ? -13.995 15.516 -20.324 1.00 90.00 590 LYS A O 1
ATOM 4502 N N . HIS A 1 591 ? -15.716 14.625 -19.188 1.00 89.06 591 HIS A N 1
ATOM 4503 C CA . HIS A 1 591 ? -16.618 14.506 -20.339 1.00 89.06 591 HIS A CA 1
ATOM 4504 C C . HIS A 1 591 ? -17.067 15.852 -20.907 1.00 89.06 591 HIS A C 1
ATOM 4506 O O . HIS A 1 591 ? -17.206 15.996 -22.121 1.00 89.06 591 HIS A O 1
ATOM 4512 N N . GLN A 1 592 ? -17.251 16.858 -20.054 1.00 86.94 592 GLN A N 1
ATOM 4513 C CA . GLN A 1 592 ? -17.691 18.187 -20.476 1.00 86.94 592 GLN A CA 1
ATOM 4514 C C . GLN A 1 592 ? -16.558 19.055 -21.054 1.00 86.94 592 GLN A C 1
ATOM 4516 O O . GLN A 1 592 ? -16.783 20.222 -21.380 1.00 86.94 592 GLN A O 1
ATOM 4521 N N . GLY A 1 593 ? -15.351 18.505 -21.213 1.00 84.25 593 GLY A N 1
ATOM 4522 C CA . GLY A 1 593 ? -14.226 19.175 -21.866 1.00 84.25 593 GLY A CA 1
ATOM 4523 C C . GLY A 1 593 ? -13.004 19.405 -20.981 1.00 84.25 593 GLY A C 1
ATOM 4524 O O . GLY A 1 593 ? -12.175 20.233 -21.356 1.00 84.25 593 GLY A O 1
ATOM 4525 N N . LYS A 1 594 ? -12.877 18.679 -19.857 1.00 90.44 594 LYS A N 1
ATOM 4526 C CA . LYS A 1 594 ? -11.732 18.739 -18.928 1.00 90.44 594 LYS A CA 1
ATOM 4527 C C . LYS A 1 594 ? -11.521 20.131 -18.314 1.00 90.44 594 LYS A C 1
ATOM 4529 O O . LYS A 1 594 ? -12.363 21.021 -18.492 1.00 90.44 594 LYS A O 1
ATOM 4534 N N . ASN A 1 595 ? -10.427 20.300 -17.566 1.00 89.81 595 ASN A N 1
ATOM 4535 C CA . ASN A 1 595 ? -10.003 21.547 -16.931 1.00 89.81 595 ASN A CA 1
ATOM 4536 C C . ASN A 1 595 ? -11.115 22.242 -16.123 1.00 89.81 595 ASN A C 1
ATOM 4538 O O . ASN A 1 595 ? -11.358 23.443 -16.273 1.00 89.81 595 ASN A O 1
ATOM 4542 N N . ARG A 1 596 ? -11.866 21.469 -15.334 1.00 92.56 596 ARG A N 1
ATOM 4543 C CA . ARG A 1 596 ? -13.036 21.958 -14.594 1.00 92.56 596 ARG A CA 1
ATOM 4544 C C . ARG A 1 596 ? -13.333 21.122 -13.362 1.00 92.56 596 ARG A C 1
ATOM 4546 O O . ARG A 1 596 ? -12.783 20.040 -13.180 1.00 92.56 596 ARG A O 1
ATOM 4553 N N . THR A 1 597 ? -14.255 21.631 -12.560 1.00 93.00 597 THR A N 1
ATOM 4554 C CA . THR A 1 597 ? -14.744 20.986 -11.347 1.00 93.00 597 THR A CA 1
ATOM 4555 C C . THR A 1 597 ? -16.241 20.699 -11.468 1.00 93.00 597 THR A C 1
ATOM 4557 O O . THR A 1 597 ? -17.012 21.558 -11.906 1.00 93.00 597 THR A O 1
ATOM 4560 N N . CYS A 1 598 ? -16.666 19.508 -11.061 1.00 92.44 598 CYS A N 1
ATOM 4561 C CA . CYS A 1 598 ? -18.074 19.117 -10.983 1.00 92.44 598 CYS A CA 1
ATOM 4562 C C . CYS A 1 598 ? -18.398 18.649 -9.560 1.00 92.44 598 CYS A C 1
ATOM 4564 O O . CYS A 1 598 ? -17.530 18.121 -8.867 1.00 92.44 598 CYS A O 1
ATOM 4566 N N . ALA A 1 599 ? -19.633 18.882 -9.122 1.00 89.75 599 ALA A N 1
ATOM 4567 C CA . ALA A 1 599 ? -20.149 18.406 -7.843 1.00 89.75 599 ALA A CA 1
ATOM 4568 C C . ALA A 1 599 ? -21.129 17.251 -8.094 1.00 89.75 599 ALA A C 1
ATOM 4570 O O . ALA A 1 599 ? -21.924 17.348 -9.030 1.00 89.75 599 ALA A O 1
ATOM 4571 N N . GLY A 1 600 ? -21.040 16.190 -7.290 1.00 70.31 600 GLY A N 1
ATOM 4572 C CA . GLY A 1 600 ? -21.882 14.987 -7.351 1.00 70.31 600 GLY A CA 1
ATOM 4573 C C . GLY A 1 600 ? -22.878 14.852 -6.207 1.00 70.31 600 GLY A C 1
ATOM 4574 O O . GLY A 1 600 ? -22.778 15.615 -5.214 1.00 70.31 600 GLY A O 1
#

Solvent-accessible surface area (backbone atoms only — not comparable to full-atom values): 33320 Å² total; per-residue (Å²): 138,80,79,78,74,50,73,70,54,38,52,52,49,14,53,52,49,33,64,73,68,72,48,72,89,42,75,66,54,44,51,50,36,37,38,53,68,68,71,47,80,78,72,75,74,50,54,57,77,86,47,50,68,56,39,50,55,50,26,60,72,68,34,93,47,70,66,62,26,52,50,40,38,49,22,55,42,66,56,36,61,72,60,30,52,57,47,50,54,54,42,50,53,51,51,53,52,50,50,52,55,48,50,59,47,50,54,49,43,55,58,52,62,74,46,86,36,90,83,47,45,67,67,58,51,51,56,52,50,51,51,51,51,71,76,30,78,89,39,70,71,61,32,53,53,52,51,52,53,52,47,52,55,54,55,56,54,64,64,76,84,78,84,80,89,78,90,86,82,87,87,86,88,84,88,85,80,89,85,83,83,84,79,77,96,73,75,97,74,83,78,82,90,77,75,82,78,55,55,44,61,50,35,48,51,52,36,52,54,53,44,72,71,42,57,90,88,40,71,71,40,50,51,50,39,53,52,41,50,54,50,28,55,47,29,54,75,73,43,87,42,74,68,57,52,51,52,51,50,55,51,51,53,52,50,48,52,53,50,52,52,51,51,51,50,51,50,50,54,44,51,50,52,51,50,52,33,51,50,48,32,74,63,32,58,93,91,34,70,61,23,54,50,27,47,57,35,44,62,32,35,52,32,86,40,92,90,74,77,50,86,42,78,34,72,68,19,51,49,53,36,52,49,50,55,50,50,54,51,51,50,52,52,49,55,52,50,54,38,52,51,41,52,53,50,43,53,53,50,52,52,52,52,54,50,52,54,49,55,51,51,55,55,53,49,52,50,54,54,49,49,53,52,50,54,51,52,58,75,68,52,91,44,74,68,59,45,52,54,52,55,51,52,51,53,54,50,51,50,53,49,51,54,50,52,52,54,50,53,52,50,52,52,54,51,48,52,50,45,54,50,41,52,50,51,38,53,50,46,50,48,53,50,39,69,77,51,67,86,56,33,53,29,81,84,45,73,36,23,15,59,55,28,40,51,56,52,49,54,54,49,49,57,45,30,77,73,70,71,52,49,35,16,39,35,36,36,37,50,56,63,49,68,60,46,25,75,73,62,36,62,68,51,41,54,52,50,48,31,52,50,44,50,51,50,60,72,73,48,57,96,82,41,46,57,17,41,65,54,97,64,30,35,38,35,42,34,65,79,24,51,44,71,58,47,42,51,55,53,40,52,51,45,53,56,42,60,74,43,72,46,78,56,98,89,39,78,46,86,58,45,38,20,23,3,21,14,55,59,60,91,93,61,57,70,67,63,40,49,51,43,5,46,54,14,23,50,50,16,47,72,78,69,38,69,33,65,30,76,85

Foldseek 3Di:
DDDPDDPVRLQVQLVVVCVVVVHDPDPVSSVQSSCVSVVHPDQLDQPPPVCLVVLLVVLVVQAVDPVLSVQLSVCNRNVVVVSNVVSSVVRVVVVVVVVVLVVVLVVLLVVLLPDDFPPDDNVNLVVLLVVLCVVCVPPPVSSSVSSVVSSVVSVVRVPPPDDDYDDDDDDDDDDDDDDDDDDDDDDDDDDDPDPQPCLLVVLVVVLVVLLVLFDPPDPVSVVLSVQSVVLSVCCVPVNDDPVSVVSNVVSVVVSVVVNVVVVVVQVVVLVVLLVVLVLQLVLFPPPAPSVVLSVVLNVLQQDQPPPPRDRHGDPRSVVVSVVSVVVLVVVLVVLVVVLVVLVVVLVVLVVVLVVLVVVLVVLVVVLVVVVVVLVVQCVPDPDPVSVVVSVVVNVVSVVVNVVVVVVSVVVSVVSVVVSVVSVVVSVVSVVVSCSSVVRQQADSLQRFGAQVVVVVLVVVLLVVCVPPVAWKKKKKKFKPPLVVQCVPQNVVSSSVVSNVLSVLLVVLDDPSKGWYDYDPGMIMIMDTNDDQVRVQVSVLVSLVVLQVDFDDDPNDTDGIGMFMFMEIDDRPDDVVVSVVNRVVQSVVCVVVPHSHYGYD

Nearest PDB structures (foldseek):
  4zmm-assembly1_B  TM=9.510E-01  e=2.916E-14  Pseudomonas aeruginosa PAO1
  4zmu-assembly2_D  TM=7.957E-01  e=2.141E-15  Pseudomonas aeruginosa PAO1
  3tvk-assembly1_A  TM=9.388E-01  e=1.259E-13  Escherichia coli K-12
  7e6g-assembly1_B  TM=6.045E-01  e=3.625E-16  Pseudomonas aeruginosa
  4h54-assembly1_A  TM=6.083E-01  e=1.081E-14  Escherichia coli K-12

Radius of gyration: 42.43 Å; Cα contacts (8 Å, |Δi|>4): 555; chains: 1; bounding box: 123×67×143 Å

Organism: NCBI:txid3119538

Secondary structure (DSSP, 8-state):
------HHHHHHHHHHHHHHTT----HHHHHHHHHHHTT------PPPGGGHHHHHHHHHHH-S-HHHHHHHHHHHHTT-HHHHHHHHHHHHHHHHHHHHHHHHHHHHHHHHHHS--SS--HHHHHHHHHHHHHTTTT-HHHHHHHHHHHHHHHHHHHS-SS---------------------------PPP--STTSHHHHHHHHHHHHHHHS-TT-HHHHHHHHHHHHHHHHHHHH---HHHHHHHHHHHHHHHHHHHHHHHHHHHHHHHHHHHHHHHHHHSPTT-HHHHHHHHHHHHHEEE-TTT--EEE-HHHHHHHHHHHHHHHHHHHHHHHHHHHHHHHHHHHHHHHHHHHHHHHHHHHHHHHHHHHHHHHHHT--SHHHHHHHHHHHHHHHHHHHHHHHHHHHHHHHHHHHHHHHHHHHHHHHHHHHHTTTT-SB-TTTSSB-HHHHHHHHHHHHHHHHHH---EEEEEEEETTHHHHHHHH-HHHHHHHHHHHHHHHHHHS-TT-EEEE-SSSEEEEEEET--HHHHHHHHHHHHHHHHT--EEETTEEE---EEEEEEE--TT--HHHHHHHHHHHHHHHHHTTSS-EEE-

pLDDT: mean 76.97, std 15.36, range [25.72, 96.94]